Protein 1Z8O (pdb70)

Structure (mmCIF, N/CA/C/O backbone):
data_1Z8O
#
_entry.id   1Z8O
#
_cell.length_a   53.900
_cell.length_b   78.640
_cell.length_c   97.210
_cell.angle_alpha   90.00
_cell.angle_beta   90.00
_cell.angle_gamma   90.00
#
_symmetry.space_group_name_H-M   'P 21 21 21'
#
loop_
_entity.id
_entity.type
_entity.pdbx_description
1 polymer '6-deoxyerythronolide B hydroxylase'
2 non-polymer 'PROTOPORPHYRIN IX CONTAINING FE'
3 non-polymer 'OXYGEN MOLECULE'
4 non-polymer '6-DEOXYERYTHRONOLIDE B'
5 water water
#
loop_
_atom_site.group_PDB
_atom_site.id
_atom_site.type_symbol
_atom_site.label_atom_id
_atom_site.label_alt_id
_atom_site.label_comp_id
_atom_site.label_asym_id
_atom_site.label_entity_id
_atom_site.label_seq_id
_atom_site.pdbx_PDB_ins_code
_atom_site.Cartn_x
_atom_site.Cartn_y
_atom_site.Cartn_z
_atom_site.occupancy
_atom_site.B_iso_or_equiv
_atom_site.auth_seq_id
_atom_site.auth_comp_id
_atom_site.auth_asym_id
_atom_site.auth_atom_id
_atom_site.pdbx_PDB_model_num
ATOM 1 N N . THR A 1 3 ? -8.178 -5.668 -1.318 1.00 53.48 3 THR A N 1
ATOM 2 C CA . THR A 1 3 ? -7.422 -6.135 -0.121 1.00 53.07 3 THR A CA 1
ATOM 3 C C . THR A 1 3 ? -6.339 -5.132 0.269 1.00 51.65 3 THR A C 1
ATOM 4 O O . THR A 1 3 ? -5.382 -4.917 -0.478 1.00 51.39 3 THR A O 1
ATOM 8 N N . VAL A 1 4 ? -6.499 -4.520 1.440 1.00 48.69 4 VAL A N 1
ATOM 9 C CA . VAL A 1 4 ? -5.536 -3.544 1.936 1.00 44.37 4 VAL A CA 1
ATOM 10 C C . VAL A 1 4 ? -4.311 -4.250 2.512 1.00 40.41 4 VAL A C 1
ATOM 11 O O . VAL A 1 4 ? -4.432 -5.134 3.360 1.00 40.51 4 VAL A O 1
ATOM 15 N N . PRO A 1 5 ? -3.110 -3.873 2.048 1.00 35.00 5 PRO A N 1
ATOM 16 C CA . PRO A 1 5 ? -1.881 -4.497 2.546 1.00 33.01 5 PRO A CA 1
ATOM 17 C C . PRO A 1 5 ? -1.716 -4.287 4.049 1.00 30.73 5 PRO A C 1
ATOM 18 O O . PRO A 1 5 ? -2.130 -3.260 4.588 1.00 28.98 5 PRO A O 1
ATOM 22 N N . ASP A 1 6 ? -1.126 -5.273 4.718 1.00 29.69 6 ASP A N 1
ATOM 23 C CA . ASP A 1 6 ? -0.878 -5.190 6.154 1.00 28.71 6 ASP A CA 1
ATOM 24 C C . ASP A 1 6 ? 0.628 -5.041 6.308 1.00 26.92 6 ASP A C 1
ATOM 25 O O . ASP A 1 6 ? 1.379 -5.988 6.070 1.00 28.74 6 ASP A O 1
ATOM 30 N N . LEU A 1 7 ? 1.069 -3.852 6.701 1.00 27.12 7 LEU A N 1
ATOM 31 C CA . LEU A 1 7 ? 2.493 -3.587 6.847 1.00 26.90 7 LEU A CA 1
ATOM 32 C C . LEU A 1 7 ? 3.195 -4.473 7.874 1.00 27.20 7 LEU A C 1
ATOM 33 O O . LEU A 1 7 ? 4.418 -4.432 7.997 1.00 23.57 7 LEU A O 1
ATOM 38 N N . GLU A 1 8 ? 2.428 -5.278 8.604 1.00 29.50 8 GLU A N 1
ATOM 39 C CA . GLU A 1 8 ? 3.012 -6.174 9.600 1.00 31.69 8 GLU A CA 1
ATOM 40 C C . GLU A 1 8 ? 3.306 -7.555 9.014 1.00 32.25 8 GLU A C 1
ATOM 41 O O . GLU A 1 8 ? 4.019 -8.351 9.625 1.00 32.41 8 GLU A O 1
ATOM 47 N N . SER A 1 9 ? 2.758 -7.836 7.834 1.00 31.99 9 SER A N 1
ATOM 48 C CA . SER A 1 9 ? 2.954 -9.133 7.193 1.00 31.68 9 SER A CA 1
ATOM 49 C C . SER A 1 9 ? 4.371 -9.328 6.674 1.00 32.73 9 SER A C 1
ATOM 50 O O . SER A 1 9 ? 5.115 -8.364 6.477 1.00 31.86 9 SER A O 1
ATOM 53 N N . ASP A 1 10 ? 4.737 -10.587 6.452 1.00 31.81 10 ASP A N 1
ATOM 54 C CA . ASP A 1 10 ? 6.064 -10.927 5.955 1.00 32.78 10 ASP A CA 1
ATOM 55 C C . ASP A 1 10 ? 6.327 -10.347 4.569 1.00 30.69 10 ASP A C 1
ATOM 56 O O . ASP A 1 10 ? 7.472 -10.291 4.121 1.00 30.65 10 ASP A O 1
ATOM 61 N N . SER A 1 11 ? 5.266 -9.920 3.889 1.00 28.80 11 SER A N 1
ATOM 62 C CA . SER A 1 11 ? 5.401 -9.343 2.555 1.00 27.04 11 SER A CA 1
ATOM 63 C C . SER A 1 11 ? 6.271 -8.092 2.600 1.00 24.60 11 SER A C 1
ATOM 64 O O . SER A 1 11 ? 6.887 -7.713 1.605 1.00 22.83 11 SER A O 1
ATOM 67 N N . PHE A 1 12 ? 6.321 -7.456 3.763 1.00 23.83 12 PHE A N 1
ATOM 68 C CA . PHE A 1 12 ? 7.103 -6.239 3.925 1.00 22.20 12 PHE A CA 1
ATOM 69 C C . PHE A 1 12 ? 8.425 -6.456 4.644 1.00 21.05 12 PHE A C 1
ATOM 70 O O . PHE A 1 12 ? 9.073 -5.497 5.062 1.00 20.70 12 PHE A O 1
ATOM 78 N N . HIS A 1 13 ? 8.836 -7.714 4.772 1.00 21.54 13 HIS A N 1
ATOM 79 C CA . HIS A 1 13 ? 10.080 -8.035 5.461 1.00 21.42 13 HIS A CA 1
ATOM 80 C C . HIS A 1 13 ? 10.802 -9.213 4.818 1.00 24.39 13 HIS A C 1
ATOM 81 O O . HIS A 1 13 ? 11.813 -9.694 5.330 1.00 24.79 13 HIS A O 1
ATOM 88 N N . VAL A 1 14 ? 10.272 -9.658 3.684 1.00 23.66 14 VAL A N 1
ATOM 89 C CA . VAL A 1 14 ? 10.831 -10.770 2.925 1.00 25.97 14 VAL A CA 1
ATOM 90 C C . VAL A 1 14 ? 10.755 -10.380 1.453 1.00 25.86 14 VAL A C 1
ATOM 91 O O . VAL A 1 14 ? 9.664 -10.319 0.888 1.00 25.62 14 VAL A O 1
ATOM 95 N N . ASP A 1 15 ? 11.905 -10.108 0.838 1.00 25.09 15 ASP A N 1
ATOM 96 C CA . ASP A 1 15 ? 11.936 -9.701 -0.567 1.00 26.43 15 ASP A CA 1
ATOM 97 C C . ASP A 1 15 ? 10.889 -8.600 -0.699 1.00 25.72 15 ASP A C 1
ATOM 98 O O . ASP A 1 15 ? 10.118 -8.557 -1.660 1.00 25.25 15 ASP A O 1
ATOM 103 N N . TRP A 1 16 ? 10.886 -7.704 0.285 1.00 23.67 16 TRP A N 1
ATOM 104 C CA . TRP A 1 16 ? 9.922 -6.617 0.357 1.00 21.17 16 TRP A CA 1
ATOM 105 C C . TRP A 1 16 ? 9.968 -5.558 -0.738 1.00 19.58 16 TRP A C 1
ATOM 106 O O . TRP A 1 16 ? 8.974 -4.863 -0.960 1.00 20.03 16 TRP A O 1
ATOM 117 N N . TYR A 1 17 ? 11.096 -5.419 -1.427 1.00 20.48 17 TYR A N 1
ATOM 118 C CA . TYR A 1 17 ? 11.151 -4.427 -2.492 1.00 20.38 17 TYR A CA 1
ATOM 119 C C . TYR A 1 17 ? 10.334 -4.902 -3.683 1.00 22.25 17 TYR A C 1
ATOM 120 O O . TYR A 1 17 ? 9.910 -4.105 -4.517 1.00 20.38 17 TYR A O 1
ATOM 129 N N . ARG A 1 18 ? 10.098 -6.208 -3.755 1.00 22.74 18 ARG A N 1
ATOM 130 C CA . ARG A 1 18 ? 9.286 -6.743 -4.836 1.00 24.79 18 ARG A CA 1
ATOM 131 C C . ARG A 1 18 ? 7.856 -6.333 -4.497 1.00 24.01 18 ARG A C 1
ATOM 132 O O . ARG A 1 18 ? 7.088 -5.914 -5.365 1.00 22.10 18 ARG A O 1
ATOM 140 N N . THR A 1 19 ? 7.518 -6.440 -3.214 1.00 23.03 19 THR A N 1
ATOM 141 C CA . THR A 1 19 ? 6.196 -6.073 -2.726 1.00 21.59 19 THR A CA 1
ATOM 142 C C . THR A 1 19 ? 5.944 -4.594 -3.009 1.00 21.20 19 THR A C 1
ATOM 143 O O . THR A 1 19 ? 4.857 -4.217 -3.447 1.00 20.57 19 THR A O 1
ATOM 147 N N . TYR A 1 20 ? 6.949 -3.755 -2.760 1.00 19.19 20 TYR A N 1
ATOM 148 C CA . TYR A 1 20 ? 6.811 -2.325 -3.017 1.00 19.75 20 TYR A CA 1
ATOM 149 C C . TYR A 1 20 ? 6.550 -2.062 -4.498 1.00 19.75 20 TYR A C 1
ATOM 150 O O . TYR A 1 20 ? 5.698 -1.245 -4.85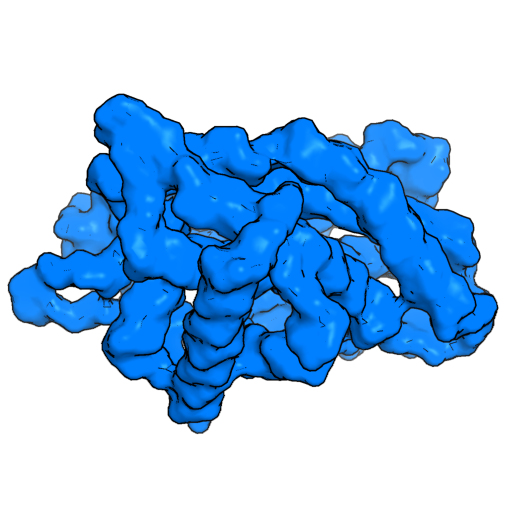1 1.00 20.90 20 TYR A O 1
ATOM 159 N N . ALA A 1 21 ? 7.291 -2.756 -5.358 1.00 22.04 21 ALA A N 1
ATOM 160 C CA . ALA A 1 21 ? 7.147 -2.597 -6.804 1.00 21.52 21 ALA A CA 1
ATOM 161 C C . ALA A 1 21 ? 5.732 -2.927 -7.272 1.00 22.80 21 ALA A C 1
ATOM 162 O O . ALA A 1 21 ? 5.181 -2.242 -8.132 1.00 22.64 21 ALA A O 1
ATOM 164 N N . GLU A 1 22 ? 5.146 -3.977 -6.708 1.00 24.05 22 GLU A N 1
ATOM 165 C CA . GLU A 1 22 ? 3.794 -4.379 -7.081 1.00 25.84 22 GLU A CA 1
ATOM 166 C C . GLU A 1 22 ? 2.785 -3.310 -6.679 1.00 26.37 22 GLU A C 1
ATOM 167 O O . GLU A 1 22 ? 1.851 -3.018 -7.426 1.00 24.54 22 GLU A O 1
ATOM 173 N N . LEU A 1 23 ? 2.975 -2.728 -5.496 1.00 24.10 23 LEU A N 1
ATOM 174 C CA . LEU A 1 23 ? 2.080 -1.684 -5.015 1.00 23.52 23 LEU A CA 1
ATOM 175 C C . LEU A 1 23 ? 2.240 -0.425 -5.860 1.00 22.06 23 LEU A C 1
ATOM 176 O O . LEU A 1 23 ? 1.254 0.170 -6.291 1.00 24.10 23 LEU A O 1
ATOM 181 N N . ARG A 1 24 ? 3.486 -0.029 -6.097 1.00 20.15 24 ARG A N 1
ATOM 182 C CA . ARG A 1 24 ? 3.767 1.168 -6.878 1.00 19.45 24 ARG A CA 1
ATOM 183 C C . ARG A 1 24 ? 3.109 1.070 -8.250 1.00 23.66 24 ARG A C 1
ATOM 184 O O . ARG A 1 24 ? 2.516 2.035 -8.737 1.00 20.69 24 ARG A O 1
ATOM 192 N N . GLU A 1 25 ? 3.215 -0.103 -8.865 1.00 24.71 25 GLU A N 1
ATOM 193 C CA . GLU A 1 25 ? 2.634 -0.340 -10.183 1.00 29.78 25 GLU A CA 1
ATOM 194 C C . GLU A 1 25 ? 1.120 -0.123 -10.200 1.00 28.57 25 GLU A C 1
ATOM 195 O O . GLU A 1 25 ? 0.576 0.406 -11.170 1.00 30.60 25 GLU A O 1
ATOM 201 N N . THR A 1 26 ? 0.448 -0.528 -9.126 1.00 28.24 26 THR A N 1
ATOM 202 C CA . THR A 1 26 ? -1.002 -0.382 -9.019 1.00 29.96 26 THR A CA 1
ATOM 203 C C . THR A 1 26 ? -1.438 1.009 -8.562 1.00 28.31 26 THR A C 1
ATOM 204 O O . THR A 1 26 ? -2.275 1.647 -9.202 1.00 29.24 26 THR A O 1
ATOM 208 N N . ALA A 1 27 ? -0.879 1.473 -7.448 1.00 25.51 27 ALA A N 1
ATOM 209 C CA . ALA A 1 27 ? -1.222 2.787 -6.916 1.00 23.72 27 ALA A CA 1
ATOM 210 C C . ALA A 1 27 ? -0.109 3.331 -6.019 1.00 23.50 27 ALA A C 1
ATOM 211 O O . ALA A 1 27 ? 0.020 2.927 -4.860 1.00 23.22 27 ALA A O 1
ATOM 213 N N . PRO A 1 28 ? 0.712 4.254 -6.549 1.00 21.70 28 PRO A N 1
ATOM 214 C CA . PRO A 1 28 ? 1.816 4.848 -5.785 1.00 20.54 28 PRO A CA 1
ATOM 215 C C . PRO A 1 28 ? 1.405 5.475 -4.451 1.00 20.20 28 PRO A C 1
ATOM 216 O O . PRO A 1 28 ? 2.248 5.721 -3.588 1.00 17.71 28 PRO A O 1
ATOM 220 N N . VAL A 1 29 ? 0.109 5.733 -4.296 1.00 18.14 29 VAL A N 1
ATOM 221 C CA . VAL A 1 29 ? -0.453 6.295 -3.071 1.00 19.21 29 VAL A CA 1
ATOM 222 C C . VAL A 1 29 ? -1.662 5.413 -2.781 1.00 22.75 29 VAL A C 1
ATOM 223 O O . VAL A 1 29 ? -2.687 5.518 -3.460 1.00 24.83 29 VAL A O 1
ATOM 227 N N . THR A 1 30 ? -1.550 4.540 -1.784 1.00 22.75 30 THR A N 1
ATOM 228 C CA . THR A 1 30 ? -2.652 3.632 -1.483 1.00 23.69 30 THR A CA 1
ATOM 229 C C . THR A 1 30 ? -2.877 3.355 0.004 1.00 24.18 30 THR A C 1
ATOM 230 O O . THR A 1 30 ? -1.949 3.444 0.812 1.00 22.11 30 THR A O 1
ATOM 234 N N . PRO A 1 31 ? -4.126 3.021 0.383 1.00 22.69 31 PRO A N 1
ATOM 235 C CA . PRO A 1 31 ? -4.495 2.724 1.771 1.00 23.33 31 PRO A CA 1
ATOM 236 C C . PRO A 1 31 ? -3.864 1.426 2.273 1.00 22.23 31 PRO A C 1
ATOM 237 O O . PRO A 1 31 ? -3.775 0.441 1.539 1.00 21.88 31 PRO A O 1
ATOM 241 N N . VAL A 1 32 ? -3.427 1.434 3.527 1.00 22.07 32 VAL A N 1
ATOM 242 C CA . VAL A 1 32 ? -2.817 0.255 4.130 1.00 20.12 32 VAL A CA 1
ATOM 243 C C . VAL A 1 32 ? -3.227 0.147 5.593 1.00 20.90 32 VAL A C 1
ATOM 244 O O . VAL A 1 32 ? -3.869 1.044 6.140 1.00 20.35 32 VAL A O 1
ATOM 248 N N . ARG A 1 33 ? -2.857 -0.967 6.214 1.00 21.34 33 ARG A N 1
ATOM 249 C CA . ARG A 1 33 ? -3.147 -1.212 7.619 1.00 23.09 33 ARG A CA 1
ATOM 250 C C . ARG A 1 33 ? -1.808 -1.374 8.325 1.00 20.74 33 ARG A C 1
ATOM 251 O O . ARG A 1 33 ? -0.873 -1.938 7.761 1.00 21.95 33 ARG A O 1
ATOM 259 N N . PHE A 1 34 ? -1.709 -0.876 9.551 1.00 20.82 34 PHE A N 1
ATOM 260 C CA . PHE A 1 34 ? -0.466 -0.987 10.301 1.00 22.19 34 PHE A CA 1
ATOM 261 C C . PHE A 1 34 ? -0.692 -0.684 11.777 1.00 22.53 34 PHE A C 1
ATOM 262 O O . PHE A 1 34 ? -1.204 0.380 12.133 1.00 18.82 34 PHE A O 1
ATOM 270 N N . LEU A 1 35 ? -0.313 -1.629 12.634 1.00 24.30 35 LEU A N 1
ATOM 271 C CA . LEU A 1 35 ? -0.478 -1.455 14.072 1.00 28.52 35 LEU A CA 1
ATOM 272 C C . LEU A 1 35 ? -1.922 -1.130 14.438 1.00 30.04 35 LEU A C 1
ATOM 273 O O . LEU A 1 35 ? -2.183 -0.306 15.317 1.00 32.82 35 LEU A O 1
ATOM 278 N N . GLY A 1 36 ? -2.859 -1.778 13.754 1.00 29.79 36 GLY A N 1
ATOM 279 C CA . GLY A 1 36 ? -4.266 -1.560 14.035 1.00 31.56 36 GLY A CA 1
ATOM 280 C C . GLY A 1 36 ? -4.838 -0.201 13.673 1.00 32.34 36 GLY A C 1
ATOM 281 O O . GLY A 1 36 ? -5.816 0.236 14.278 1.00 32.77 36 GLY A O 1
ATOM 282 N N . GLN A 1 37 ? -4.243 0.479 12.700 1.00 32.16 37 GLN A N 1
ATOM 283 C CA . GLN A 1 37 ? -4.760 1.780 12.292 1.00 30.82 37 GLN A CA 1
ATOM 284 C C . GLN A 1 37 ? -4.693 1.935 10.778 1.00 27.57 37 GLN A C 1
ATOM 285 O O . GLN A 1 37 ? -3.882 1.287 10.114 1.00 25.38 37 GLN A O 1
ATOM 291 N N . ASP A 1 38 ? -5.563 2.779 10.234 1.00 27.33 38 ASP A N 1
ATOM 292 C CA . ASP A 1 38 ? -5.577 3.027 8.799 1.00 27.05 38 ASP A CA 1
ATOM 293 C C . ASP A 1 38 ? -4.477 4.025 8.477 1.00 25.91 38 ASP A C 1
ATOM 294 O O . ASP A 1 38 ? -4.166 4.903 9.285 1.00 25.36 38 ASP A O 1
ATOM 299 N N . ALA A 1 39 ? -3.892 3.885 7.296 1.00 23.12 39 ALA A N 1
ATOM 300 C CA . ALA A 1 39 ? -2.826 4.778 6.873 1.00 22.23 39 ALA A CA 1
ATOM 301 C C . ALA A 1 39 ? -2.713 4.761 5.359 1.00 22.87 39 ALA A C 1
ATOM 302 O O . ALA A 1 39 ? -3.394 3.989 4.683 1.00 21.37 39 ALA A O 1
ATOM 304 N N . TRP A 1 40 ? -1.860 5.629 4.830 1.00 19.52 40 TRP A N 1
ATOM 305 C CA . TRP A 1 40 ? -1.637 5.703 3.396 1.00 20.20 40 TRP A CA 1
ATOM 306 C C . TRP A 1 40 ? -0.152 5.516 3.133 1.00 21.37 40 TRP A C 1
ATOM 307 O O . TRP A 1 40 ? 0.680 6.181 3.751 1.00 23.86 40 TRP A O 1
ATOM 318 N N . LEU A 1 41 ? 0.177 4.603 2.227 1.00 18.84 41 LEU A N 1
ATOM 319 C CA . LEU A 1 41 ? 1.566 4.330 1.886 1.00 16.84 41 LEU A CA 1
ATOM 320 C C . LEU A 1 41 ? 1.918 4.949 0.537 1.00 17.46 41 LEU A C 1
ATOM 321 O O . LEU A 1 41 ? 1.222 4.734 -0.457 1.00 19.75 41 LEU A O 1
ATOM 326 N N . VAL A 1 42 ? 2.998 5.722 0.504 1.00 15.15 42 VAL A N 1
ATOM 327 C CA . VAL A 1 42 ? 3.435 6.360 -0.735 1.00 15.60 42 VAL A CA 1
ATOM 328 C C . VAL A 1 42 ? 4.698 5.661 -1.223 1.00 16.80 42 VAL A C 1
ATOM 329 O O . VAL A 1 42 ? 5.748 5.761 -0.589 1.00 20.88 42 VAL A O 1
ATOM 333 N N . THR A 1 43 ? 4.593 4.962 -2.351 1.00 14.62 43 THR A N 1
ATOM 334 C CA . THR A 1 43 ? 5.720 4.216 -2.912 1.00 15.39 43 THR A CA 1
ATOM 335 C C . THR A 1 43 ? 6.324 4.788 -4.201 1.00 13.48 43 THR A C 1
ATOM 336 O O . THR A 1 43 ? 7.383 4.339 -4.648 1.00 15.22 43 THR A O 1
ATOM 340 N N . GLY A 1 44 ? 5.657 5.765 -4.807 1.00 13.35 44 GLY A N 1
ATOM 341 C CA . GLY A 1 44 ? 6.184 6.346 -6.031 1.00 10.95 44 GLY A CA 1
ATOM 342 C C . GLY A 1 44 ? 7.181 7.444 -5.700 1.00 11.54 44 GLY A C 1
ATOM 343 O O . GLY A 1 44 ? 7.004 8.147 -4.711 1.00 12.94 44 GLY A O 1
ATOM 344 N N . TYR A 1 45 ? 8.227 7.592 -6.512 1.00 12.19 45 TYR A N 1
ATOM 345 C CA . TYR A 1 45 ? 9.233 8.622 -6.263 1.00 11.05 45 TYR A CA 1
ATOM 346 C C . TYR A 1 45 ? 8.679 10.049 -6.338 1.00 11.15 45 TYR A C 1
ATOM 347 O O . TYR A 1 45 ? 8.876 10.846 -5.422 1.00 11.10 45 TYR A O 1
ATOM 356 N N . ASP A 1 46 ? 8.009 10.379 -7.439 1.00 11.28 46 ASP A N 1
ATOM 357 C CA . ASP A 1 46 ? 7.443 11.716 -7.600 1.00 10.41 46 ASP A CA 1
ATOM 358 C C . ASP A 1 46 ? 6.472 12.026 -6.463 1.00 11.25 46 ASP A C 1
ATOM 359 O O . ASP A 1 46 ? 6.475 13.129 -5.909 1.00 12.02 46 ASP A O 1
ATOM 364 N N . GLU A 1 47 ? 5.643 11.043 -6.126 1.00 11.07 47 GLU A N 1
ATOM 365 C CA . GLU A 1 47 ? 4.658 11.186 -5.062 1.00 10.46 47 GLU A CA 1
ATOM 366 C C . GLU A 1 47 ? 5.323 11.385 -3.695 1.00 10.49 47 GLU A C 1
ATOM 367 O O . GLU A 1 47 ? 4.893 12.223 -2.902 1.00 11.78 47 GLU A O 1
ATOM 373 N N . ALA A 1 48 ? 6.376 10.618 -3.429 1.00 11.60 48 ALA A N 1
ATOM 374 C CA . ALA A 1 48 ? 7.086 10.714 -2.156 1.00 10.60 48 ALA A CA 1
ATOM 375 C C . ALA A 1 48 ? 7.775 12.070 -2.011 1.00 9.48 48 ALA A C 1
ATOM 376 O O . ALA A 1 48 ? 7.748 12.684 -0.942 1.00 11.03 48 ALA 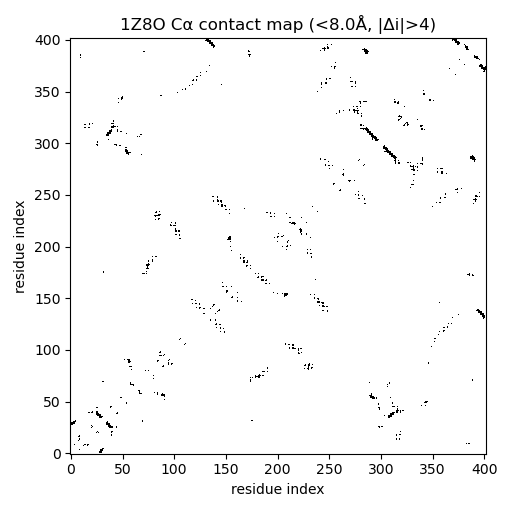A O 1
ATOM 378 N N . LYS A 1 49 ? 8.396 12.534 -3.091 1.00 9.82 49 LYS A N 1
ATOM 379 C CA . LYS A 1 49 ? 9.074 13.817 -3.066 1.00 10.35 49 LYS A CA 1
ATOM 380 C C . LYS A 1 49 ? 8.047 14.929 -2.843 1.00 10.67 49 LYS A C 1
ATOM 381 O O . LYS A 1 49 ? 8.277 15.846 -2.056 1.00 11.39 49 LYS A O 1
ATOM 387 N N . ALA A 1 50 ? 6.912 14.838 -3.528 1.00 10.92 50 ALA A N 1
ATOM 388 C CA . ALA A 1 50 ? 5.864 15.842 -3.384 1.00 10.70 50 ALA A CA 1
ATOM 389 C C . ALA A 1 50 ? 5.322 15.852 -1.956 1.00 10.24 50 ALA A C 1
ATOM 390 O O . ALA A 1 50 ? 5.109 16.920 -1.367 1.00 9.58 50 ALA A O 1
ATOM 392 N N . ALA A 1 51 ? 5.104 14.663 -1.401 1.00 11.42 51 ALA A N 1
ATOM 393 C CA . ALA A 1 51 ? 4.586 14.542 -0.040 1.00 9.83 51 ALA A CA 1
ATOM 394 C C . ALA A 1 51 ? 5.513 15.192 0.986 1.00 10.37 51 ALA A C 1
ATOM 395 O O . ALA A 1 51 ? 5.066 15.954 1.840 1.00 10.40 51 ALA A O 1
ATOM 397 N N . LEU A 1 52 ? 6.806 14.890 0.902 1.00 10.03 52 LEU A N 1
ATOM 398 C CA . LEU A 1 52 ? 7.774 15.450 1.842 1.00 9.23 52 LEU A CA 1
ATOM 399 C C . LEU A 1 52 ? 7.924 16.959 1.676 1.00 10.30 52 LEU A C 1
ATOM 400 O O . LEU A 1 52 ? 8.350 17.653 2.591 1.00 9.59 52 LEU A O 1
ATOM 405 N N . SER A 1 53 ? 7.552 17.458 0.503 1.00 11.77 53 SER A N 1
ATOM 406 C CA . SER A 1 53 ? 7.653 18.882 0.207 1.00 12.95 53 SER A CA 1
ATOM 407 C C . SER A 1 53 ? 6.391 19.651 0.565 1.00 13.67 53 SER A C 1
ATOM 408 O O . SER A 1 53 ? 6.416 20.880 0.627 1.00 12.47 53 SER A O 1
ATOM 411 N N . ASP A 1 54 ? 5.292 18.930 0.791 1.00 12.02 54 ASP A N 1
ATOM 412 C CA . ASP A 1 54 ? 4.006 19.548 1.128 1.00 12.87 54 ASP A CA 1
ATOM 413 C C . ASP A 1 54 ? 3.887 19.659 2.649 1.00 12.62 54 ASP A C 1
ATOM 414 O O . ASP A 1 54 ? 3.688 18.661 3.343 1.00 13.29 54 ASP A O 1
ATOM 419 N N . LEU A 1 55 ? 4.009 20.876 3.170 1.00 11.70 55 LEU A N 1
ATOM 420 C CA . LEU A 1 55 ? 3.966 21.070 4.611 1.00 12.44 55 LEU A CA 1
ATOM 421 C C . LEU A 1 55 ? 2.598 20.887 5.259 1.00 12.51 55 LEU A C 1
ATOM 422 O O . LEU A 1 55 ? 2.472 20.975 6.480 1.00 15.32 55 LEU A O 1
ATOM 427 N N . ARG A 1 56 ? 1.577 20.628 4.446 1.00 10.14 56 ARG A N 1
ATOM 428 C CA . ARG A 1 56 ? 0.252 20.371 4.992 1.00 10.84 56 ARG A CA 1
ATOM 429 C C . ARG A 1 56 ? 0.351 18.984 5.625 1.00 13.31 56 ARG A C 1
ATOM 430 O O . ARG A 1 56 ? -0.494 18.578 6.428 1.00 11.32 56 ARG A O 1
ATOM 438 N N . LEU A 1 57 ? 1.402 18.258 5.250 1.00 12.53 57 LEU A N 1
ATOM 439 C CA . LEU A 1 57 ? 1.670 16.946 5.824 1.00 10.54 57 LEU A CA 1
ATOM 440 C C . LEU A 1 57 ? 2.675 17.257 6.934 1.00 13.20 57 LEU A C 1
ATOM 441 O O . LEU A 1 57 ? 3.875 17.462 6.694 1.00 11.85 57 LEU A O 1
ATOM 446 N N . SER A 1 58 ? 2.138 17.333 8.147 1.00 10.38 58 SER A N 1
ATOM 447 C CA . SER A 1 58 ? 2.869 17.672 9.363 1.00 11.54 58 SER A CA 1
ATOM 448 C C . SER A 1 58 ? 3.782 16.586 9.923 1.00 8.67 58 SER A C 1
ATOM 449 O O . SER A 1 58 ? 3.554 15.400 9.716 1.00 10.51 58 SER A O 1
ATOM 452 N N . SER A 1 59 ? 4.810 17.017 10.651 1.00 10.80 59 SER A N 1
ATOM 453 C CA . SER A 1 59 ? 5.755 16.098 11.281 1.00 8.55 59 SER A CA 1
ATOM 454 C C . SER A 1 59 ? 5.601 16.128 12.798 1.00 10.65 59 SER A C 1
ATOM 455 O O . SER A 1 59 ? 6.309 15.423 13.508 1.00 9.44 59 SER A O 1
ATOM 458 N N . ASP A 1 60 ? 4.670 16.937 13.290 1.00 11.85 60 ASP A N 1
ATOM 459 C CA . ASP A 1 60 ? 4.490 17.101 14.729 1.00 13.05 60 ASP A CA 1
ATOM 460 C C . ASP A 1 60 ? 3.375 16.247 15.331 1.00 13.88 60 ASP A C 1
ATOM 461 O O . ASP A 1 60 ? 2.198 16.530 15.139 1.00 14.01 60 ASP A O 1
ATOM 466 N N . PRO A 1 61 ? 3.741 15.202 16.092 1.00 12.55 61 PRO A N 1
ATOM 467 C CA . PRO A 1 61 ? 2.754 14.313 16.716 1.00 11.75 61 PRO A CA 1
ATOM 468 C C . PRO A 1 61 ? 2.100 14.906 17.959 1.00 13.22 61 PRO A C 1
ATOM 469 O O . PRO A 1 61 ? 1.148 14.334 18.493 1.00 13.64 61 PRO A O 1
ATOM 473 N N . LYS A 1 62 ? 2.612 16.049 18.409 1.00 12.61 62 LYS A N 1
ATOM 474 C CA . LYS A 1 62 ? 2.099 16.718 19.605 1.00 13.14 62 LYS A CA 1
ATOM 475 C C . LYS A 1 62 ? 0.912 17.639 19.343 1.00 14.95 62 LYS A C 1
ATOM 476 O O . LYS A 1 62 ? 0.197 18.009 20.275 1.00 16.11 62 LYS A O 1
ATOM 482 N N . LYS A 1 63 ? 0.708 18.022 18.087 1.00 14.50 63 LYS A N 1
ATOM 483 C CA . LYS A 1 63 ? -0.395 18.910 17.747 1.00 16.96 63 LYS A CA 1
ATOM 484 C C . LYS A 1 63 ? -1.735 18.244 17.993 1.00 15.73 63 LYS A C 1
ATOM 485 O O . LYS A 1 63 ? -1.911 17.052 17.729 1.00 15.37 63 LYS A O 1
ATOM 491 N N . LYS A 1 64 ? -2.680 19.021 18.510 1.00 17.75 64 LYS A N 1
ATOM 492 C CA . LYS A 1 64 ? -4.002 18.496 18.804 1.00 18.99 64 LYS A CA 1
ATOM 493 C C . LYS A 1 64 ? -5.047 19.009 17.827 1.00 17.22 64 LYS A C 1
ATOM 494 O O . LYS A 1 64 ? -5.002 20.161 17.393 1.00 17.28 64 LYS A O 1
ATOM 500 N N . TYR A 1 65 ? -5.977 18.128 17.475 1.00 17.34 65 TYR A N 1
ATOM 501 C CA . TYR A 1 65 ? -7.061 18.462 16.561 1.00 17.57 65 TYR A CA 1
ATOM 502 C C . TYR A 1 65 ? -8.358 17.966 17.206 1.00 18.07 65 TYR A C 1
ATOM 503 O O . TYR A 1 65 ? -8.394 16.886 17.789 1.00 17.88 65 TYR A O 1
ATOM 512 N N . PRO A 1 66 ? -9.438 18.758 17.119 1.00 23.00 66 PRO A N 1
ATOM 513 C CA . PRO A 1 66 ? -10.737 18.396 17.704 1.00 22.15 66 PRO A CA 1
ATOM 514 C C . PRO A 1 66 ? -11.283 17.020 17.320 1.00 21.37 66 PRO A C 1
ATOM 515 O O . PRO A 1 66 ? -11.463 16.720 16.139 1.00 21.00 66 PRO A O 1
ATOM 519 N N . GLY A 1 67 ? -11.547 16.195 18.331 1.00 19.29 67 GLY A N 1
ATOM 520 C CA . GLY A 1 67 ? -12.092 14.865 18.105 1.00 21.57 67 GLY A CA 1
ATOM 521 C C . GLY A 1 67 ? -11.134 13.857 17.501 1.00 20.03 67 GLY A C 1
ATOM 522 O O . GLY A 1 67 ? -11.534 12.745 17.148 1.00 20.15 67 GLY A O 1
ATOM 523 N N . VAL A 1 68 ? -9.865 14.234 17.394 1.00 17.40 68 VAL A N 1
ATOM 524 C CA . VAL A 1 68 ? -8.857 13.356 16.813 1.00 14.13 68 VAL A CA 1
ATOM 525 C C . VAL A 1 68 ? -7.848 12.893 17.844 1.00 16.61 68 VAL A C 1
ATOM 526 O O . VAL A 1 68 ? -7.503 13.639 18.752 1.00 16.20 68 VAL A O 1
ATOM 530 N N . GLU A 1 69 ? -7.394 11.652 17.702 1.00 16.53 69 GLU A N 1
ATOM 531 C CA . GLU A 1 69 ? -6.370 11.093 18.578 1.00 20.43 69 GLU A CA 1
ATOM 532 C C . GLU A 1 69 ? -5.193 10.777 17.663 1.00 18.53 69 GLU A C 1
ATOM 533 O O . GLU A 1 69 ? -5.176 9.750 16.990 1.00 15.99 69 GLU A O 1
ATOM 539 N N . VAL A 1 70 ? -4.219 11.683 17.628 1.00 17.33 70 VAL A N 1
ATOM 540 C CA . VAL A 1 70 ? -3.045 11.521 16.779 1.00 16.97 70 VAL A CA 1
ATOM 541 C C . VAL A 1 70 ? -2.140 10.395 17.270 1.00 17.06 70 VAL A C 1
ATOM 542 O O . VAL A 1 70 ? -1.679 10.410 18.412 1.00 18.33 70 VAL A O 1
ATOM 546 N N . GLU A 1 71 ? -1.888 9.423 16.400 1.00 18.31 71 GLU A N 1
ATOM 547 C CA . GLU A 1 71 ? -1.034 8.298 16.754 1.00 17.73 71 GLU A CA 1
ATOM 548 C C . GLU A 1 71 ? -0.033 7.937 15.663 1.00 18.66 71 GLU A C 1
ATOM 549 O O . GLU A 1 71 ? -0.406 7.382 14.629 1.00 20.57 71 GLU A O 1
ATOM 555 N N . PHE A 1 72 ? 1.237 8.268 15.893 1.00 13.76 72 PHE A N 1
ATOM 556 C CA . PHE A 1 72 ? 2.303 7.938 14.949 1.00 13.80 72 PHE A CA 1
ATOM 557 C C . PHE A 1 72 ? 2.738 6.518 15.308 1.00 13.02 72 PHE A C 1
ATOM 558 O O . PHE A 1 72 ? 2.993 6.221 16.475 1.00 14.01 72 PHE A O 1
ATOM 566 N N . PRO A 1 73 ? 2.818 5.620 14.317 1.00 14.81 73 PRO A N 1
ATOM 567 C CA . PRO A 1 73 ? 3.227 4.231 14.565 1.00 15.07 73 PRO A CA 1
ATOM 568 C C . PRO A 1 73 ? 4.520 4.107 15.373 1.00 16.88 73 PRO A C 1
ATOM 569 O O . PRO A 1 73 ? 4.651 3.227 16.225 1.00 16.03 73 PRO A O 1
ATOM 573 N N . ALA A 1 74 ? 5.469 5.000 15.103 1.00 15.48 74 ALA A N 1
ATOM 574 C CA . ALA A 1 74 ? 6.765 4.982 15.777 1.00 15.86 74 ALA A CA 1
ATOM 575 C C . ALA A 1 74 ? 6.721 5.183 17.286 1.00 14.62 74 ALA A C 1
ATOM 576 O O . ALA A 1 74 ? 7.699 4.894 17.975 1.00 15.48 74 ALA A O 1
ATOM 578 N N . TYR A 1 75 ? 5.607 5.689 17.808 1.00 12.44 75 TYR A N 1
ATOM 579 C CA . TYR A 1 75 ? 5.503 5.907 19.247 1.00 12.84 75 TYR A CA 1
ATOM 580 C C . TYR A 1 75 ? 4.603 4.868 19.915 1.00 13.56 75 TYR A C 1
ATOM 581 O O . TYR A 1 75 ? 4.017 5.110 20.971 1.00 15.55 75 TYR A O 1
ATOM 590 N N . LEU A 1 76 ? 4.523 3.705 19.274 1.00 15.29 76 LEU A N 1
ATOM 591 C CA . LEU A 1 76 ? 3.744 2.570 19.761 1.00 17.15 76 LEU A CA 1
ATOM 592 C C . LEU A 1 76 ? 4.200 2.203 21.172 1.00 17.70 76 LEU A C 1
ATOM 593 O O . LEU A 1 76 ? 5.382 1.917 21.393 1.00 15.52 76 LEU A O 1
ATOM 598 N N . GLY A 1 77 ? 3.262 2.212 22.116 1.00 18.86 77 GLY A N 1
ATOM 599 C CA . GLY A 1 77 ? 3.577 1.863 23.494 1.00 18.57 77 GLY A CA 1
ATOM 600 C C . GLY A 1 77 ? 4.117 2.991 24.355 1.00 17.94 77 GLY A C 1
ATOM 601 O O . GLY A 1 77 ? 4.260 2.833 25.568 1.00 18.49 77 GLY A O 1
ATOM 602 N N . PHE A 1 78 ? 4.411 4.132 23.739 1.00 18.68 78 PHE A N 1
ATOM 603 C CA . PHE A 1 78 ? 4.951 5.287 24.464 1.00 17.80 78 PHE A CA 1
ATOM 604 C C . PHE A 1 78 ? 3.920 6.071 25.272 1.00 18.80 78 PHE A C 1
ATOM 605 O O . PHE A 1 78 ? 2.886 6.480 24.741 1.00 15.93 78 PHE A O 1
ATOM 613 N N . PRO A 1 79 ? 4.184 6.283 26.573 1.00 18.48 79 PRO A N 1
ATOM 614 C CA . PRO A 1 79 ? 3.240 7.054 27.388 1.00 19.07 79 PRO A CA 1
ATOM 615 C C . PRO A 1 79 ? 3.353 8.490 26.862 1.00 20.34 79 PRO A C 1
ATOM 616 O O . PRO A 1 79 ? 4.377 8.850 26.271 1.00 18.38 79 PRO A O 1
ATOM 620 N N . GLU A 1 80 ? 2.329 9.307 27.072 1.00 18.68 80 GLU A N 1
ATOM 621 C CA . GLU A 1 80 ? 2.343 10.678 26.563 1.00 19.61 80 GLU A CA 1
ATOM 622 C C . GLU A 1 80 ? 3.567 11.519 26.912 1.00 19.32 80 GLU A C 1
ATOM 623 O O . GLU A 1 80 ? 4.146 12.163 26.034 1.00 15.12 80 GLU A O 1
ATOM 629 N N . ASP A 1 81 ? 3.960 11.532 28.182 1.00 17.60 81 ASP A N 1
ATOM 630 C CA . ASP A 1 81 ? 5.115 12.327 28.581 1.00 18.79 81 ASP A CA 1
ATOM 631 C C . ASP A 1 81 ? 6.381 11.833 27.879 1.00 16.03 81 ASP A C 1
ATOM 632 O O . ASP A 1 81 ? 7.227 12.634 27.471 1.00 16.57 81 ASP A O 1
ATOM 637 N N . VAL A 1 82 ? 6.503 10.519 27.717 1.00 16.38 82 VAL A N 1
ATOM 638 C CA . VAL A 1 82 ? 7.668 9.952 27.038 1.00 15.03 82 VAL A CA 1
ATOM 639 C C . VAL A 1 82 ? 7.668 10.384 25.568 1.00 14.11 82 VAL A C 1
ATOM 640 O O . VAL A 1 82 ? 8.709 10.737 25.017 1.00 13.78 82 VAL A O 1
ATOM 644 N N . ARG A 1 83 ? 6.499 10.357 24.935 1.00 13.41 83 ARG A N 1
ATOM 645 C CA . ARG A 1 83 ? 6.396 10.780 23.540 1.00 13.00 83 ARG A CA 1
ATOM 646 C C . ARG A 1 83 ? 6.898 12.221 23.421 1.00 14.37 83 ARG A C 1
ATOM 647 O O . ARG A 1 83 ? 7.662 12.559 22.508 1.00 12.77 83 ARG A O 1
ATOM 655 N N . ASN A 1 84 ? 6.468 13.072 24.348 1.00 13.76 84 ASN A N 1
ATOM 656 C CA . ASN A 1 84 ? 6.877 14.473 24.325 1.00 16.16 84 ASN A CA 1
ATOM 657 C C . ASN A 1 84 ? 8.395 14.620 24.461 1.00 15.68 84 ASN A C 1
ATOM 658 O O . ASN A 1 84 ? 9.004 15.470 23.805 1.00 15.24 84 ASN A O 1
ATOM 663 N N . TYR A 1 85 ? 9.012 13.786 25.294 1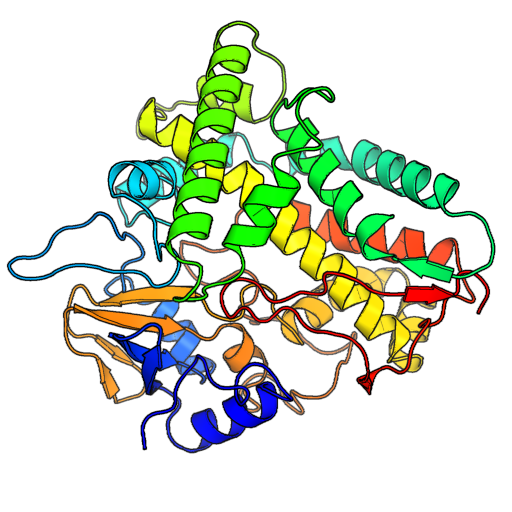.00 14.39 85 TYR A N 1
ATOM 664 C CA . TYR A 1 85 ? 10.465 13.833 25.464 1.00 13.15 85 TYR A CA 1
ATOM 665 C C . TYR A 1 85 ? 11.138 13.445 24.146 1.00 13.80 85 TYR A C 1
ATOM 666 O O . TYR A 1 85 ? 12.219 13.934 23.817 1.00 14.25 85 TYR A O 1
ATOM 675 N N . PHE A 1 86 ? 10.488 12.553 23.402 1.00 10.74 86 PHE A N 1
ATOM 676 C CA . PHE A 1 86 ? 11.006 12.079 22.118 1.00 11.17 86 PHE A CA 1
ATOM 677 C C . PHE A 1 86 ? 10.638 13.000 20.965 1.00 11.10 86 PHE A C 1
ATOM 678 O O . PHE A 1 86 ? 11.291 12.983 19.917 1.00 11.78 86 PHE A O 1
ATOM 686 N N . ALA A 1 87 ? 9.607 13.815 21.154 1.00 12.15 87 ALA A N 1
ATOM 687 C CA . ALA A 1 87 ? 9.122 14.634 20.051 1.00 11.85 87 ALA A CA 1
ATOM 688 C C . ALA A 1 87 ? 9.054 16.149 20.168 1.00 11.41 87 ALA A C 1
ATOM 689 O O . ALA A 1 87 ? 8.104 16.766 19.681 1.00 11.37 87 ALA A O 1
ATOM 691 N N . THR A 1 88 ? 10.055 16.751 20.795 1.00 10.98 88 THR A N 1
ATOM 692 C CA . THR A 1 88 ? 10.104 18.202 20.892 1.00 12.30 88 THR A CA 1
ATOM 693 C C . THR A 1 88 ? 11.458 18.608 20.301 1.00 11.15 88 THR A C 1
ATOM 694 O O . THR A 1 88 ? 12.289 19.237 20.952 1.00 11.80 88 THR A O 1
ATOM 698 N N . ASN A 1 89 ? 11.664 18.218 19.047 1.00 9.97 89 ASN A N 1
ATOM 699 C CA . ASN A 1 89 ? 12.905 18.502 18.334 1.00 9.95 89 ASN A CA 1
ATOM 700 C C . ASN A 1 89 ? 12.628 18.790 16.858 1.00 10.45 89 ASN A C 1
ATOM 701 O O . ASN A 1 89 ? 11.473 18.767 16.427 1.00 12.75 89 ASN A O 1
ATOM 706 N N . MET A 1 90 ? 13.677 19.070 16.084 1.00 11.16 90 MET A N 1
ATOM 707 C CA . MET A 1 90 ? 13.511 19.395 14.669 1.00 9.95 90 MET A CA 1
ATOM 708 C C . MET A 1 90 ? 12.604 18.442 13.888 1.00 10.29 90 MET A C 1
ATOM 709 O O . MET A 1 90 ? 11.649 18.877 13.236 1.00 9.37 90 MET A O 1
ATOM 714 N N . GLY A 1 91 ? 12.916 17.151 13.952 1.00 8.97 91 GLY A N 1
ATOM 715 C CA . GLY A 1 91 ? 12.166 16.143 13.221 1.00 7.46 91 GLY A CA 1
ATOM 716 C C . GLY A 1 91 ? 10.724 15.944 13.632 1.00 11.03 91 GLY A C 1
ATOM 717 O O . GLY A 1 91 ? 9.965 15.268 12.937 1.00 10.72 91 GLY A O 1
ATOM 718 N N . THR A 1 92 ? 10.347 16.526 14.761 1.00 8.79 92 THR A N 1
ATOM 719 C CA . THR A 1 92 ? 8.980 16.403 15.250 1.00 9.44 92 THR A CA 1
ATOM 720 C C . THR A 1 92 ? 8.328 17.772 15.412 1.00 10.54 92 THR A C 1
ATOM 721 O O . THR A 1 92 ? 7.389 17.938 16.196 1.00 11.07 92 THR A O 1
ATOM 725 N N . SER A 1 93 ? 8.831 18.746 14.656 1.00 10.50 93 SER A N 1
ATOM 726 C CA . SER A 1 93 ? 8.310 20.113 14.703 1.00 10.50 93 SER A CA 1
ATOM 727 C C . SER A 1 93 ? 7.972 20.647 13.311 1.00 12.52 93 SER A C 1
ATOM 728 O O . SER A 1 93 ? 8.541 20.205 12.305 1.00 9.40 93 SER A O 1
ATOM 731 N N . ASP A 1 94 ? 7.031 21.589 13.261 1.00 11.55 94 ASP A N 1
ATOM 732 C CA . ASP A 1 94 ? 6.648 22.233 12.005 1.00 9.98 94 ASP A CA 1
ATOM 733 C C . ASP A 1 94 ? 7.027 23.709 12.123 1.00 12.03 94 ASP A C 1
ATOM 734 O O . ASP A 1 94 ? 7.206 24.229 13.228 1.00 10.86 94 ASP A O 1
ATOM 739 N N . PRO A 1 95 ? 7.169 24.404 10.984 1.00 12.06 95 PRO A N 1
ATOM 740 C CA . PRO A 1 95 ? 7.518 25.828 11.069 1.00 13.09 95 PRO A CA 1
ATOM 741 C C . PRO A 1 95 ? 6.375 26.535 11.814 1.00 15.74 95 PRO A C 1
ATOM 742 O O . PRO A 1 95 ? 5.223 26.093 11.750 1.00 15.96 95 PRO A O 1
ATOM 746 N N . PRO A 1 96 ? 6.666 27.641 12.519 1.00 16.26 96 PRO A N 1
ATOM 747 C CA . PRO A 1 96 ? 7.963 28.306 12.691 1.00 15.99 96 PRO A CA 1
ATOM 748 C C . PRO A 1 96 ? 8.875 27.692 13.750 1.00 14.84 96 PRO A C 1
ATOM 749 O O . PRO A 1 96 ? 10.062 28.013 13.804 1.00 16.46 96 PRO A O 1
ATOM 753 N N . THR A 1 97 ? 8.325 26.831 14.601 1.00 14.01 97 THR A N 1
ATOM 754 C CA . THR A 1 97 ? 9.120 26.201 15.651 1.00 13.36 97 THR A CA 1
ATOM 755 C C . THR A 1 97 ? 10.299 25.459 15.032 1.00 13.31 97 THR A C 1
ATOM 756 O O . THR A 1 97 ? 11.439 25.611 15.467 1.00 13.27 97 THR A O 1
ATOM 760 N N . HIS A 1 98 ? 10.014 24.653 14.016 1.00 12.05 98 HIS A N 1
ATOM 761 C CA . HIS A 1 98 ? 11.060 23.893 13.345 1.00 12.56 98 HIS A CA 1
ATOM 762 C C . HIS A 1 98 ? 12.209 24.792 12.902 1.00 12.08 98 HIS A C 1
ATOM 763 O O . HIS A 1 98 ? 13.378 24.490 13.129 1.00 13.39 98 HIS A O 1
ATOM 770 N N . THR A 1 99 ? 11.865 25.896 12.251 1.00 13.08 99 THR A N 1
ATOM 771 C CA . THR A 1 99 ? 12.866 26.827 11.748 1.00 13.34 99 THR A CA 1
ATOM 772 C C . THR A 1 99 ? 13.826 27.297 12.842 1.00 11.11 99 THR A C 1
ATOM 773 O O . THR A 1 99 ? 15.045 27.263 12.666 1.00 13.14 99 THR A O 1
ATOM 777 N N . ARG A 1 100 ? 13.273 27.739 13.969 1.00 13.76 100 ARG A N 1
ATOM 778 C CA . ARG A 1 100 ? 14.087 28.220 15.080 1.00 15.10 100 ARG A CA 1
ATOM 779 C C . ARG A 1 100 ? 14.981 27.132 15.672 1.00 12.92 100 ARG A C 1
ATOM 780 O O . ARG A 1 100 ? 16.159 27.371 15.942 1.00 13.84 100 ARG A O 1
ATOM 788 N N . LEU A 1 101 ? 14.424 25.942 15.880 1.00 13.40 101 LEU A N 1
ATOM 789 C CA . LEU A 1 101 ? 15.203 24.840 16.444 1.00 11.93 101 LEU A CA 1
ATOM 790 C C . LEU A 1 101 ? 16.348 24.418 15.529 1.00 12.86 101 LEU A C 1
ATOM 791 O O . LEU A 1 101 ? 17.481 24.206 15.978 1.00 14.81 101 LEU A O 1
ATOM 796 N N . ARG A 1 102 ? 16.056 24.286 14.243 1.00 12.03 102 ARG A N 1
ATOM 797 C CA . ARG A 1 102 ? 17.082 23.872 13.305 1.00 11.83 102 ARG A CA 1
ATOM 798 C C . ARG A 1 102 ? 18.185 24.917 13.151 1.00 13.04 102 ARG A C 1
ATOM 799 O O . ARG A 1 102 ? 19.365 24.577 13.065 1.00 14.58 102 ARG A O 1
ATOM 807 N N . LYS A 1 103 ? 17.806 26.189 13.126 1.00 13.89 103 LYS A N 1
ATOM 808 C CA . LYS A 1 103 ? 18.796 27.249 12.971 1.00 14.98 103 LYS A CA 1
ATOM 809 C C . LYS A 1 103 ? 19.737 27.293 14.172 1.00 16.09 103 LYS A C 1
ATOM 810 O O . LYS A 1 103 ? 20.944 27.486 14.015 1.00 17.49 103 LYS A O 1
ATOM 816 N N . LEU A 1 104 ? 19.190 27.098 15.368 1.00 15.12 104 LEU A N 1
ATOM 817 C CA . LEU A 1 104 ? 20.007 27.107 16.581 1.00 15.27 104 LEU A CA 1
ATOM 818 C C . LEU A 1 104 ? 20.955 25.909 16.617 1.00 16.18 104 LEU A C 1
ATOM 819 O O . LEU A 1 104 ? 22.138 26.050 16.928 1.00 14.30 104 LEU A O 1
ATOM 824 N N . VAL A 1 105 ? 20.443 24.726 16.295 1.00 13.20 105 VAL A N 1
ATOM 825 C CA . VAL A 1 105 ? 21.286 23.535 16.301 1.00 13.22 105 VAL A CA 1
ATOM 826 C C . VAL A 1 105 ? 22.347 23.579 15.198 1.00 15.03 105 VAL A C 1
ATOM 827 O O . VAL A 1 105 ? 23.458 23.077 15.383 1.00 17.15 105 VAL A O 1
ATOM 831 N N . SER A 1 106 ? 22.014 24.198 14.066 1.00 14.38 106 SER A N 1
ATOM 832 C CA . SER A 1 106 ? 22.946 24.296 12.946 1.00 17.05 106 SER A CA 1
ATOM 833 C C . SER A 1 106 ? 24.144 25.180 13.256 1.00 15.86 106 SER A C 1
ATOM 834 O O . SER A 1 106 ? 25.184 25.067 12.607 1.00 16.65 106 SER A O 1
ATOM 837 N N . GLN A 1 107 ? 23.993 26.063 14.237 1.00 16.34 107 GLN A N 1
ATOM 838 C CA . GLN A 1 107 ? 25.074 26.959 14.622 1.00 19.04 107 GLN A CA 1
ATOM 839 C C . GLN A 1 107 ? 26.223 26.184 15.260 1.00 17.40 107 GLN A C 1
ATOM 840 O O . GLN A 1 107 ? 27.375 26.616 15.190 1.00 17.19 107 GLN A O 1
ATOM 846 N N . GLU A 1 108 ? 25.909 25.043 15.875 1.00 15.51 108 GLU A N 1
ATOM 847 C CA . GLU A 1 108 ? 26.928 24.226 16.545 1.00 12.70 108 GLU A CA 1
ATOM 848 C C . GLU A 1 108 ? 27.223 22.865 15.903 1.00 13.98 108 GLU A C 1
ATOM 849 O O . GLU A 1 108 ? 28.348 22.376 15.991 1.00 14.30 108 GLU A O 1
ATOM 855 N N . PHE A 1 109 ? 26.217 22.244 15.285 1.00 13.61 109 PHE A N 1
ATOM 856 C CA . PHE A 1 109 ? 26.398 20.946 14.625 1.00 10.77 109 PHE A CA 1
ATOM 857 C C . PHE A 1 109 ? 26.825 21.265 13.197 1.00 12.35 109 PHE A C 1
ATOM 858 O O . PHE A 1 109 ? 26.062 21.117 12.235 1.00 15.37 109 PHE A O 1
ATOM 866 N N . THR A 1 110 ? 28.073 21.697 13.080 1.00 10.98 110 THR A N 1
ATOM 867 C CA . THR A 1 110 ? 28.647 22.130 11.810 1.00 11.71 110 THR A CA 1
ATOM 868 C C . THR A 1 110 ? 29.573 21.146 11.114 1.00 12.13 110 THR A C 1
ATOM 869 O O . THR A 1 110 ? 29.997 20.150 11.692 1.00 12.25 110 THR A O 1
ATOM 873 N N . VAL A 1 111 ? 29.892 21.453 9.860 1.00 13.03 111 VAL A N 1
ATOM 874 C CA . VAL A 1 111 ? 30.814 20.629 9.096 1.00 13.80 111 VAL A CA 1
ATOM 875 C C . VAL A 1 111 ? 32.170 20.724 9.794 1.00 12.65 111 VAL A C 1
ATOM 876 O O . VAL A 1 111 ? 32.903 19.745 9.869 1.00 11.08 111 VAL A O 1
ATOM 880 N N . ARG A 1 112 ? 32.491 21.905 10.318 1.00 12.00 112 ARG A N 1
ATOM 881 C CA . ARG A 1 112 ? 33.761 22.093 11.014 1.00 13.75 112 ARG A CA 1
ATOM 882 C C . ARG A 1 112 ? 33.867 21.142 12.196 1.00 14.15 112 ARG A C 1
ATOM 883 O O . ARG A 1 112 ? 34.895 20.494 12.383 1.00 15.72 112 ARG A O 1
ATOM 891 N N . ARG A 1 113 ? 32.807 21.069 12.999 1.00 12.85 113 ARG A N 1
ATOM 892 C CA . ARG A 1 113 ? 32.808 20.190 14.163 1.00 12.60 113 ARG A CA 1
ATOM 893 C C . ARG A 1 113 ? 32.913 18.732 13.733 1.00 11.62 113 ARG A C 1
ATOM 894 O O . ARG A 1 113 ? 33.630 17.943 14.350 1.00 11.54 113 ARG A O 1
ATOM 902 N N . VAL A 1 114 ? 32.185 18.372 12.681 1.00 12.97 114 VAL A N 1
ATOM 903 C CA . VAL A 1 114 ? 32.226 17.008 12.172 1.00 11.84 114 VAL A CA 1
ATOM 904 C C . VAL A 1 114 ? 33.635 16.658 11.679 1.00 12.46 114 VAL A C 1
ATOM 905 O O . VAL A 1 114 ? 34.180 15.609 12.026 1.00 12.66 114 VAL A O 1
ATOM 909 N N . GLU A 1 115 ? 34.235 17.539 10.884 1.00 12.63 115 GLU A N 1
ATOM 910 C CA . GLU A 1 115 ? 35.583 17.286 10.376 1.00 14.18 115 GLU A CA 1
ATOM 911 C C . GLU A 1 115 ? 36.618 17.223 11.495 1.00 13.88 115 GLU A C 1
ATOM 912 O O . GLU A 1 115 ? 37.625 16.520 11.384 1.00 13.46 115 GLU A O 1
ATOM 918 N N . ALA A 1 116 ? 36.382 17.961 12.573 1.00 15.86 116 ALA A N 1
ATOM 919 C CA . ALA A 1 116 ? 37.315 17.950 13.691 1.00 15.92 116 ALA A CA 1
ATOM 920 C C . ALA A 1 116 ? 37.335 16.558 14.318 1.00 17.50 116 ALA A C 1
ATOM 921 O O . ALA A 1 116 ? 38.324 16.160 14.929 1.00 16.80 116 ALA A O 1
ATOM 923 N N . MET A 1 117 ? 36.242 15.819 14.151 1.00 15.73 117 MET A N 1
ATOM 924 C CA . MET A 1 117 ? 36.136 14.470 14.699 1.00 16.76 117 MET A CA 1
ATOM 925 C C . MET A 1 117 ? 36.723 13.403 13.779 1.00 13.96 117 MET A C 1
ATOM 926 O O . MET A 1 117 ? 36.870 12.252 14.179 1.00 16.60 117 MET A O 1
ATOM 931 N N . ARG A 1 118 ? 37.056 13.775 12.547 1.00 15.27 118 ARG A N 1
ATOM 932 C CA . ARG A 1 118 ? 37.604 12.807 11.598 1.00 12.80 118 ARG A CA 1
ATOM 933 C C . ARG A 1 118 ? 38.744 11.949 12.164 1.00 13.71 118 ARG A C 1
ATOM 934 O O . ARG A 1 118 ? 38.743 10.729 12.006 1.00 12.87 118 ARG A O 1
ATOM 942 N N . PRO A 1 119 ? 39.734 12.571 12.827 1.00 14.89 119 PRO A N 1
ATOM 943 C CA . PRO A 1 119 ? 40.850 11.799 13.392 1.00 15.11 119 PRO A CA 1
ATOM 944 C C . PRO A 1 119 ? 40.380 10.790 14.440 1.00 14.96 119 PRO A C 1
ATOM 945 O O . PRO A 1 119 ? 40.956 9.706 14.583 1.00 14.82 119 PRO A O 1
ATOM 949 N N . ARG A 1 120 ? 39.337 11.162 15.177 1.00 14.73 120 ARG A N 1
ATOM 950 C CA . ARG A 1 120 ? 38.773 10.295 16.204 1.00 14.76 120 ARG A CA 1
ATOM 951 C C . ARG A 1 120 ? 38.044 9.123 15.564 1.00 12.80 120 ARG A C 1
ATOM 952 O O . ARG A 1 120 ? 38.160 7.988 16.022 1.00 12.55 120 ARG A O 1
ATOM 960 N N . VAL A 1 121 ? 37.297 9.395 14.500 1.00 11.69 121 VAL A N 1
ATOM 961 C CA . VAL A 1 121 ? 36.578 8.332 13.807 1.00 12.48 121 VAL A CA 1
ATOM 962 C C . VAL A 1 121 ? 37.581 7.328 13.248 1.00 14.67 121 VAL A C 1
ATOM 963 O O . VAL A 1 121 ? 37.367 6.118 13.310 1.00 16.89 121 VAL A O 1
ATOM 967 N N . GLU A 1 122 ? 38.687 7.833 12.714 1.00 14.69 122 GLU A N 1
ATOM 968 C CA . GLU A 1 122 ? 39.711 6.957 12.165 1.00 15.98 122 GLU A CA 1
ATOM 969 C C . GLU A 1 122 ? 40.386 6.136 13.256 1.00 15.66 122 GLU A C 1
ATOM 970 O O . GLU A 1 122 ? 40.632 4.948 13.076 1.00 15.42 122 GLU A O 1
ATOM 976 N N . GLN A 1 123 ? 40.680 6.761 14.392 1.00 14.75 123 GLN A N 1
ATOM 977 C CA . GLN A 1 123 ? 41.343 6.040 15.473 1.00 16.05 123 GLN A CA 1
ATOM 978 C C . GLN A 1 123 ? 40.455 4.953 16.077 1.00 16.72 123 GLN A C 1
ATOM 979 O O . GLN A 1 123 ? 40.908 3.828 16.298 1.00 15.95 123 GLN A O 1
ATOM 985 N N . ILE A 1 124 ? 39.193 5.289 16.335 1.00 14.23 124 ILE A N 1
ATOM 986 C CA . ILE A 1 124 ? 38.239 4.329 16.899 1.00 14.52 124 ILE A CA 1
ATOM 987 C C . ILE A 1 124 ? 38.071 3.159 15.933 1.00 14.69 124 ILE A C 1
ATOM 988 O O . ILE A 1 124 ? 38.041 2.000 16.340 1.00 15.56 124 ILE A O 1
ATOM 993 N N . THR A 1 125 ? 37.957 3.476 14.647 1.00 15.98 125 THR A N 1
ATOM 994 C CA . THR A 1 125 ? 37.813 2.463 13.611 1.00 13.71 125 THR A CA 1
ATOM 995 C C . THR A 1 125 ? 39.030 1.537 13.618 1.00 16.27 125 THR A C 1
ATOM 996 O O . THR A 1 125 ? 38.898 0.315 13.555 1.00 16.43 125 THR A O 1
ATOM 1000 N N . ALA A 1 126 ? 40.216 2.129 13.694 1.00 14.98 126 ALA A N 1
ATOM 1001 C CA . ALA A 1 126 ? 41.450 1.353 13.705 1.00 16.21 126 ALA A CA 1
ATOM 1002 C C . ALA A 1 126 ? 41.519 0.444 14.931 1.00 17.76 126 ALA A C 1
ATOM 1003 O O . ALA A 1 126 ? 41.864 -0.733 14.818 1.00 19.80 126 ALA A O 1
ATOM 1005 N N . GLU A 1 127 ? 41.178 0.984 16.097 1.00 17.19 127 GLU A N 1
ATOM 1006 C CA . GLU A 1 127 ? 41.224 0.208 17.329 1.00 19.97 127 GLU A CA 1
ATOM 1007 C C . GLU A 1 127 ? 40.240 -0.960 17.331 1.00 20.28 127 GLU A C 1
ATOM 1008 O O . GLU A 1 127 ? 40.566 -2.050 17.803 1.00 21.96 127 GLU A O 1
ATOM 1014 N N . LEU A 1 128 ? 39.041 -0.745 16.800 1.00 16.30 128 LEU A N 1
ATOM 1015 C CA . LEU A 1 128 ? 38.060 -1.818 16.756 1.00 14.83 128 LEU A CA 1
ATOM 1016 C C . LEU A 1 128 ? 38.546 -2.939 15.850 1.00 16.50 128 LEU A C 1
ATOM 1017 O O . LEU A 1 128 ? 38.402 -4.116 16.178 1.00 18.66 128 LEU A O 1
ATOM 1022 N N . LEU A 1 129 ? 39.123 -2.571 14.709 1.00 15.88 129 LEU A N 1
ATOM 1023 C CA . LEU A 1 129 ? 39.626 -3.559 13.761 1.00 17.70 129 LEU A CA 1
ATOM 1024 C C . LEU A 1 129 ? 40.842 -4.297 14.325 1.00 17.56 129 LEU A C 1
ATOM 1025 O O . LEU A 1 129 ? 41.049 -5.476 14.031 1.00 17.87 129 LEU A O 1
ATOM 1030 N N . ASP A 1 130 ? 41.637 -3.606 15.138 1.00 18.29 130 ASP A N 1
ATOM 1031 C CA . ASP A 1 130 ? 42.818 -4.226 15.750 1.00 19.75 130 ASP A CA 1
ATOM 1032 C C . ASP A 1 130 ? 42.412 -5.370 16.671 1.00 22.31 130 ASP A C 1
ATOM 1033 O O . ASP A 1 130 ? 43.166 -6.324 16.864 1.00 24.67 130 ASP A O 1
ATOM 1038 N N . GLU A 1 131 ? 41.218 -5.264 17.243 1.00 23.43 131 GLU A N 1
ATOM 1039 C CA . GLU A 1 131 ? 40.724 -6.250 18.202 1.00 25.61 131 GLU A CA 1
ATOM 1040 C C . GLU A 1 131 ? 40.021 -7.503 17.685 1.00 24.95 131 GLU A C 1
ATOM 1041 O O . GLU A 1 131 ? 39.757 -8.418 18.466 1.00 24.75 131 GLU A O 1
ATOM 1047 N N . VAL A 1 132 ? 39.717 -7.568 16.393 1.00 24.21 132 VAL A N 1
ATOM 1048 C CA . VAL A 1 132 ? 39.017 -8.740 15.864 1.00 22.49 132 VAL A CA 1
ATOM 1049 C C . VAL A 1 132 ? 39.908 -9.898 15.418 1.00 24.30 132 VAL A C 1
ATOM 1050 O O . VAL A 1 132 ? 39.414 -10.989 15.132 1.00 25.07 132 VAL A O 1
ATOM 1054 N N . GLY A 1 133 ? 41.215 -9.666 15.364 1.00 26.66 133 GLY A N 1
ATOM 1055 C CA . GLY A 1 133 ? 42.127 -10.715 14.943 1.00 28.57 133 GLY A CA 1
ATOM 1056 C C . GLY A 1 133 ? 42.480 -10.613 13.471 1.00 28.68 133 GLY A C 1
ATOM 1057 O O . GLY A 1 133 ? 42.222 -9.587 12.837 1.00 26.48 133 GLY A O 1
ATOM 1058 N N . ASP A 1 134 ? 43.057 -11.677 12.919 1.00 30.25 134 ASP A N 1
ATOM 1059 C CA . ASP A 1 134 ? 43.451 -11.686 11.511 1.00 31.19 134 ASP A CA 1
ATOM 1060 C C . ASP A 1 134 ? 42.801 -12.816 10.716 1.00 28.74 134 ASP A C 1
ATOM 1061 O O . ASP A 1 134 ? 42.916 -12.865 9.493 1.00 29.70 134 ASP A O 1
ATOM 1066 N N . SER A 1 135 ? 42.122 -13.724 11.407 1.00 27.12 135 SER A N 1
ATOM 1067 C CA . SER A 1 135 ? 41.470 -14.843 10.740 1.00 25.57 135 SER A CA 1
ATOM 1068 C C . SER A 1 135 ? 40.282 -15.336 11.550 1.00 23.93 135 SER A C 1
ATOM 1069 O O . SER A 1 135 ? 40.095 -14.934 12.695 1.00 26.50 135 SER A O 1
ATOM 1072 N N . GLY A 1 136 ? 39.485 -16.210 10.946 1.00 23.12 136 GLY A N 1
ATOM 1073 C CA . GLY A 1 136 ? 38.327 -16.746 11.633 1.00 22.09 136 GLY A CA 1
ATOM 1074 C C . GLY A 1 136 ? 37.062 -15.943 11.398 1.00 22.29 136 GLY A C 1
ATOM 1075 O O . GLY A 1 136 ? 37.059 -14.953 10.662 1.00 21.32 136 GLY A O 1
ATOM 1076 N N . VAL A 1 137 ? 35.982 -16.381 12.035 1.00 21.32 137 VAL A N 1
ATOM 1077 C CA . VAL A 1 137 ? 34.687 -15.727 11.909 1.00 19.51 137 VAL A CA 1
ATOM 1078 C C . VAL A 1 137 ? 34.383 -14.800 13.080 1.00 19.21 137 VAL A C 1
ATOM 1079 O O . VAL A 1 137 ? 34.678 -15.117 14.235 1.00 16.86 137 VAL A O 1
ATOM 1083 N N . VAL A 1 138 ? 33.803 -13.646 12.767 1.00 17.67 138 VAL A N 1
ATOM 1084 C CA . VAL A 1 138 ? 33.394 -12.680 13.785 1.00 17.45 138 VAL A CA 1
ATOM 1085 C C . VAL A 1 138 ? 32.112 -12.018 13.301 1.00 16.50 138 VAL A C 1
ATOM 1086 O O . VAL A 1 138 ? 31.852 -11.964 12.097 1.00 16.81 138 VAL A O 1
ATOM 1090 N N . ASP A 1 139 ? 31.309 -11.536 14.243 1.00 15.80 139 ASP A N 1
ATOM 1091 C CA . ASP A 1 139 ? 30.070 -10.836 13.918 1.00 14.81 139 ASP A CA 1
ATOM 1092 C C . ASP A 1 139 ? 30.514 -9.394 13.705 1.00 16.65 139 ASP A C 1
ATOM 1093 O O . ASP A 1 139 ? 30.829 -8.692 14.665 1.00 14.74 139 ASP A O 1
ATOM 1098 N N . ILE A 1 140 ? 30.534 -8.950 12.452 1.00 14.68 140 ILE A N 1
ATOM 1099 C CA . ILE A 1 140 ? 31.001 -7.604 12.147 1.00 15.40 140 ILE A CA 1
ATOM 1100 C C . ILE A 1 140 ? 30.106 -6.481 12.687 1.00 14.13 140 ILE A C 1
ATOM 1101 O O . ILE A 1 140 ? 30.521 -5.321 12.737 1.00 14.98 140 ILE A O 1
ATOM 1106 N N . VAL A 1 141 ? 28.887 -6.815 13.098 1.00 15.13 141 VAL A N 1
ATOM 1107 C CA . VAL A 1 141 ? 28.010 -5.799 13.672 1.00 13.51 141 VAL A CA 1
ATOM 1108 C C . VAL A 1 141 ? 28.417 -5.576 15.130 1.00 12.11 141 VAL A C 1
ATOM 1109 O O . VAL A 1 141 ? 28.796 -4.472 15.510 1.00 12.26 141 VAL A O 1
ATOM 1113 N N . ASP A 1 142 ? 28.366 -6.625 15.949 1.00 15.19 142 ASP A N 1
ATOM 1114 C CA . ASP A 1 142 ? 28.749 -6.490 17.355 1.00 15.67 142 ASP A CA 1
ATOM 1115 C C . ASP A 1 142 ? 30.196 -6.016 17.531 1.00 15.02 142 ASP A C 1
ATOM 1116 O O . ASP A 1 142 ? 30.499 -5.275 18.463 1.00 13.27 142 ASP A O 1
ATOM 1121 N N . ARG A 1 143 ? 31.085 -6.433 16.633 1.00 15.54 143 ARG A N 1
ATOM 1122 C CA . ARG A 1 143 ? 32.492 -6.065 16.741 1.00 15.55 143 ARG A CA 1
ATOM 1123 C C . ARG A 1 143 ? 32.920 -4.808 16.000 1.00 14.49 143 ARG A C 1
ATOM 1124 O O . ARG A 1 143 ? 34.029 -4.329 16.220 1.00 15.18 143 ARG A O 1
ATOM 1132 N N . PHE A 1 144 ? 32.066 -4.255 15.141 1.00 12.71 144 PHE A N 1
ATOM 1133 C CA . PHE A 1 144 ? 32.488 -3.082 14.379 1.00 12.38 144 PHE A CA 1
ATOM 1134 C C . PHE A 1 144 ? 31.397 -2.079 13.992 1.00 10.80 144 PHE A C 1
ATOM 1135 O O . PHE A 1 144 ? 31.439 -0.924 14.417 1.00 12.62 144 PHE A O 1
ATOM 1143 N N . ALA A 1 145 ? 30.432 -2.518 13.190 1.00 13.13 145 ALA A N 1
ATOM 1144 C CA . ALA A 1 145 ? 29.360 -1.637 12.726 1.00 13.01 145 ALA A CA 1
ATOM 1145 C C . ALA A 1 145 ? 28.564 -0.958 13.840 1.00 14.06 145 ALA A C 1
ATOM 1146 O O . ALA A 1 145 ? 28.129 0.182 13.687 1.00 12.63 145 ALA A O 1
ATOM 1148 N N . HIS A 1 146 ? 28.365 -1.651 14.956 1.00 12.78 146 HIS A N 1
ATOM 1149 C CA . HIS A 1 146 ? 27.618 -1.060 16.064 1.00 11.74 146 HIS A CA 1
ATOM 1150 C C . HIS A 1 146 ? 28.485 -0.195 16.997 1.00 12.47 146 HIS A C 1
ATOM 1151 O O . HIS A 1 146 ? 28.144 0.956 17.275 1.00 13.15 146 HIS A O 1
ATOM 1158 N N . PRO A 1 147 ? 29.625 -0.727 17.482 1.00 14.25 147 PRO A N 1
ATOM 1159 C CA . PRO A 1 147 ? 30.464 0.080 18.379 1.00 13.76 147 PRO A CA 1
ATOM 1160 C C . PRO A 1 147 ? 31.044 1.387 17.834 1.00 13.37 147 PRO A C 1
ATOM 1161 O O . PRO A 1 147 ? 31.159 2.360 18.575 1.00 14.74 147 PRO A O 1
ATOM 1165 N N . LEU A 1 148 ? 31.406 1.425 16.553 1.00 13.43 148 LEU A N 1
ATOM 1166 C CA . LEU A 1 148 ? 31.984 2.648 15.995 1.00 10.75 148 LEU A CA 1
ATOM 1167 C C . LEU A 1 148 ? 31.051 3.861 16.091 1.00 10.95 148 LEU A C 1
ATOM 1168 O O . LEU A 1 148 ? 31.406 4.866 16.708 1.00 10.42 148 LEU A O 1
ATOM 1173 N N . PRO A 1 149 ? 29.847 3.784 15.492 1.00 13.92 149 PRO A N 1
ATOM 1174 C CA . PRO A 1 149 ? 28.912 4.913 15.548 1.00 13.59 149 PRO A CA 1
ATOM 1175 C C . PRO A 1 149 ? 28.491 5.297 16.961 1.00 14.36 149 PRO A C 1
ATOM 1176 O O . PRO A 1 149 ? 28.311 6.472 17.267 1.00 12.07 149 PRO A O 1
ATOM 1180 N N . ILE A 1 150 ? 28.323 4.306 17.826 1.00 13.59 150 ILE A N 1
ATOM 1181 C CA . ILE A 1 150 ? 27.910 4.609 19.184 1.00 15.80 150 ILE A CA 1
ATOM 1182 C C . ILE A 1 150 ? 29.027 5.331 19.947 1.00 14.88 150 ILE A C 1
ATOM 1183 O O . ILE A 1 150 ? 28.757 6.236 20.732 1.00 14.42 150 ILE A O 1
ATOM 1188 N N . LYS A 1 151 ? 30.284 4.969 19.704 1.00 12.61 151 LYS A N 1
ATOM 1189 C CA . LYS A 1 151 ? 31.370 5.653 20.402 1.00 12.55 151 LYS A CA 1
ATOM 1190 C C . LYS A 1 151 ? 31.498 7.086 19.881 1.00 12.52 151 LYS A C 1
ATOM 1191 O O . LYS A 1 151 ? 31.728 8.021 20.648 1.00 14.40 151 LYS A O 1
ATOM 1197 N N . VAL A 1 152 ? 31.332 7.257 18.574 1.00 11.63 152 VAL A N 1
ATOM 1198 C CA . VAL A 1 152 ? 31.423 8.582 17.966 1.00 11.54 152 VAL A CA 1
ATOM 1199 C C . VAL A 1 152 ? 30.347 9.540 18.472 1.00 12.41 152 VAL A C 1
ATOM 1200 O O . VAL A 1 152 ? 30.645 10.690 18.796 1.00 11.91 152 VAL A O 1
ATOM 1204 N N . ILE A 1 153 ? 29.097 9.083 18.535 1.00 11.67 153 ILE A N 1
ATOM 1205 C CA . ILE A 1 153 ? 28.025 9.963 18.986 1.00 14.01 153 ILE A CA 1
ATOM 1206 C C . ILE A 1 153 ? 28.192 10.317 20.456 1.00 12.57 153 ILE A C 1
ATOM 1207 O O . ILE A 1 153 ? 27.892 11.434 20.867 1.00 13.16 153 ILE A O 1
ATOM 1212 N N . CYS A 1 154 ? 28.690 9.372 21.244 1.00 13.77 154 CYS A N 1
ATOM 1213 C CA . CYS A 1 154 ? 28.904 9.629 22.660 1.00 14.97 154 CYS A CA 1
ATOM 1214 C C . CYS A 1 154 ? 29.944 10.721 22.840 1.00 13.98 154 CYS A C 1
ATOM 1215 O O . CYS A 1 154 ? 29.784 11.604 23.677 1.00 15.52 154 CYS A O 1
ATOM 1218 N N . GLU A 1 155 ? 31.011 10.665 22.052 1.00 12.78 155 GLU A N 1
ATOM 1219 C CA . GLU A 1 155 ? 32.052 11.677 22.154 1.00 13.38 155 GLU A CA 1
ATOM 1220 C C . GLU A 1 155 ? 31.518 13.030 21.686 1.00 13.99 155 GLU A C 1
ATOM 1221 O O . GLU A 1 155 ? 31.817 14.062 22.283 1.00 14.37 155 GLU A O 1
ATOM 1227 N N . LEU A 1 156 ? 30.705 13.016 20.635 1.00 13.61 156 LEU A N 1
ATOM 1228 C CA . LEU A 1 156 ? 30.128 14.245 20.109 1.00 12.17 156 LEU A CA 1
ATOM 1229 C C . LEU A 1 156 ? 29.223 14.900 21.150 1.00 15.17 156 LEU A C 1
ATOM 1230 O O . LEU A 1 156 ? 29.202 16.126 21.285 1.00 14.04 156 LEU A O 1
ATOM 1235 N N . LEU A 1 157 ? 28.483 14.078 21.890 1.00 11.74 157 LEU A N 1
ATOM 1236 C CA . LEU A 1 157 ? 27.546 14.576 22.899 1.00 13.02 157 LEU A CA 1
ATOM 1237 C C . LEU A 1 157 ? 28.035 14.598 24.349 1.00 17.36 157 LEU A C 1
ATOM 1238 O O . LEU A 1 157 ? 27.243 14.834 25.272 1.00 15.75 157 LEU A O 1
ATOM 1243 N N . GLY A 1 158 ? 29.325 14.358 24.549 1.00 18.00 158 GLY A N 1
ATOM 1244 C CA . GLY A 1 158 ? 29.879 14.371 25.894 1.00 21.05 158 GLY A CA 1
ATOM 1245 C C . GLY A 1 158 ? 29.386 13.274 26.825 1.00 22.98 158 GLY A C 1
ATOM 1246 O O . GLY A 1 158 ? 29.138 13.519 28.009 1.00 23.53 158 GLY A O 1
ATOM 1247 N N . VAL A 1 159 ? 29.245 12.061 26.304 1.00 21.69 159 VAL A N 1
ATOM 1248 C CA . VAL A 1 159 ? 28.788 10.941 27.119 1.00 21.21 159 VAL A CA 1
ATOM 1249 C C . VAL A 1 159 ? 29.997 10.131 27.572 1.00 24.55 159 VAL A C 1
ATOM 1250 O O . VAL A 1 159 ? 30.688 9.532 26.751 1.00 23.79 159 VAL A O 1
ATOM 1254 N N . ASP A 1 160 ? 30.246 10.118 28.879 0.50 25.15 160 ASP A N 1
ATOM 1255 C CA . ASP A 1 160 ? 31.379 9.388 29.440 0.50 28.39 160 ASP A CA 1
ATOM 1256 C C . ASP A 1 160 ? 31.302 7.890 29.178 0.50 29.58 160 ASP A C 1
ATOM 1257 O O . ASP A 1 160 ? 30.217 7.324 29.052 0.50 27.75 160 ASP A O 1
ATOM 1262 N N . GLU A 1 161 ? 32.469 7.256 29.105 0.50 32.48 161 GLU A N 1
ATOM 1263 C CA . GLU A 1 161 ? 32.571 5.823 28.850 0.50 36.18 161 GLU A CA 1
ATOM 1264 C C . GLU A 1 161 ? 31.675 5.016 29.780 0.50 37.15 161 GLU A C 1
ATOM 1265 O O . GLU A 1 161 ? 30.956 4.118 29.343 0.50 37.21 161 GLU A O 1
ATOM 1271 N N . LYS A 1 162 ? 31.726 5.343 31.066 0.50 38.89 162 LYS A N 1
ATOM 1272 C CA . LYS A 1 162 ? 30.930 4.651 32.072 0.50 41.20 162 LYS A CA 1
ATOM 1273 C C . LYS A 1 162 ? 29.439 4.656 31.738 0.50 41.37 162 LYS A C 1
ATOM 1274 O O . LYS A 1 162 ? 28.660 3.909 32.331 0.50 40.88 162 LYS A O 1
ATOM 1280 N N . TYR A 1 163 ? 29.048 5.496 30.783 0.50 41.52 163 TYR A N 1
ATOM 1281 C CA . TYR A 1 163 ? 27.651 5.598 30.370 0.50 42.24 163 TYR A CA 1
ATOM 1282 C C . TYR A 1 163 ? 27.503 5.279 28.886 0.50 41.68 163 TYR A C 1
ATOM 1283 O O . TYR A 1 163 ? 27.113 6.146 28.104 0.50 42.95 163 TYR A O 1
ATOM 1292 N N . ARG A 1 164 ? 27.804 4.048 28.486 0.50 39.61 164 ARG A N 1
ATOM 1293 C CA . ARG A 1 164 ? 27.694 3.693 27.075 0.50 38.67 164 ARG A CA 1
ATOM 1294 C C . ARG A 1 164 ? 27.187 2.281 26.806 0.50 38.58 164 ARG A C 1
ATOM 1295 O O . ARG A 1 164 ? 26.355 2.074 25.923 0.50 39.72 164 ARG A O 1
ATOM 1303 N N . GLY A 1 165 ? 27.688 1.310 27.559 0.50 40.00 165 GLY A N 1
ATOM 1304 C CA . GLY A 1 165 ? 27.259 -0.061 27.353 0.50 39.56 165 GLY A CA 1
ATOM 1305 C C . GLY A 1 165 ? 25.913 -0.368 27.978 0.50 39.66 165 GLY A C 1
ATOM 1306 O O . GLY A 1 165 ? 25.802 -1.289 28.787 0.50 40.28 165 GLY A O 1
ATOM 1307 N N . GLU A 1 166 ? 24.885 0.390 27.607 1.00 39.49 166 GLU A N 1
ATOM 1308 C CA . GLU A 1 166 ? 23.559 0.160 28.166 1.00 37.82 166 GLU A CA 1
ATOM 1309 C C . GLU A 1 166 ? 22.397 0.640 27.293 1.00 35.02 166 GLU A C 1
ATOM 1310 O O . GLU A 1 166 ? 21.466 -0.122 27.021 1.00 31.96 166 GLU A O 1
ATOM 1316 N N . PHE A 1 167 ? 22.442 1.896 26.855 1.00 30.71 167 PHE A N 1
ATOM 1317 C CA . PHE A 1 167 ? 21.355 2.435 26.042 1.00 28.35 167 PHE A CA 1
ATOM 1318 C C . PHE A 1 167 ? 21.231 1.775 24.672 1.00 25.61 167 PHE A C 1
ATOM 1319 O O . PHE A 1 167 ? 20.186 1.863 24.029 1.00 25.09 167 PHE A O 1
ATOM 1327 N N . GLY A 1 168 ? 22.292 1.108 24.232 1.00 23.19 168 GLY A N 1
ATOM 1328 C CA . GLY A 1 168 ? 22.245 0.434 22.950 1.00 23.82 168 GLY A CA 1
ATOM 1329 C C . GLY A 1 168 ? 21.137 -0.604 22.933 1.00 21.87 168 GLY A C 1
ATOM 1330 O O . GLY A 1 168 ? 20.446 -0.776 21.929 1.00 24.01 168 GLY A O 1
ATOM 1331 N N . ARG A 1 169 ? 20.959 -1.293 24.057 1.00 23.25 169 ARG A N 1
ATOM 1332 C CA . ARG A 1 169 ? 19.933 -2.323 24.175 1.00 22.62 169 ARG A CA 1
ATOM 1333 C C . ARG A 1 169 ? 18.522 -1.741 24.128 1.00 20.75 169 ARG A C 1
ATOM 1334 O O . ARG A 1 169 ? 17.621 -2.323 23.520 1.00 20.08 169 ARG A O 1
ATOM 1342 N N . TRP A 1 170 ? 18.329 -0.592 24.768 1.00 19.62 170 TRP A N 1
ATOM 1343 C CA . TRP A 1 170 ? 17.018 0.045 24.778 1.00 18.56 170 TRP A CA 1
ATOM 1344 C C . TRP A 1 170 ? 16.673 0.520 23.369 1.00 20.17 170 TRP A C 1
ATOM 1345 O O . TRP A 1 170 ? 15.573 0.272 22.861 1.00 19.43 170 TRP A O 1
ATOM 1356 N N . SER A 1 171 ? 17.627 1.195 22.740 1.00 20.08 171 SER A N 1
ATOM 1357 C CA . SER A 1 171 ? 17.448 1.705 21.387 1.00 19.60 171 SER A CA 1
ATOM 1358 C C . SER A 1 171 ? 17.037 0.573 20.444 1.00 20.19 171 SER A C 1
ATOM 1359 O O . SER A 1 171 ? 16.179 0.753 19.579 1.00 19.54 171 SER A O 1
ATOM 1362 N N . SER A 1 172 ? 17.650 -0.594 20.620 1.00 20.65 172 SER A N 1
ATOM 1363 C CA . SER A 1 172 ? 17.353 -1.753 19.782 1.00 23.44 172 SER A CA 1
ATOM 1364 C C . SER A 1 172 ? 15.885 -2.175 19.882 1.00 22.79 172 SER A C 1
ATOM 1365 O O . SER A 1 172 ? 15.235 -2.439 18.870 1.00 23.07 172 SER A O 1
ATOM 1368 N N . GLU A 1 173 ? 15.369 -2.238 21.106 1.00 22.84 173 GLU A N 1
ATOM 1369 C CA . GLU A 1 173 ? 13.978 -2.617 21.354 1.00 22.09 173 GLU A CA 1
ATOM 1370 C C . GLU A 1 173 ? 13.022 -1.619 20.697 1.00 21.29 173 GLU A C 1
ATOM 1371 O O . GLU A 1 173 ? 11.928 -1.976 20.258 1.00 21.56 173 GLU A O 1
ATOM 1377 N N . ILE A 1 174 ? 13.449 -0.363 20.635 1.00 18.78 174 ILE A N 1
ATOM 1378 C CA . ILE A 1 174 ? 12.642 0.703 20.050 1.00 15.93 174 ILE A CA 1
ATOM 1379 C C . ILE A 1 174 ? 12.556 0.639 18.521 1.00 16.28 174 ILE A C 1
ATOM 1380 O O . ILE A 1 174 ? 11.566 1.073 17.932 1.00 16.30 174 ILE A O 1
ATOM 1385 N N . LEU A 1 175 ? 13.580 0.090 17.875 1.00 15.50 175 LEU A N 1
ATOM 1386 C CA . LEU A 1 175 ? 13.579 0.012 16.417 1.00 15.93 175 LEU A CA 1
ATOM 1387 C C . LEU A 1 175 ? 12.498 -0.902 15.847 1.00 18.12 175 LEU A C 1
ATOM 1388 O O . LEU A 1 175 ? 12.097 -0.747 14.694 1.00 18.06 175 LEU A O 1
ATOM 1393 N N . VAL A 1 176 ? 12.030 -1.850 16.648 1.00 18.63 176 VAL A N 1
ATOM 1394 C CA . VAL A 1 176 ? 10.984 -2.769 16.204 1.00 21.12 176 VAL A CA 1
ATOM 1395 C C . VAL A 1 176 ? 9.634 -2.315 16.750 1.00 20.75 176 VAL A C 1
ATOM 1396 O O . VAL A 1 176 ? 9.537 -1.868 17.894 1.00 19.02 176 VAL A O 1
ATOM 1400 N N . MET A 1 177 ? 8.598 -2.416 15.921 1.00 19.93 177 MET A N 1
ATOM 1401 C CA . MET A 1 177 ? 7.252 -2.018 16.315 1.00 19.51 177 MET A CA 1
ATOM 1402 C C . MET A 1 177 ? 6.334 -3.240 16.351 1.00 22.38 177 MET A C 1
ATOM 1403 O O . MET A 1 177 ? 5.607 -3.523 15.398 1.00 21.14 177 MET A O 1
ATOM 1408 N N . ASP A 1 178 ? 6.383 -3.959 17.468 1.00 22.89 178 ASP A N 1
ATOM 1409 C CA . ASP A 1 178 ? 5.586 -5.165 17.666 1.00 25.24 178 ASP A CA 1
ATOM 1410 C C . ASP A 1 178 ? 4.486 -4.916 18.698 1.00 25.01 178 ASP A C 1
ATOM 1411 O O . ASP A 1 178 ? 4.770 -4.640 19.862 1.00 26.59 178 ASP A O 1
ATOM 1416 N N . PRO A 1 179 ? 3.213 -5.002 18.277 1.00 25.52 179 PRO A N 1
ATOM 1417 C CA . PRO A 1 179 ? 2.076 -4.784 19.178 1.00 27.39 179 PRO A CA 1
ATOM 1418 C C . PRO A 1 179 ? 2.147 -5.678 20.415 1.00 27.60 179 PRO A C 1
ATOM 1419 O O . PRO A 1 179 ? 1.650 -5.318 21.483 1.00 30.26 179 PRO A O 1
ATOM 1423 N N . GLU A 1 180 ? 2.770 -6.842 20.255 1.00 28.34 180 GLU A N 1
ATOM 1424 C CA . GLU A 1 180 ? 2.913 -7.813 21.339 1.00 30.83 180 GLU A CA 1
ATOM 1425 C C . GLU A 1 180 ? 3.859 -7.316 22.425 1.00 30.12 180 GLU A C 1
ATOM 1426 O O . GLU A 1 180 ? 3.705 -7.659 23.598 1.00 28.26 180 GLU A O 1
ATOM 1432 N N . ARG A 1 181 ? 4.841 -6.515 22.025 1.00 28.35 181 ARG A N 1
ATOM 1433 C CA . ARG A 1 181 ? 5.823 -5.984 22.963 1.00 26.90 181 ARG A CA 1
ATOM 1434 C C . ARG A 1 181 ? 5.690 -4.473 23.144 1.00 25.26 181 ARG A C 1
ATOM 1435 O O . ARG A 1 181 ? 6.675 -3.784 23.411 1.00 25.10 181 ARG A O 1
ATOM 1443 N N . ALA A 1 182 ? 4.469 -3.966 23.007 1.00 24.65 182 ALA A N 1
ATOM 1444 C CA . ALA A 1 182 ? 4.204 -2.538 23.153 1.00 24.48 182 ALA A CA 1
ATOM 1445 C C . ALA A 1 182 ? 4.629 -2.007 24.523 1.00 25.15 182 ALA A C 1
ATOM 1446 O O . ALA A 1 182 ? 5.188 -0.910 24.632 1.00 21.39 182 ALA A O 1
ATOM 1448 N N . GLU A 1 183 ? 4.367 -2.786 25.567 1.00 24.51 183 GLU A N 1
ATOM 1449 C CA . GLU A 1 183 ? 4.722 -2.368 26.917 1.00 25.00 183 GLU A CA 1
ATOM 1450 C C . GLU A 1 183 ? 6.235 -2.300 27.122 1.00 23.79 183 GLU A C 1
ATOM 1451 O O . GLU A 1 183 ? 6.737 -1.361 27.743 1.00 25.30 183 GLU A O 1
ATOM 1457 N N . GLN A 1 184 ? 6.961 -3.288 26.605 1.00 20.07 184 GLN A N 1
ATOM 1458 C CA . GLN A 1 184 ? 8.411 -3.305 26.749 1.00 20.61 184 GLN A CA 1
ATOM 1459 C C . GLN A 1 184 ? 9.035 -2.181 25.936 1.00 20.04 184 GLN A C 1
ATOM 1460 O O . GLN A 1 184 ? 10.061 -1.620 26.319 1.00 19.64 184 GLN A O 1
ATOM 1466 N N . ARG A 1 185 ? 8.410 -1.852 24.810 1.00 17.64 185 ARG A N 1
ATOM 1467 C CA . ARG A 1 185 ? 8.922 -0.788 23.956 1.00 17.47 185 ARG A CA 1
ATOM 1468 C C . ARG A 1 185 ? 8.780 0.544 24.694 1.00 17.06 185 ARG A C 1
ATOM 1469 O O . ARG A 1 185 ? 9.697 1.372 24.693 1.00 16.04 185 ARG A O 1
ATOM 1477 N N . GLY A 1 186 ? 7.633 0.737 25.339 1.00 16.14 186 GLY A N 1
ATOM 1478 C CA . GLY A 1 186 ? 7.404 1.960 26.088 1.00 16.42 186 GLY A CA 1
ATOM 1479 C C . GLY A 1 186 ? 8.347 2.054 27.273 1.00 17.58 186 GLY A C 1
ATOM 1480 O O . GLY A 1 186 ? 8.774 3.146 27.649 1.00 15.44 186 GLY A O 1
ATOM 1481 N N . GLN A 1 187 ? 8.672 0.906 27.865 1.00 17.99 187 GLN A N 1
ATOM 1482 C CA . GLN A 1 187 ? 9.579 0.863 29.009 1.00 18.04 187 GLN A CA 1
ATOM 1483 C C . GLN A 1 187 ? 11.022 1.162 28.598 1.00 16.81 187 GLN A C 1
ATOM 1484 O O . GLN A 1 187 ? 11.762 1.810 29.341 1.00 17.17 187 GLN A O 1
ATOM 1490 N N . ALA A 1 188 ? 11.422 0.694 27.418 1.00 14.42 188 ALA A N 1
ATOM 1491 C CA . ALA A 1 188 ? 12.770 0.962 26.921 1.00 14.44 188 ALA A CA 1
ATOM 1492 C C . ALA A 1 188 ? 12.851 2.462 26.661 1.00 12.82 188 ALA A C 1
ATOM 1493 O O . ALA A 1 188 ? 13.868 3.101 26.931 1.00 13.27 188 ALA A O 1
ATOM 1495 N N . ALA A 1 189 ? 11.762 3.024 26.143 1.00 12.79 189 ALA A N 1
ATOM 1496 C CA . ALA A 1 189 ? 11.715 4.455 25.853 1.00 14.67 189 ALA A CA 1
ATOM 1497 C C . ALA A 1 189 ? 11.895 5.267 27.131 1.00 13.80 189 ALA A C 1
ATOM 1498 O O . ALA A 1 189 ? 12.610 6.267 27.139 1.00 14.08 189 ALA A O 1
ATOM 1500 N N . ARG A 1 190 ? 11.255 4.842 28.216 1.00 13.92 190 ARG A N 1
ATOM 1501 C CA . ARG A 1 190 ? 11.394 5.565 29.471 1.00 14.54 190 ARG A CA 1
ATOM 1502 C C . ARG A 1 190 ? 12.835 5.502 29.992 1.00 14.88 190 ARG A C 1
ATOM 1503 O O . ARG A 1 190 ? 13.313 6.453 30.610 1.00 17.70 190 ARG A O 1
ATOM 1511 N N . GLU A 1 191 ? 13.527 4.394 29.731 1.00 13.50 191 GLU A N 1
ATOM 1512 C CA . GLU A 1 191 ? 14.913 4.253 30.170 1.00 14.17 191 GLU A CA 1
ATOM 1513 C C . GLU A 1 191 ? 15.785 5.244 29.396 1.00 14.03 191 GLU A C 1
ATOM 1514 O O . GLU A 1 191 ? 16.695 5.850 29.961 1.00 14.57 191 GLU A O 1
ATOM 1520 N N . VAL A 1 192 ? 15.509 5.408 28.103 1.00 13.94 192 VAL A N 1
ATOM 1521 C CA . VAL A 1 192 ? 16.278 6.355 27.294 1.00 13.23 192 VAL A CA 1
ATOM 1522 C C . VAL A 1 192 ? 16.063 7.767 27.845 1.00 13.32 192 VAL A C 1
ATOM 1523 O O . VAL A 1 192 ? 17.016 8.531 28.003 1.00 14.95 192 VAL A O 1
ATOM 1527 N N . VAL A 1 193 ? 14.812 8.103 28.151 1.00 13.28 193 VAL A N 1
ATOM 1528 C CA . VAL A 1 193 ? 14.489 9.419 28.697 1.00 13.73 193 VAL A CA 1
ATOM 1529 C C . VAL A 1 193 ? 15.268 9.681 29.985 1.00 16.82 193 VAL A C 1
ATOM 1530 O O . VAL A 1 193 ? 15.896 10.731 30.141 1.00 15.72 193 VAL A O 1
ATOM 1534 N N . ASN A 1 194 ? 15.224 8.725 30.906 1.00 17.46 194 ASN A N 1
ATOM 1535 C CA . ASN A 1 194 ? 15.930 8.870 32.174 1.00 17.83 194 ASN A CA 1
ATOM 1536 C C . ASN A 1 194 ? 17.430 9.017 31.961 1.00 16.55 194 ASN A C 1
ATOM 1537 O O . ASN A 1 194 ? 18.098 9.753 32.687 1.00 15.96 194 ASN A O 1
ATOM 1542 N N . PHE A 1 195 ? 17.961 8.312 30.968 1.00 16.40 195 PHE A N 1
ATOM 1543 C CA . PHE A 1 195 ? 19.384 8.383 30.668 1.00 15.34 195 PHE A CA 1
ATOM 1544 C C . PHE A 1 195 ? 19.734 9.781 30.162 1.00 16.78 195 PHE A C 1
ATOM 1545 O O . PHE A 1 195 ? 20.742 10.358 30.564 1.00 16.55 195 PHE A O 1
ATOM 1553 N N . ILE A 1 196 ? 18.889 10.332 29.296 1.00 15.16 196 ILE A N 1
ATOM 1554 C CA . ILE A 1 196 ? 19.132 11.663 28.749 1.00 16.40 196 ILE A CA 1
ATOM 1555 C C . ILE A 1 196 ? 18.991 12.728 29.833 1.00 15.22 196 ILE A C 1
ATOM 1556 O O . ILE A 1 196 ? 19.768 13.682 29.878 1.00 16.30 196 ILE A O 1
ATOM 1561 N N . LEU A 1 197 ? 18.010 12.567 30.715 1.00 16.59 197 LEU A N 1
ATOM 1562 C CA . LEU A 1 197 ? 17.822 13.535 31.787 1.00 17.96 197 LEU A CA 1
ATOM 1563 C C . LEU A 1 197 ? 19.083 13.617 32.649 1.00 18.07 197 LEU A C 1
ATOM 1564 O O . LEU A 1 197 ? 19.528 14.711 33.005 1.00 18.35 197 LEU A O 1
ATOM 1569 N N . ASP A 1 198 ? 19.675 12.469 32.966 1.00 18.21 198 ASP A N 1
ATOM 1570 C CA . ASP A 1 198 ? 20.887 12.466 33.778 1.00 17.71 198 ASP A CA 1
ATOM 1571 C C . ASP A 1 198 ? 22.068 13.030 32.997 1.00 18.31 198 ASP A C 1
ATOM 1572 O O . ASP A 1 198 ? 22.915 13.720 33.559 1.00 18.49 198 ASP A O 1
ATOM 1577 N N . LEU A 1 199 ? 22.125 12.734 31.700 1.00 16.97 199 LEU A N 1
ATOM 1578 C CA . LEU A 1 199 ? 23.209 13.229 30.847 1.00 18.07 199 LEU A CA 1
ATOM 1579 C C . LEU A 1 199 ? 23.200 14.751 30.764 1.00 17.07 199 LEU A C 1
ATOM 1580 O O . LEU A 1 199 ? 24.245 15.397 30.885 1.00 16.89 199 LEU A O 1
ATOM 1585 N N . VAL A 1 200 ? 22.019 15.321 30.541 1.00 15.94 200 VAL A N 1
ATOM 1586 C CA . VAL A 1 200 ? 21.881 16.769 30.446 1.00 17.47 200 VAL A CA 1
ATOM 1587 C C . VAL A 1 200 ? 22.233 17.421 31.781 1.00 17.17 200 VAL A C 1
ATOM 1588 O O . VAL A 1 200 ? 22.875 18.469 31.819 1.00 17.21 200 VAL A O 1
ATOM 1592 N N . GLU A 1 201 ? 21.816 16.791 32.874 1.00 18.55 201 GLU A N 1
ATOM 1593 C CA . GLU A 1 201 ? 22.104 17.306 34.209 1.00 21.09 201 GLU A CA 1
ATOM 1594 C C . GLU A 1 201 ? 23.619 17.375 34.410 1.00 19.53 201 GLU A C 1
ATOM 1595 O O . GLU A 1 201 ? 24.154 18.371 34.904 1.00 18.97 201 GLU A O 1
ATOM 1601 N N . ARG A 1 202 ? 24.311 16.313 34.017 1.00 17.46 202 ARG A N 1
ATOM 1602 C CA . ARG A 1 202 ? 25.758 16.269 34.165 1.00 19.05 202 ARG A CA 1
ATOM 1603 C C . ARG A 1 202 ? 26.453 17.316 33.305 1.00 19.58 202 ARG A C 1
ATOM 1604 O O . ARG A 1 202 ? 27.415 17.944 33.748 1.00 21.00 202 ARG A O 1
ATOM 1612 N N . ARG A 1 203 ? 25.964 17.510 32.082 1.00 17.06 203 ARG A N 1
ATOM 1613 C CA . ARG A 1 203 ? 26.569 18.481 31.174 1.00 18.18 203 ARG A CA 1
ATOM 1614 C C . ARG A 1 203 ? 26.347 19.915 31.650 1.00 17.39 203 ARG A C 1
ATOM 1615 O O . ARG A 1 203 ? 27.197 20.785 31.436 1.00 17.58 203 ARG A O 1
ATOM 1623 N N . ARG A 1 204 ? 25.210 20.161 32.293 1.00 16.91 204 ARG A N 1
ATOM 1624 C CA . ARG A 1 204 ? 24.894 21.496 32.803 1.00 19.34 204 ARG A CA 1
ATOM 1625 C C . ARG A 1 204 ? 25.791 21.870 33.982 1.00 19.74 204 ARG A C 1
ATOM 1626 O O . ARG A 1 204 ? 26.174 23.030 34.146 1.00 20.47 204 ARG A O 1
ATOM 1634 N N . THR A 1 205 ? 26.123 20.882 34.805 1.00 20.52 205 THR A N 1
ATOM 1635 C CA . THR A 1 205 ? 26.957 21.125 35.975 1.00 20.15 205 THR A CA 1
ATOM 1636 C C . THR A 1 205 ? 28.449 21.036 35.667 1.00 22.00 205 THR A C 1
ATOM 1637 O O . THR A 1 205 ? 29.272 21.629 36.370 1.00 22.27 205 THR A O 1
ATOM 1641 N N . GLU A 1 206 ? 28.795 20.303 34.613 1.00 21.33 206 GLU A N 1
ATOM 1642 C CA . GLU A 1 206 ? 30.187 20.152 34.202 1.00 22.30 206 GLU A CA 1
ATOM 1643 C C . GLU A 1 206 ? 30.320 20.347 32.693 1.00 22.15 206 GLU A C 1
ATOM 1644 O O . GLU A 1 206 ? 30.468 19.383 31.933 1.00 20.02 206 GLU A O 1
ATOM 1650 N N . PRO A 1 207 ? 30.274 21.609 32.239 1.00 20.03 207 PRO A N 1
ATOM 1651 C CA . PRO A 1 207 ? 30.384 21.933 30.816 1.00 20.70 207 PRO A CA 1
ATOM 1652 C C . PRO A 1 207 ? 31.692 21.500 30.159 1.00 18.98 207 PRO A C 1
ATOM 1653 O O . PRO A 1 207 ? 32.747 21.450 30.796 1.00 19.78 207 PRO A O 1
ATOM 1657 N N . GLY A 1 208 ? 31.600 21.174 28.874 1.00 19.54 208 GLY A N 1
ATOM 1658 C CA . GLY A 1 208 ? 32.761 20.753 28.115 1.00 18.14 208 GLY A CA 1
ATOM 1659 C C . GLY A 1 208 ? 32.768 21.416 26.752 1.00 19.74 208 GLY A C 1
ATOM 1660 O O . GLY A 1 208 ? 32.060 22.399 26.534 1.00 19.89 208 GLY A O 1
ATOM 1661 N N . ASP A 1 209 ? 33.557 20.875 25.830 1.00 18.71 209 ASP A N 1
ATOM 1662 C CA . ASP A 1 209 ? 33.658 21.436 24.484 1.00 22.36 209 ASP A CA 1
ATOM 1663 C C . ASP A 1 209 ? 32.869 20.621 23.465 1.00 20.09 209 ASP A C 1
ATOM 1664 O O . ASP A 1 209 ? 33.027 20.795 22.259 1.00 20.54 209 ASP A O 1
ATOM 1669 N N . ASP A 1 210 ? 32.013 19.740 23.965 1.00 18.78 210 ASP A N 1
ATOM 1670 C CA . ASP A 1 210 ? 31.199 18.873 23.120 1.00 16.52 210 ASP A CA 1
ATOM 1671 C C . ASP A 1 210 ? 29.978 19.600 22.562 1.00 15.66 210 ASP A C 1
ATOM 1672 O O . ASP A 1 210 ? 29.683 20.733 22.949 1.00 15.39 210 ASP A O 1
ATOM 1677 N N . LEU A 1 211 ? 29.257 18.929 21.667 1.00 13.20 211 LEU A N 1
ATOM 1678 C CA . LEU A 1 211 ? 28.070 19.509 21.045 1.00 12.81 211 LEU A CA 1
ATOM 1679 C C . LEU A 1 211 ? 26.933 19.792 22.022 1.00 12.46 211 LEU A C 1
ATOM 1680 O O . LEU A 1 211 ? 26.244 20.808 21.892 1.00 13.29 211 LEU A O 1
ATOM 1685 N N . LEU A 1 212 ? 26.716 18.909 22.994 1.00 11.89 212 LEU A N 1
ATOM 1686 C CA . LEU A 1 212 ? 25.630 19.141 23.939 1.00 13.85 212 LEU A CA 1
ATOM 1687 C C . LEU A 1 212 ? 25.919 20.372 24.789 1.00 14.71 212 LEU A C 1
ATOM 1688 O O . LEU A 1 212 ? 25.029 21.194 25.031 1.00 14.52 212 LEU A O 1
ATOM 1693 N N . SER A 1 213 ? 27.163 20.497 25.244 1.00 15.89 213 SER A N 1
ATOM 1694 C CA . SER A 1 213 ? 27.563 21.649 26.047 1.00 13.83 213 SER A CA 1
ATOM 1695 C C . SER A 1 213 ? 27.313 22.929 25.251 1.00 12.21 213 SER A C 1
ATOM 1696 O O . SER A 1 213 ? 26.829 23.926 25.793 1.00 14.16 213 SER A O 1
ATOM 1699 N N . ALA A 1 214 ? 27.643 22.898 23.964 1.00 14.51 214 ALA A N 1
ATOM 1700 C CA . ALA A 1 214 ? 27.449 24.061 23.105 1.00 13.58 214 ALA A CA 1
ATOM 1701 C C . ALA A 1 214 ? 25.972 24.380 22.898 1.00 15.16 214 ALA A C 1
ATOM 1702 O O . ALA A 1 214 ? 25.585 25.549 22.872 1.00 15.53 214 ALA A O 1
ATOM 1704 N N . LEU A 1 215 ? 25.146 23.347 22.751 1.00 12.66 215 LEU A N 1
ATOM 1705 C CA . LEU A 1 215 ? 23.715 23.568 22.549 1.00 13.43 215 LEU A CA 1
ATOM 1706 C C . LEU A 1 215 ? 23.075 24.172 23.799 1.00 14.00 215 LEU A C 1
ATOM 1707 O O . LEU A 1 215 ? 22.082 24.901 23.716 1.00 13.71 215 LEU A O 1
ATOM 1712 N N . ILE A 1 216 ? 23.646 23.874 24.961 1.00 13.95 216 ILE A N 1
ATOM 1713 C CA . ILE A 1 216 ? 23.132 24.414 26.212 1.00 15.57 216 ILE A CA 1
ATOM 1714 C C . ILE A 1 216 ? 23.359 25.929 26.257 1.00 16.36 216 ILE A C 1
ATOM 1715 O O . ILE A 1 216 ? 22.634 26.649 26.940 1.00 19.06 216 ILE A O 1
ATOM 1720 N N . ARG A 1 217 ? 24.348 26.409 25.503 1.00 18.96 217 ARG A N 1
ATOM 1721 C CA . ARG A 1 217 ? 24.676 27.839 25.464 1.00 20.09 217 ARG A CA 1
ATOM 1722 C C . ARG A 1 217 ? 24.206 28.584 24.209 1.00 21.31 217 ARG A C 1
ATOM 1723 O O . ARG A 1 217 ? 24.129 29.813 24.206 1.00 20.77 217 ARG A O 1
ATOM 1731 N N . VAL A 1 218 ? 23.894 27.850 23.147 1.00 20.01 218 VAL A N 1
ATOM 1732 C CA . VAL A 1 218 ? 23.499 28.479 21.889 1.00 19.17 218 VAL A CA 1
ATOM 1733 C C . VAL A 1 218 ? 22.318 29.450 21.972 1.00 20.16 218 VAL A C 1
ATOM 1734 O O . VAL A 1 218 ? 21.341 29.216 22.688 1.00 17.68 218 VAL A O 1
ATOM 1738 N N . GLN A 1 219 ? 22.424 30.555 21.241 1.00 23.34 219 GLN A N 1
ATOM 1739 C CA . GLN A 1 219 ? 21.362 31.554 21.218 1.00 28.56 219 GLN A CA 1
ATOM 1740 C C . GLN A 1 219 ? 21.539 32.532 20.062 1.00 31.90 219 GLN A C 1
ATOM 1741 O O . GLN A 1 219 ? 22.525 32.471 19.327 1.00 29.57 219 GLN A O 1
ATOM 1747 N N . ASP A 1 220 ? 20.568 33.429 19.912 1.00 36.45 220 ASP A N 1
ATOM 1748 C CA . ASP A 1 220 ? 20.598 34.453 18.872 1.00 42.48 220 ASP A CA 1
ATOM 1749 C C . ASP A 1 220 ? 19.410 35.396 19.053 1.00 45.27 220 ASP A C 1
ATOM 1750 O O . ASP A 1 220 ? 18.305 34.966 19.390 1.00 45.61 220 ASP A O 1
ATOM 1755 N N . ASP A 1 221 ? 19.650 36.684 18.830 1.00 48.61 221 ASP A N 1
ATOM 1756 C CA . ASP A 1 221 ? 18.628 37.718 18.980 1.00 50.98 221 ASP A CA 1
ATOM 1757 C C . ASP A 1 221 ? 17.228 37.324 18.514 1.00 51.19 221 ASP A C 1
ATOM 1758 O O . ASP A 1 221 ? 16.251 37.511 19.239 1.00 50.98 221 ASP A O 1
ATOM 1763 N N . ASP A 1 222 ? 17.137 36.776 17.308 1.00 51.75 222 ASP A N 1
ATOM 1764 C CA . ASP A 1 222 ? 15.853 36.390 16.732 1.00 52.64 222 ASP A CA 1
ATOM 1765 C C . ASP A 1 222 ? 15.280 35.049 17.192 1.00 51.71 222 ASP A C 1
ATOM 1766 O O . ASP A 1 222 ? 14.196 35.001 17.774 1.00 51.99 222 ASP A O 1
ATOM 1771 N N . ASP A 1 223 ? 16.003 33.964 16.931 1.00 49.79 223 ASP A N 1
ATOM 1772 C CA . ASP A 1 223 ? 15.539 32.628 17.301 1.00 47.27 223 ASP A CA 1
ATOM 1773 C C . ASP A 1 223 ? 15.686 32.293 18.786 1.00 44.35 223 ASP A C 1
ATOM 1774 O O . ASP A 1 223 ? 15.396 31.173 19.202 1.00 45.36 223 ASP A O 1
ATOM 1779 N N . GLY A 1 224 ? 16.134 33.261 19.581 1.00 39.24 224 GLY A N 1
ATOM 1780 C CA . GLY A 1 224 ? 16.294 33.031 21.006 1.00 32.42 224 GLY A CA 1
ATOM 1781 C C . GLY A 1 224 ? 17.233 31.887 21.340 1.00 27.20 224 GLY A C 1
ATOM 1782 O O . GLY A 1 224 ? 18.394 31.892 20.942 1.00 25.21 224 GLY A O 1
ATOM 1783 N N . ARG A 1 225 ? 16.734 30.903 22.081 1.00 26.40 225 ARG A N 1
ATOM 1784 C CA . ARG A 1 225 ? 17.555 29.760 22.458 1.00 24.00 225 ARG A CA 1
ATOM 1785 C C . ARG A 1 225 ? 16.713 28.516 22.696 1.00 21.59 225 ARG A C 1
ATOM 1786 O O . ARG A 1 225 ? 15.492 28.546 22.541 1.00 20.25 225 ARG A O 1
ATOM 1794 N N . LEU A 1 226 ? 17.370 27.419 23.057 1.00 17.55 226 LEU A N 1
ATOM 1795 C CA . LEU A 1 226 ? 16.6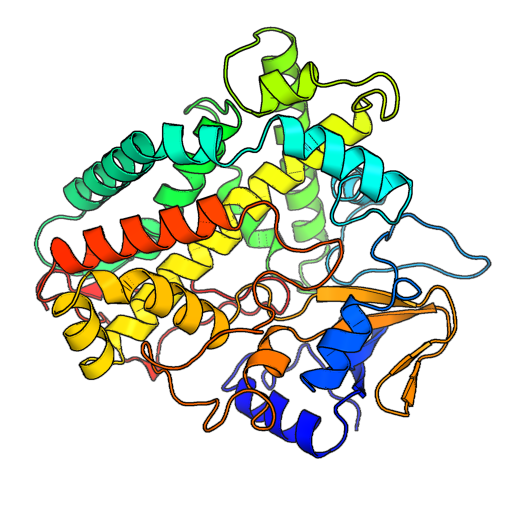68 26.166 23.301 1.00 16.17 226 LEU A CA 1
ATOM 1796 C C . LEU A 1 226 ? 16.132 26.086 24.722 1.00 17.18 226 LEU A C 1
ATOM 1797 O O . LEU A 1 226 ? 16.878 26.248 25.687 1.00 15.50 226 LEU A O 1
ATOM 1802 N N . SER A 1 227 ? 14.831 25.844 24.842 1.00 15.98 227 SER A N 1
ATOM 1803 C CA . SER A 1 227 ? 14.196 25.724 26.146 1.00 15.09 227 SER A CA 1
ATOM 1804 C C . SER A 1 227 ? 14.681 24.423 26.766 1.00 16.01 227 SER A C 1
ATOM 1805 O O . SER A 1 227 ? 15.268 23.591 26.079 1.00 14.11 227 SER A O 1
ATOM 1808 N N . ALA A 1 228 ? 14.436 24.246 28.060 1.00 14.52 228 ALA A N 1
ATOM 1809 C CA . ALA A 1 228 ? 14.854 23.029 28.738 1.00 13.78 228 ALA A CA 1
ATOM 1810 C C . ALA A 1 228 ? 14.287 21.791 28.039 1.00 13.93 228 ALA A C 1
ATOM 1811 O O . ALA A 1 228 ? 15.002 20.818 27.807 1.00 13.70 228 ALA A O 1
ATOM 1813 N N . ASP A 1 229 ? 13.002 21.830 27.699 1.00 12.89 229 ASP A N 1
ATOM 1814 C CA . ASP A 1 229 ? 12.368 20.694 27.039 1.00 12.81 229 ASP A CA 1
ATOM 1815 C C . ASP A 1 229 ? 12.939 20.464 25.640 1.00 12.93 229 ASP A C 1
ATOM 1816 O O . ASP A 1 229 ? 13.134 19.326 25.225 1.00 10.97 229 ASP A O 1
ATOM 1821 N N . GLU A 1 230 ? 13.207 21.543 24.912 1.00 11.50 230 GLU A N 1
ATOM 1822 C CA . GLU A 1 230 ? 13.753 21.415 23.562 1.00 9.97 230 GLU A CA 1
ATOM 1823 C C . GLU A 1 230 ? 15.171 20.859 23.606 1.00 11.02 230 GLU A C 1
ATOM 1824 O O . GLU A 1 230 ? 15.536 19.974 22.830 1.00 10.72 230 GLU A O 1
ATOM 1830 N N . LEU A 1 231 ? 15.969 21.377 24.529 1.00 12.28 231 LEU A N 1
ATOM 1831 C CA . LEU A 1 231 ? 17.346 20.926 24.669 1.00 12.32 231 LEU A CA 1
ATOM 1832 C C . LEU A 1 231 ? 17.400 19.433 24.986 1.00 11.37 231 LEU A C 1
ATOM 1833 O O . LEU A 1 231 ? 18.173 18.692 24.381 1.00 13.08 231 LEU A O 1
ATOM 1838 N N . THR A 1 232 ? 16.566 18.998 25.926 1.00 13.17 232 THR A N 1
ATOM 1839 C CA . THR A 1 232 ? 16.522 17.598 26.336 1.00 13.59 232 THR A CA 1
ATOM 1840 C C . THR A 1 232 ? 16.083 16.673 25.200 1.00 12.97 232 THR A C 1
ATOM 1841 O O . THR A 1 232 ? 16.679 15.618 24.975 1.00 11.42 232 THR A O 1
ATOM 1845 N N . SER A 1 233 ? 15.039 17.075 24.486 1.00 8.36 233 SER A N 1
ATOM 1846 C CA . SER A 1 233 ? 14.512 16.268 23.391 1.00 9.54 233 SER A CA 1
ATOM 1847 C C . SER A 1 233 ? 15.457 16.208 22.198 1.00 11.62 233 SER A C 1
ATOM 1848 O O . SER A 1 233 ? 15.565 15.175 21.536 1.00 10.45 233 SER A O 1
ATOM 1851 N N . ILE A 1 234 ? 16.132 17.316 21.913 1.00 11.55 234 ILE A N 1
ATOM 1852 C CA . ILE A 1 234 ? 17.082 17.343 20.806 1.00 10.11 234 ILE A CA 1
ATOM 1853 C C . ILE A 1 234 ? 18.256 16.430 21.165 1.00 9.69 234 ILE A C 1
ATOM 1854 O O . ILE A 1 234 ? 18.746 15.689 20.324 1.00 10.21 234 ILE A O 1
ATOM 1859 N N . ALA A 1 235 ? 18.689 16.473 22.423 1.00 10.76 235 ALA A N 1
ATOM 1860 C CA . ALA A 1 235 ? 19.787 15.628 22.874 1.00 9.58 235 ALA A CA 1
ATOM 1861 C C . ALA A 1 235 ? 19.406 14.160 22.707 1.00 12.45 235 ALA A C 1
ATOM 1862 O O . ALA A 1 235 ? 20.206 13.346 22.252 1.00 10.41 235 ALA A O 1
ATOM 1864 N N . LEU A 1 236 ? 18.178 13.828 23.081 1.00 11.43 236 LEU A N 1
ATOM 1865 C CA .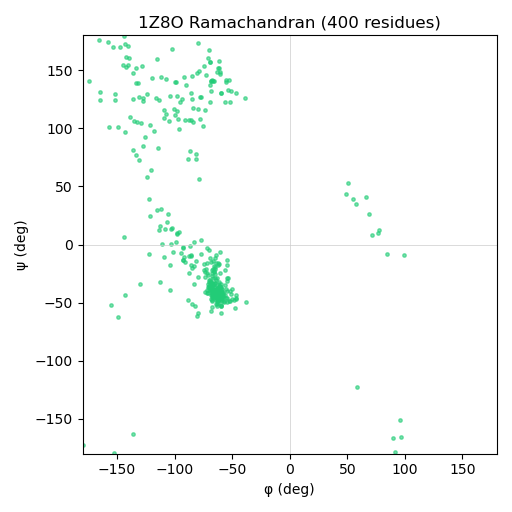 LEU A 1 236 ? 17.699 12.456 22.965 1.00 9.68 236 LEU A CA 1
ATOM 1866 C C . LEU A 1 236 ? 17.737 11.948 21.524 1.00 10.86 236 LEU A C 1
ATOM 1867 O O . LEU A 1 236 ? 18.294 10.881 21.251 1.00 11.36 236 LEU A O 1
ATOM 1872 N N . VAL A 1 237 ? 17.154 12.699 20.592 1.00 10.18 237 VAL A N 1
ATOM 1873 C CA . VAL A 1 237 ? 17.149 12.253 19.205 1.00 10.60 237 VAL A CA 1
ATOM 1874 C C . VAL A 1 237 ? 18.548 12.269 18.596 1.00 12.59 237 VAL A C 1
ATOM 1875 O O . VAL A 1 237 ? 18.892 11.376 17.821 1.00 12.57 237 VAL A O 1
ATOM 1879 N N . LEU A 1 238 ? 19.371 13.256 18.951 1.00 12.06 238 LEU A N 1
ATOM 1880 C CA . LEU A 1 238 ? 20.726 13.288 18.402 1.00 12.42 238 LEU A CA 1
ATOM 1881 C C . LEU A 1 238 ? 21.484 12.032 18.828 1.00 12.71 238 LEU A C 1
ATOM 1882 O O . LEU A 1 238 ? 22.283 11.491 18.063 1.00 13.04 238 LEU A O 1
ATOM 1887 N N . LEU A 1 239 ? 21.225 11.560 20.044 1.00 12.56 239 LEU A N 1
ATOM 1888 C CA . LEU A 1 239 ? 21.889 10.359 20.537 1.00 14.04 239 LEU A CA 1
ATOM 1889 C C . LEU A 1 239 ? 21.443 9.116 19.757 1.00 14.69 239 LEU A C 1
ATOM 1890 O O . LEU A 1 239 ? 22.273 8.389 19.211 1.00 15.05 239 LEU A O 1
ATOM 1895 N N . LEU A 1 240 ? 20.137 8.880 19.684 1.00 12.30 240 LEU A N 1
ATOM 1896 C CA . LEU A 1 240 ? 19.633 7.700 18.987 1.00 12.33 240 LEU A CA 1
ATOM 1897 C C . LEU A 1 240 ? 19.837 7.715 17.474 1.00 11.98 240 LEU A C 1
ATOM 1898 O O . LEU A 1 240 ? 20.449 6.802 16.914 1.00 11.74 240 LEU A O 1
ATOM 1903 N N . ALA A 1 241 ? 19.324 8.745 16.811 1.00 10.90 241 ALA A N 1
ATOM 1904 C CA . ALA A 1 241 ? 19.460 8.853 15.363 1.00 12.84 241 ALA A CA 1
ATOM 1905 C C . ALA A 1 241 ? 20.921 9.029 14.986 1.00 13.88 241 ALA A C 1
ATOM 1906 O O . ALA A 1 241 ? 21.344 8.628 13.898 1.00 17.02 241 ALA A O 1
ATOM 1908 N N . GLY A 1 242 ? 21.678 9.625 15.904 1.00 14.56 242 GLY A N 1
ATOM 1909 C CA . GLY A 1 242 ? 23.090 9.887 15.690 1.00 15.36 242 GLY A CA 1
ATOM 1910 C C . GLY A 1 242 ? 23.969 8.673 15.492 1.00 13.93 242 GLY A C 1
ATOM 1911 O O . GLY A 1 242 ? 25.102 8.807 15.017 1.00 16.76 242 GLY A O 1
ATOM 1912 N N . PHE A 1 243 ? 23.486 7.494 15.873 1.00 13.06 243 PHE A N 1
ATOM 1913 C CA . PHE A 1 243 ? 24.280 6.293 15.661 1.00 12.89 243 PHE A CA 1
ATOM 1914 C C . PHE A 1 243 ? 23.533 5.144 14.980 1.00 13.64 243 PHE A C 1
ATOM 1915 O O . PHE A 1 243 ? 24.128 4.409 14.204 1.00 13.51 243 PHE A O 1
ATOM 1923 N N . GLU A 1 244 ? 22.236 4.993 15.239 1.00 14.49 244 GLU A N 1
ATOM 1924 C CA . GLU A 1 244 ? 21.498 3.881 14.634 1.00 13.04 244 GLU A CA 1
ATOM 1925 C C . GLU A 1 244 ? 21.485 3.838 13.109 1.00 11.20 244 GLU A C 1
ATOM 1926 O O . GLU A 1 244 ? 21.675 2.773 12.518 1.00 8.81 244 GLU A O 1
ATOM 1932 N N . ALA A 1 245 ? 21.259 4.980 12.468 1.00 10.91 245 ALA A N 1
ATOM 1933 C CA . ALA A 1 245 ? 21.231 5.027 11.013 1.00 13.86 245 ALA A CA 1
ATOM 1934 C C . ALA A 1 245 ? 22.611 4.682 10.456 1.00 12.05 245 ALA A C 1
ATOM 1935 O O . ALA A 1 245 ? 22.728 4.032 9.418 1.00 12.39 245 ALA A O 1
ATOM 1937 N N . SER A 1 246 ? 23.651 5.121 11.157 1.00 13.50 246 SER A N 1
ATOM 1938 C CA . SER A 1 246 ? 25.021 4.852 10.737 1.00 13.21 246 SER A CA 1
ATOM 1939 C C . SER A 1 246 ? 25.392 3.386 10.933 1.00 12.13 246 SER A C 1
ATOM 1940 O O . SER A 1 246 ? 26.157 2.826 10.149 1.00 12.08 246 SER A O 1
ATOM 1943 N N . VAL A 1 247 ? 24.855 2.767 11.980 1.00 14.01 247 VAL A N 1
ATOM 1944 C CA . VAL A 1 247 ? 25.111 1.351 12.220 1.00 12.40 247 VAL A CA 1
ATOM 1945 C C . VAL A 1 247 ? 24.498 0.587 11.040 1.00 12.15 247 VAL A C 1
ATOM 1946 O O . VAL A 1 247 ? 25.110 -0.330 10.490 1.00 12.15 247 VAL A O 1
ATOM 1950 N N . SER A 1 248 ? 23.291 0.985 10.642 1.00 10.83 248 SER A N 1
ATOM 1951 C CA . SER A 1 248 ? 22.613 0.350 9.516 1.00 12.96 248 SER A CA 1
ATOM 1952 C C . SER A 1 248 ? 23.420 0.527 8.233 1.00 11.60 248 SER A C 1
ATOM 1953 O O . SER A 1 248 ? 23.595 -0.421 7.470 1.00 15.02 248 SER A O 1
ATOM 1956 N N . LEU A 1 249 ? 23.912 1.741 7.999 1.00 12.61 249 LEU A N 1
ATOM 1957 C CA . LEU A 1 249 ? 24.704 2.026 6.804 1.00 12.93 249 LEU A CA 1
ATOM 1958 C C . LEU A 1 249 ? 25.954 1.151 6.710 1.00 12.18 249 LEU A C 1
ATOM 1959 O O . LEU A 1 249 ? 26.235 0.562 5.665 1.00 13.51 249 LEU A O 1
ATOM 1964 N N . ILE A 1 250 ? 26.709 1.068 7.797 1.00 11.41 250 ILE A N 1
ATOM 1965 C CA . ILE A 1 250 ? 27.933 0.274 7.778 1.00 11.61 250 ILE A CA 1
ATOM 1966 C C . ILE A 1 250 ? 27.658 -1.214 7.612 1.00 11.14 250 ILE A C 1
ATOM 1967 O O . ILE A 1 250 ? 28.360 -1.893 6.864 1.00 12.26 250 ILE A O 1
ATOM 1972 N N . GLY A 1 251 ? 26.641 -1.717 8.309 1.00 12.42 251 GLY A N 1
ATOM 1973 C CA . GLY A 1 251 ? 26.302 -3.124 8.210 1.00 10.73 251 GLY A CA 1
ATOM 1974 C C . GLY A 1 251 ? 25.759 -3.484 6.837 1.00 13.00 251 GLY A C 1
ATOM 1975 O O . GLY A 1 251 ? 26.190 -4.463 6.227 1.00 14.38 251 GLY A O 1
ATOM 1976 N N . ILE A 1 252 ? 24.809 -2.692 6.348 1.00 12.75 252 ILE A N 1
ATOM 1977 C CA . ILE A 1 252 ? 24.230 -2.930 5.026 1.00 13.30 252 ILE A CA 1
ATOM 1978 C C . ILE A 1 252 ? 25.310 -2.748 3.958 1.00 14.69 252 ILE A C 1
ATOM 1979 O O . ILE A 1 252 ? 25.389 -3.522 3.004 1.00 15.41 252 ILE A O 1
ATOM 1984 N N . GLY A 1 253 ? 26.147 -1.728 4.128 1.00 13.70 253 GLY A N 1
ATOM 1985 C CA . GLY A 1 253 ? 27.214 -1.476 3.175 1.00 14.75 253 GLY A CA 1
ATOM 1986 C C . GLY A 1 253 ? 28.186 -2.641 3.092 1.00 15.41 253 GLY A C 1
ATOM 1987 O O . GLY A 1 253 ? 28.639 -3.015 2.008 1.00 15.82 253 GLY A O 1
ATOM 1988 N N . THR A 1 254 ? 28.511 -3.220 4.243 1.00 15.80 254 THR A N 1
ATOM 1989 C CA . THR A 1 254 ? 29.429 -4.350 4.283 1.00 15.00 254 THR A CA 1
ATOM 1990 C C . THR A 1 254 ? 28.792 -5.539 3.570 1.00 15.76 254 THR A C 1
ATOM 1991 O O . THR A 1 254 ? 29.436 -6.210 2.763 1.00 19.21 254 THR A O 1
ATOM 1995 N N . TYR A 1 255 ? 27.518 -5.780 3.859 1.00 16.40 255 TYR A N 1
ATOM 1996 C CA . TYR A 1 255 ? 26.780 -6.870 3.239 1.00 18.37 255 TYR A CA 1
ATOM 1997 C C . TYR A 1 255 ? 26.714 -6.732 1.716 1.00 18.47 255 TYR A C 1
ATOM 1998 O O . TYR A 1 255 ? 26.945 -7.699 0.991 1.00 18.90 255 TYR A O 1
ATOM 2007 N N . LEU A 1 256 ? 26.399 -5.532 1.234 1.00 18.89 256 LEU A N 1
ATOM 2008 C CA . LEU A 1 256 ? 26.300 -5.301 -0.207 1.00 18.84 256 LEU A CA 1
ATOM 2009 C C . LEU A 1 256 ? 27.634 -5.465 -0.926 1.00 19.18 256 LEU A C 1
ATOM 2010 O O . LEU A 1 256 ? 27.693 -6.028 -2.017 1.00 20.74 256 LEU A O 1
ATOM 2015 N N . LEU A 1 257 ? 28.711 -4.977 -0.323 1.00 19.35 257 LEU A N 1
ATOM 2016 C CA . LEU A 1 257 ? 30.020 -5.100 -0.953 1.00 20.35 257 LEU A CA 1
ATOM 2017 C C . LEU A 1 257 ? 30.505 -6.545 -0.950 1.00 22.71 257 LEU A C 1
ATOM 2018 O O . LEU A 1 257 ? 31.225 -6.964 -1.859 1.00 22.42 257 LEU A O 1
ATOM 2023 N N . LEU A 1 258 ? 30.099 -7.302 0.067 1.00 21.31 258 LEU A N 1
ATOM 2024 C CA . LEU A 1 258 ? 30.480 -8.706 0.181 1.00 24.58 258 LEU A CA 1
ATOM 2025 C C . LEU A 1 258 ? 29.730 -9.573 -0.820 1.00 25.85 258 LEU A C 1
ATOM 2026 O O . LEU A 1 258 ? 30.194 -10.654 -1.185 1.00 26.73 258 LEU A O 1
ATOM 2031 N N . THR A 1 259 ? 28.569 -9.099 -1.260 1.00 24.11 259 THR A N 1
ATOM 2032 C CA . THR A 1 259 ? 27.755 -9.850 -2.209 1.00 24.23 259 THR A CA 1
ATOM 2033 C C . THR A 1 259 ? 27.834 -9.312 -3.636 1.00 24.08 259 THR A C 1
ATOM 2034 O O . THR A 1 259 ? 27.205 -9.848 -4.547 1.00 24.34 259 THR A O 1
ATOM 2038 N N . HIS A 1 260 ? 28.618 -8.257 -3.826 1.00 23.86 260 HIS A N 1
ATOM 2039 C CA . HIS A 1 260 ? 28.793 -7.653 -5.143 1.00 25.59 260 HIS A CA 1
ATOM 2040 C C . HIS A 1 260 ? 30.285 -7.470 -5.410 1.00 25.14 260 HIS A C 1
ATOM 2041 O O . HIS A 1 260 ? 30.807 -6.356 -5.381 1.00 26.29 260 HIS A O 1
ATOM 2048 N N . PRO A 1 261 ? 30.990 -8.582 -5.672 1.00 27.22 261 PRO A N 1
ATOM 2049 C CA . PRO A 1 261 ? 32.429 -8.619 -5.950 1.00 28.43 261 PRO A CA 1
ATOM 2050 C C . PRO A 1 261 ? 32.899 -7.578 -6.963 1.00 28.50 261 PRO A C 1
ATOM 2051 O O . PRO A 1 261 ? 33.932 -6.932 -6.770 1.00 26.23 261 PRO A O 1
ATOM 2055 N N . ASP A 1 262 ? 32.138 -7.430 -8.042 1.00 31.59 262 ASP A N 1
ATOM 2056 C CA . ASP A 1 262 ? 32.470 -6.480 -9.095 1.00 32.37 262 ASP A CA 1
ATOM 2057 C C . ASP A 1 262 ? 32.445 -5.054 -8.561 1.00 31.30 262 ASP A C 1
ATOM 2058 O O . ASP A 1 262 ? 33.292 -4.232 -8.917 1.00 31.63 262 ASP A O 1
ATOM 2063 N N . GLN A 1 263 ? 31.467 -4.768 -7.707 1.00 30.28 263 GLN A N 1
ATOM 2064 C CA . GLN A 1 263 ? 31.321 -3.438 -7.129 1.00 28.54 263 GLN A CA 1
ATOM 2065 C C . GLN A 1 263 ? 32.461 -3.115 -6.170 1.00 28.63 263 GLN A C 1
ATOM 2066 O O . GLN A 1 263 ? 33.010 -2.014 -6.194 1.00 26.45 263 GLN A O 1
ATOM 2072 N N . LEU A 1 264 ? 32.816 -4.082 -5.331 1.00 28.53 264 LEU A N 1
ATOM 2073 C CA . LEU A 1 264 ? 33.893 -3.910 -4.363 1.00 30.06 264 LEU A CA 1
ATOM 2074 C C . LEU A 1 264 ? 35.238 -3.694 -5.055 1.00 32.81 264 LEU A C 1
ATOM 2075 O O . LEU A 1 264 ? 36.026 -2.832 -4.659 1.00 31.97 264 LEU A O 1
ATOM 2080 N N . ALA A 1 265 ? 35.495 -4.483 -6.093 1.00 34.70 265 ALA A N 1
ATOM 2081 C CA . ALA A 1 265 ? 36.743 -4.380 -6.840 1.00 36.87 265 ALA A CA 1
ATOM 2082 C C . ALA A 1 265 ? 36.922 -2.976 -7.405 1.00 37.73 265 ALA A C 1
ATOM 2083 O O . ALA A 1 265 ? 38.003 -2.394 -7.324 1.00 40.04 265 ALA A O 1
ATOM 2085 N N . LEU A 1 266 ? 35.853 -2.434 -7.974 1.00 39.05 266 LEU A N 1
ATOM 2086 C CA . LEU A 1 266 ? 35.895 -1.102 -8.559 1.00 40.05 266 LEU A CA 1
ATOM 2087 C C . LEU A 1 266 ? 36.230 -0.029 -7.530 1.00 40.71 266 LEU A C 1
ATOM 2088 O O . LEU A 1 266 ? 37.034 0.868 -7.796 1.00 39.97 266 LEU A O 1
ATOM 2093 N N . VAL A 1 267 ? 35.611 -0.118 -6.357 1.00 39.78 267 VAL A N 1
ATOM 2094 C CA . VAL A 1 267 ? 35.857 0.855 -5.301 1.00 40.59 267 VAL A CA 1
ATOM 2095 C C . VAL A 1 267 ? 37.316 0.790 -4.861 1.00 41.45 267 VAL A C 1
ATOM 2096 O O . VAL A 1 267 ? 37.985 1.817 -4.752 1.00 41.21 267 VAL A O 1
ATOM 2100 N N . ARG A 1 268 ? 37.803 -0.421 -4.608 1.00 42.97 268 ARG A N 1
ATOM 2101 C CA . ARG A 1 268 ? 39.189 -0.614 -4.199 1.00 45.79 268 ARG A CA 1
ATOM 2102 C C . ARG A 1 268 ? 40.126 -0.079 -5.275 1.00 47.03 268 ARG A C 1
ATOM 2103 O O . ARG A 1 268 ? 41.178 0.484 -4.974 1.00 48.80 268 ARG A O 1
ATOM 2111 N N . ARG A 1 269 ? 39.730 -0.257 -6.532 1.00 48.65 269 ARG A N 1
ATOM 2112 C CA . ARG A 1 269 ? 40.526 0.196 -7.666 1.00 50.77 269 ARG A CA 1
ATOM 2113 C C . ARG A 1 269 ? 40.686 1.713 -7.664 1.00 51.76 269 ARG A C 1
ATOM 2114 O O . ARG A 1 269 ? 41.799 2.231 -7.775 1.00 52.07 269 ARG A O 1
ATOM 2122 N N . ASP A 1 270 ? 39.566 2.421 -7.539 1.00 51.20 270 ASP A N 1
ATOM 2123 C CA . ASP A 1 270 ? 39.574 3.879 -7.537 1.00 50.94 270 ASP A CA 1
ATOM 2124 C C . ASP A 1 270 ? 38.976 4.456 -6.254 1.00 49.83 270 ASP A C 1
ATOM 2125 O O . ASP A 1 270 ? 37.758 4.482 -6.080 1.00 50.39 270 ASP A O 1
ATOM 2130 N N . PRO A 1 271 ? 39.836 4.927 -5.337 1.00 48.17 271 PRO A N 1
ATOM 2131 C CA . PRO A 1 271 ? 39.432 5.511 -4.054 1.00 45.71 271 PRO A CA 1
ATOM 2132 C C . PRO A 1 271 ? 38.441 6.671 -4.159 1.00 43.33 271 PRO A C 1
ATOM 2133 O O . PRO A 1 271 ? 37.616 6.870 -3.268 1.00 42.13 271 PRO A O 1
ATOM 2137 N N . SER A 1 272 ? 38.524 7.435 -5.244 1.00 38.97 272 SER A N 1
ATOM 2138 C CA . SER A 1 272 ? 37.629 8.571 -5.436 1.00 35.23 272 SER A CA 1
ATOM 2139 C C . SER A 1 272 ? 36.200 8.110 -5.711 1.00 31.35 272 SER A C 1
ATOM 2140 O O . SER A 1 272 ? 35.282 8.926 -5.809 1.00 30.31 272 SER A O 1
ATOM 2143 N N . ALA A 1 273 ? 36.015 6.800 -5.828 1.00 29.60 273 ALA A N 1
ATOM 2144 C CA . ALA A 1 273 ? 34.697 6.241 -6.103 1.00 27.23 273 ALA A CA 1
ATOM 2145 C C . ALA A 1 273 ? 33.958 5.820 -4.834 1.00 26.84 273 ALA A C 1
ATOM 2146 O O . ALA A 1 273 ? 32.782 5.464 -4.888 1.00 25.83 273 ALA A O 1
ATOM 2148 N N . LEU A 1 274 ? 34.644 5.867 -3.695 1.00 25.82 274 LEU A N 1
ATOM 2149 C CA . LEU A 1 274 ? 34.035 5.468 -2.429 1.00 23.55 274 LEU A CA 1
ATOM 2150 C C . LEU A 1 274 ? 32.838 6.318 -2.000 1.00 22.79 274 LEU A C 1
ATOM 2151 O O . LEU A 1 274 ? 31.826 5.783 -1.540 1.00 18.93 274 LEU A O 1
ATOM 2156 N N . PRO A 1 275 ? 32.940 7.653 -2.127 1.00 20.71 275 PRO A N 1
ATOM 2157 C CA . PRO A 1 275 ? 31.824 8.519 -1.734 1.00 20.89 275 PRO A CA 1
ATOM 2158 C C . PRO A 1 275 ? 30.508 8.153 -2.414 1.00 19.83 275 PRO A C 1
ATOM 2159 O O . PRO A 1 275 ? 29.470 8.073 -1.760 1.00 15.88 275 PRO A O 1
ATOM 2163 N N . ASN A 1 276 ? 30.544 7.923 -3.724 1.00 20.50 276 ASN A N 1
ATOM 2164 C CA . ASN A 1 276 ? 29.320 7.575 -4.439 1.00 17.43 276 ASN A CA 1
ATOM 2165 C C . ASN A 1 276 ? 28.865 6.157 -4.095 1.00 15.49 276 ASN A C 1
ATOM 2166 O O . ASN A 1 276 ? 27.684 5.824 -4.212 1.00 15.57 276 ASN A O 1
ATOM 2171 N N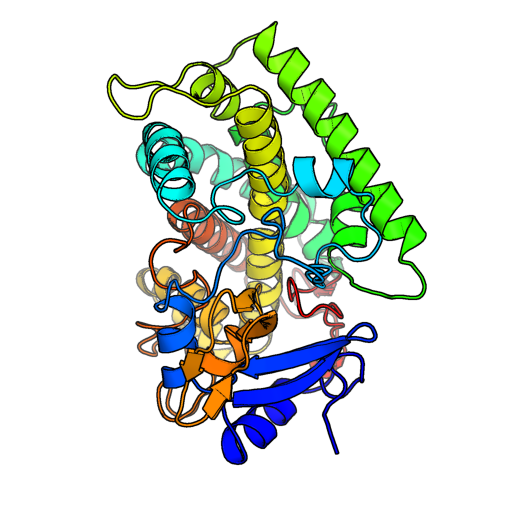 . ALA A 1 277 ? 29.801 5.314 -3.678 1.00 15.77 277 ALA A N 1
ATOM 2172 C CA . ALA A 1 277 ? 29.452 3.949 -3.305 1.00 15.20 277 ALA A CA 1
ATOM 2173 C C . ALA A 1 277 ? 28.552 4.018 -2.068 1.00 13.16 277 ALA A C 1
ATOM 2174 O O . ALA A 1 277 ? 27.558 3.294 -1.961 1.00 14.52 277 ALA A O 1
ATOM 2176 N N . VAL A 1 278 ? 28.905 4.901 -1.138 1.00 14.54 278 VAL A N 1
ATOM 2177 C CA . VAL A 1 278 ? 28.119 5.074 0.079 1.00 13.63 278 VAL A CA 1
ATOM 2178 C C . VAL A 1 278 ? 26.734 5.611 -0.294 1.00 14.07 278 VAL A C 1
ATOM 2179 O O . VAL A 1 278 ? 25.732 5.205 0.286 1.00 11.36 278 VAL A O 1
ATOM 2183 N N . GLU A 1 279 ? 26.681 6.518 -1.267 1.00 13.57 279 GLU A N 1
ATOM 2184 C CA . GLU A 1 279 ? 25.401 7.072 -1.700 1.00 15.43 279 GLU A CA 1
ATOM 2185 C C . GLU A 1 279 ? 24.537 5.970 -2.316 1.00 13.71 279 GLU A C 1
ATOM 2186 O O . GLU A 1 279 ? 23.336 5.900 -2.055 1.00 13.91 279 GLU A O 1
ATOM 2192 N N . GLU A 1 280 ? 25.144 5.107 -3.132 1.00 13.16 280 GLU A N 1
ATOM 2193 C CA . GLU A 1 280 ? 24.392 4.020 -3.762 1.00 14.10 280 GLU A CA 1
ATOM 2194 C C . GLU A 1 280 ? 23.921 2.999 -2.731 1.00 14.64 280 GLU A C 1
ATOM 2195 O O . GLU A 1 280 ? 22.850 2.412 -2.877 1.00 14.88 280 GLU A O 1
ATOM 2201 N N . ILE A 1 281 ? 24.721 2.783 -1.691 1.00 13.43 281 ILE A N 1
ATOM 2202 C CA . ILE A 1 281 ? 24.349 1.849 -0.636 1.00 11.46 281 ILE A CA 1
ATOM 2203 C C . ILE A 1 281 ? 23.079 2.376 0.030 1.00 11.88 281 ILE A C 1
ATOM 2204 O O . ILE A 1 281 ? 22.151 1.619 0.313 1.00 13.33 281 ILE A O 1
ATOM 2209 N N . LEU A 1 282 ? 23.041 3.684 0.263 1.00 11.91 282 LEU A N 1
ATOM 2210 C CA . LEU A 1 282 ? 21.872 4.310 0.873 1.00 13.57 282 LEU A CA 1
ATOM 2211 C C . LEU A 1 282 ? 20.680 4.331 -0.087 1.00 14.39 282 LEU A C 1
ATOM 2212 O O . LEU A 1 282 ? 19.534 4.252 0.351 1.00 13.62 282 LEU A O 1
ATOM 2217 N N . ARG A 1 283 ? 20.934 4.450 -1.390 1.00 13.63 283 ARG A N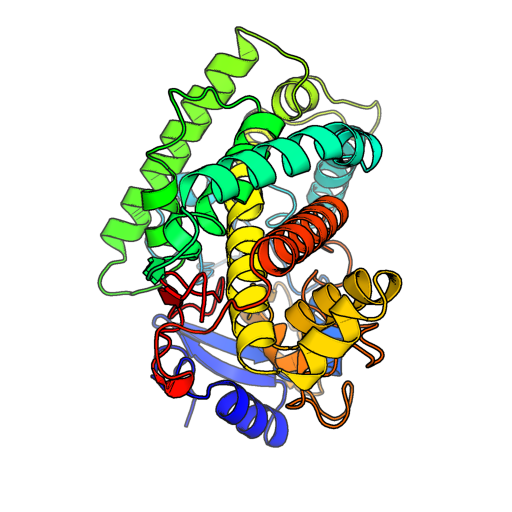 1
ATOM 2218 C CA . ARG A 1 283 ? 19.824 4.454 -2.340 1.00 13.04 283 ARG A CA 1
ATOM 2219 C C . ARG A 1 283 ? 19.230 3.068 -2.458 1.00 14.34 283 ARG A C 1
ATOM 2220 O O . ARG A 1 283 ? 18.014 2.907 -2.526 1.00 14.74 283 ARG A O 1
ATOM 2228 N N . TYR A 1 284 ? 20.105 2.069 -2.496 1.00 15.61 284 TYR A N 1
ATOM 2229 C CA . TYR A 1 284 ? 19.681 0.686 -2.666 1.00 16.27 284 TYR A CA 1
ATOM 2230 C C . TYR A 1 284 ? 18.805 0.165 -1.538 1.00 14.45 284 TYR A C 1
ATOM 2231 O O . TYR A 1 284 ? 17.744 -0.399 -1.786 1.00 16.86 284 TYR A O 1
ATOM 2240 N N . ILE A 1 285 ? 19.250 0.343 -0.298 1.00 15.44 285 ILE A N 1
ATOM 2241 C CA . ILE A 1 285 ? 18.483 -0.114 0.855 1.00 13.97 285 ILE A CA 1
ATOM 2242 C C . ILE A 1 285 ? 18.508 0.981 1.919 1.00 12.92 285 ILE A C 1
ATOM 2243 O O . ILE A 1 285 ? 19.293 0.934 2.860 1.00 15.60 285 ILE A O 1
ATOM 2248 N N . ALA A 1 286 ? 17.645 1.975 1.757 1.00 11.08 286 ALA A N 1
ATOM 2249 C CA . ALA A 1 286 ? 17.586 3.082 2.703 1.00 14.80 286 ALA A CA 1
ATOM 2250 C C . ALA A 1 286 ? 17.265 2.624 4.120 1.00 12.96 286 ALA A C 1
ATOM 2251 O O . ALA A 1 286 ? 16.333 1.855 4.334 1.00 11.96 286 ALA A O 1
ATOM 2253 N N . PRO A 1 287 ? 18.055 3.070 5.108 1.00 12.23 287 PRO A N 1
ATOM 2254 C CA . PRO A 1 287 ? 17.740 2.645 6.477 1.00 12.81 287 PRO A CA 1
ATOM 2255 C C . PRO A 1 287 ? 16.372 3.191 6.907 1.00 12.58 287 PRO A C 1
ATOM 2256 O O . PRO A 1 287 ? 15.539 2.453 7.433 1.00 11.09 287 PRO A O 1
ATOM 2260 N N . PRO A 1 288 ? 16.117 4.495 6.685 1.00 12.42 288 PRO A N 1
ATOM 2261 C CA . PRO A 1 288 ? 14.813 5.040 7.079 1.00 13.08 288 PRO A CA 1
ATOM 2262 C C . PRO A 1 288 ? 13.859 4.674 5.947 1.00 15.22 288 PRO A C 1
ATOM 2263 O O . PRO A 1 288 ? 13.475 5.531 5.151 1.00 13.35 288 PRO A O 1
ATOM 2267 N N . GLU A 1 289 ? 13.500 3.394 5.876 1.00 15.46 289 GLU A N 1
ATOM 2268 C CA . GLU A 1 289 ? 12.645 2.884 4.809 1.00 15.66 289 GLU A CA 1
ATOM 2269 C C . GLU A 1 289 ? 11.365 3.681 4.620 1.00 12.07 289 GLU A C 1
ATOM 2270 O O . GLU A 1 289 ? 10.964 3.944 3.492 1.00 14.45 289 GLU A O 1
ATOM 2276 N N . THR A 1 290 ? 10.716 4.050 5.720 1.00 12.58 290 THR A N 1
ATOM 2277 C CA . THR A 1 290 ? 9.510 4.868 5.643 1.00 11.13 290 THR A CA 1
ATOM 2278 C C . THR A 1 290 ? 9.640 5.984 6.664 1.00 11.20 290 THR A C 1
ATOM 2279 O O . THR A 1 290 ? 10.329 5.835 7.676 1.00 14.99 290 THR A O 1
ATOM 2283 N N . THR A 1 291 ? 8.991 7.108 6.390 1.00 8.58 291 THR A N 1
ATOM 2284 C CA . THR A 1 291 ? 8.985 8.228 7.313 1.00 8.94 291 THR A CA 1
ATOM 2285 C C . THR A 1 291 ? 7.527 8.663 7.396 1.00 9.84 291 THR A C 1
ATOM 2286 O O . THR A 1 291 ? 6.811 8.687 6.392 1.00 13.24 291 THR A O 1
ATOM 2290 N N . THR A 1 292 ? 7.095 8.984 8.606 1.00 10.41 292 THR A N 1
ATOM 2291 C CA . THR A 1 292 ? 5.708 9.344 8.877 1.00 9.52 292 THR A CA 1
ATOM 2292 C C . THR A 1 292 ? 5.349 10.826 8.817 1.00 9.07 292 THR A C 1
ATOM 2293 O O . THR A 1 292 ? 6.140 11.688 9.187 1.00 9.55 292 THR A O 1
ATOM 2297 N N . ARG A 1 293 ? 4.136 11.098 8.337 1.00 10.65 293 ARG A N 1
ATOM 2298 C CA . ARG A 1 293 ? 3.592 12.450 8.253 1.00 8.40 293 ARG A CA 1
ATOM 2299 C C . ARG A 1 293 ? 2.119 12.371 8.659 1.00 11.27 293 ARG A C 1
ATOM 2300 O O . ARG A 1 293 ? 1.519 11.296 8.633 1.00 10.91 293 ARG A O 1
ATOM 2308 N N . PHE A 1 294 ? 1.545 13.507 9.039 1.00 11.49 294 PHE A N 1
ATOM 2309 C CA . PHE A 1 294 ? 0.142 13.555 9.449 1.00 11.08 294 PHE A CA 1
ATOM 2310 C C . PHE A 1 294 ? -0.564 14.642 8.652 1.00 12.17 294 PHE A C 1
ATOM 2311 O O . PHE A 1 294 ? -0.116 15.787 8.630 1.00 11.72 294 PHE A O 1
ATOM 2319 N N . ALA A 1 295 ? -1.667 14.287 7.992 1.00 12.36 295 ALA A N 1
ATOM 2320 C CA . ALA A 1 295 ? -2.409 15.255 7.185 1.00 14.07 295 ALA A CA 1
ATOM 2321 C C . ALA A 1 295 ? -3.231 16.230 8.023 1.00 14.22 295 ALA A C 1
ATOM 2322 O O . ALA A 1 295 ? -4.311 15.886 8.502 1.00 14.14 295 ALA A O 1
ATOM 2324 N N . ALA A 1 296 ? -2.719 17.450 8.182 1.00 13.90 296 ALA A N 1
ATOM 2325 C CA . ALA A 1 296 ? -3.397 18.483 8.962 1.00 14.47 296 ALA A CA 1
ATOM 2326 C C . ALA A 1 296 ? -4.584 19.038 8.185 1.00 15.44 296 ALA A C 1
ATOM 2327 O O . ALA A 1 296 ? -5.508 19.616 8.759 1.00 17.54 296 ALA A O 1
ATOM 2329 N N . GLU A 1 297 ? -4.538 18.863 6.871 1.00 15.06 297 GLU A N 1
ATOM 2330 C CA . GLU A 1 297 ? -5.592 19.316 5.970 1.00 15.42 297 GLU A CA 1
ATOM 2331 C C . GLU A 1 297 ? -5.738 18.227 4.925 1.00 15.67 297 GLU A C 1
ATOM 2332 O O . GLU A 1 297 ? -4.928 17.300 4.876 1.00 15.62 297 GLU A O 1
ATOM 2338 N N . GLU A 1 298 ? -6.765 18.321 4.090 1.00 17.24 298 GLU A N 1
ATOM 2339 C CA . GLU A 1 298 ? -6.901 17.336 3.032 1.00 16.54 298 GLU A CA 1
ATOM 2340 C C . GLU A 1 298 ? -5.736 17.658 2.104 1.00 15.28 298 GLU A C 1
ATOM 2341 O O . GLU A 1 298 ? -5.458 18.826 1.839 1.00 13.00 298 GLU A O 1
ATOM 2347 N N . VAL A 1 299 ? -5.045 16.630 1.625 1.00 15.47 299 VAL A N 1
ATOM 2348 C CA . VAL A 1 299 ? -3.901 16.840 0.747 1.00 18.42 299 VAL A CA 1
ATOM 2349 C C . VAL A 1 299 ? -3.922 15.867 -0.422 1.00 18.08 299 VAL A C 1
ATOM 2350 O O . VAL A 1 299 ? -3.987 14.653 -0.237 1.00 21.27 299 VAL A O 1
ATOM 2354 N N . GLU A 1 300 ? -3.864 16.401 -1.634 1.00 16.96 300 GLU A N 1
ATOM 2355 C CA . GLU A 1 300 ? -3.874 15.545 -2.803 1.00 15.20 300 GLU A CA 1
ATOM 2356 C C . GLU A 1 300 ? -2.450 15.227 -3.256 1.00 16.97 300 GLU A C 1
ATOM 2357 O O . GLU A 1 300 ? -1.641 16.129 -3.478 1.00 18.43 300 GLU A O 1
ATOM 2363 N N . ILE A 1 301 ? -2.149 13.936 -3.367 1.00 15.95 301 ILE A N 1
ATOM 2364 C CA . ILE A 1 301 ? -0.836 13.475 -3.806 1.00 17.14 301 ILE A CA 1
ATOM 2365 C C . ILE A 1 301 ? -1.046 12.431 -4.897 1.00 15.98 301 ILE A C 1
ATOM 2366 O O . ILE A 1 301 ? -1.793 11.472 -4.711 1.00 15.96 301 ILE A O 1
ATOM 2371 N N . GLY A 1 302 ? -0.397 12.627 -6.039 1.00 16.14 302 GLY A N 1
ATOM 2372 C CA . GLY A 1 302 ? -0.524 11.682 -7.136 1.00 18.22 302 GLY A CA 1
ATOM 2373 C C . GLY A 1 302 ? -1.948 11.458 -7.620 1.00 19.99 302 GLY A C 1
ATOM 2374 O O . GLY A 1 302 ? -2.305 10.346 -8.018 1.00 21.38 302 GLY A O 1
ATOM 2375 N N . GLY A 1 303 ? -2.759 12.512 -7.585 1.00 20.54 303 GLY A N 1
ATOM 2376 C CA . GLY A 1 303 ? -4.137 12.408 -8.035 1.00 20.98 303 GLY A CA 1
ATOM 2377 C C . GLY A 1 303 ? -5.047 11.717 -7.039 1.00 19.89 303 GLY A C 1
ATOM 2378 O O . GLY A 1 303 ? -6.192 11.390 -7.357 1.00 19.29 303 GLY A O 1
ATOM 2379 N N . VAL A 1 304 ? -4.536 11.494 -5.832 1.00 18.29 304 VAL A N 1
ATOM 2380 C CA . VAL A 1 304 ? -5.303 10.840 -4.776 1.00 19.05 304 VAL A CA 1
ATOM 2381 C C . VAL A 1 304 ? -5.504 11.816 -3.626 1.00 18.98 304 VAL A C 1
ATOM 2382 O O . VAL A 1 304 ? -4.545 12.383 -3.102 1.00 17.94 304 VAL A O 1
ATOM 2386 N N . ALA A 1 305 ? -6.758 12.011 -3.235 1.00 20.38 305 ALA A N 1
ATOM 2387 C CA . ALA A 1 305 ? -7.079 12.924 -2.150 1.00 19.82 305 ALA A CA 1
ATOM 2388 C C . ALA A 1 305 ? -6.927 12.250 -0.792 1.00 20.47 305 ALA A C 1
ATOM 2389 O O . ALA A 1 305 ? -7.753 11.425 -0.402 1.00 24.34 305 ALA A O 1
ATOM 2391 N N . ILE A 1 306 ? -5.857 12.595 -0.085 1.00 16.57 306 ILE A N 1
ATOM 2392 C CA . ILE A 1 306 ? -5.599 12.051 1.245 1.00 13.37 306 ILE A CA 1
ATOM 2393 C C . ILE A 1 306 ? -6.483 12.833 2.213 1.00 13.65 306 ILE A C 1
ATOM 2394 O O . ILE A 1 306 ? -6.328 14.044 2.380 1.00 12.50 306 ILE A O 1
ATOM 2399 N N . PRO A 1 307 ? -7.425 12.147 2.872 1.00 16.01 307 PRO A N 1
ATOM 2400 C CA . PRO A 1 307 ? -8.305 12.856 3.801 1.00 16.41 307 PRO A CA 1
ATOM 2401 C C . PRO A 1 307 ? -7.614 13.490 5.000 1.00 17.47 307 PRO A C 1
ATOM 2402 O O . PRO A 1 307 ? -6.592 13.001 5.478 1.00 17.19 307 PRO A O 1
ATOM 2406 N N . GLN A 1 308 ? -8.177 14.601 5.464 1.00 15.85 308 GLN A N 1
ATOM 2407 C CA . GLN A 1 308 ? -7.647 15.299 6.623 1.00 17.20 308 GLN A CA 1
ATOM 2408 C C . GLN A 1 308 ? -7.564 14.328 7.798 1.00 17.13 308 GLN A C 1
ATOM 2409 O O . GLN A 1 308 ? -8.442 13.480 7.972 1.00 15.34 308 GLN A O 1
ATOM 2415 N N . TYR A 1 309 ? -6.490 14.455 8.579 1.00 15.76 309 TYR A N 1
ATOM 2416 C CA . TYR A 1 309 ? -6.218 13.627 9.759 1.00 16.26 309 TYR A CA 1
ATOM 2417 C C . TYR A 1 309 ? -5.682 12.238 9.444 1.00 16.85 309 TYR A C 1
ATOM 2418 O O . TYR A 1 309 ? -5.626 11.369 10.319 1.00 17.35 309 TYR A O 1
ATOM 2427 N N . SER A 1 310 ? -5.281 12.028 8.197 1.00 14.52 310 SER A N 1
ATOM 2428 C CA . SER A 1 310 ? -4.731 10.745 7.792 1.00 15.06 310 SER A CA 1
ATOM 2429 C C . SER A 1 310 ? -3.277 10.608 8.224 1.00 17.17 310 SER A C 1
ATOM 2430 O O . SER A 1 310 ? -2.548 11.597 8.332 1.00 15.04 310 SER A O 1
ATOM 2433 N N . THR A 1 311 ? -2.877 9.370 8.487 1.00 16.28 311 THR A N 1
ATOM 2434 C CA . THR A 1 311 ? -1.499 9.063 8.838 1.00 17.13 311 THR A CA 1
ATOM 2435 C C . THR A 1 311 ? -0.873 8.647 7.512 1.00 16.01 311 THR A C 1
ATOM 2436 O O . THR A 1 311 ? -1.348 7.722 6.851 1.00 16.31 311 THR A O 1
ATOM 2440 N N . VAL A 1 312 ? 0.185 9.342 7.112 1.00 13.94 312 VAL A N 1
ATOM 2441 C CA . VAL A 1 312 ? 0.836 9.053 5.844 1.00 15.39 312 VAL A CA 1
ATOM 2442 C C . VAL A 1 312 ? 2.241 8.505 6.024 1.00 14.71 312 VAL A C 1
ATOM 2443 O O . VAL A 1 312 ? 3.080 9.133 6.665 1.00 14.54 312 VAL A O 1
ATOM 2447 N N . LEU A 1 313 ? 2.486 7.334 5.451 1.00 15.04 313 LEU A N 1
ATOM 2448 C CA . LEU A 1 313 ? 3.799 6.713 5.519 1.00 14.72 313 LEU A CA 1
ATOM 2449 C C . LEU A 1 313 ? 4.477 6.875 4.167 1.00 15.07 313 LEU A C 1
ATOM 2450 O O . LEU A 1 313 ? 4.102 6.230 3.186 1.00 13.80 313 LEU A O 1
ATOM 2455 N N . VAL A 1 314 ? 5.461 7.764 4.115 1.00 11.55 314 VAL A N 1
ATOM 2456 C CA . VAL A 1 314 ? 6.200 7.992 2.885 1.00 11.23 314 VAL A CA 1
ATOM 2457 C C . VAL A 1 314 ? 7.292 6.932 2.834 1.00 12.98 314 VAL A C 1
ATOM 2458 O O . VAL A 1 314 ? 8.160 6.888 3.699 1.00 13.13 314 VAL A O 1
ATOM 2462 N N . ALA A 1 315 ? 7.249 6.063 1.832 1.00 12.53 315 ALA A N 1
ATOM 2463 C CA . ALA A 1 315 ? 8.256 5.016 1.742 1.00 13.98 315 ALA A CA 1
ATOM 2464 C C . ALA A 1 315 ? 9.513 5.477 1.007 1.00 13.55 315 ALA A C 1
ATOM 2465 O O . ALA A 1 315 ? 9.691 5.191 -0.173 1.00 12.35 315 ALA A O 1
ATOM 2467 N N . ASN A 1 316 ? 10.380 6.198 1.717 1.00 12.58 316 ASN A N 1
ATOM 2468 C CA . ASN A 1 316 ? 11.630 6.697 1.146 1.00 12.44 316 ASN A CA 1
ATOM 2469 C C . ASN A 1 316 ? 12.354 5.595 0.373 1.00 11.05 316 ASN A C 1
ATOM 2470 O O . ASN A 1 316 ? 12.830 5.812 -0.744 1.00 11.44 316 ASN A O 1
ATOM 2475 N N . GLY A 1 317 ? 12.432 4.413 0.978 1.00 12.83 317 GLY A N 1
ATOM 2476 C CA . GLY A 1 317 ? 13.110 3.298 0.344 1.00 12.47 317 GLY A CA 1
ATOM 2477 C C . GLY A 1 317 ? 12.451 2.871 -0.952 1.00 13.31 317 GLY A C 1
ATOM 2478 O O . GLY A 1 317 ? 13.125 2.608 -1.943 1.00 15.43 317 GLY A O 1
ATOM 2479 N N . ALA A 1 318 ? 11.126 2.798 -0.944 1.00 11.72 318 ALA A N 1
ATOM 2480 C CA . ALA A 1 318 ? 10.386 2.405 -2.135 1.00 11.64 318 ALA A CA 1
ATOM 2481 C C . ALA A 1 318 ? 10.606 3.426 -3.247 1.00 12.62 318 ALA A C 1
ATOM 2482 O O . ALA A 1 318 ? 10.761 3.065 -4.414 1.00 13.42 318 ALA A O 1
ATOM 2484 N N . ALA A 1 319 ? 10.628 4.703 -2.880 1.00 12.25 319 ALA A N 1
ATOM 2485 C CA . ALA A 1 319 ? 10.834 5.764 -3.857 1.00 13.76 319 ALA A CA 1
ATOM 2486 C C . ALA A 1 319 ? 12.179 5.582 -4.552 1.00 13.99 319 ALA A C 1
ATOM 2487 O O . ALA A 1 319 ? 12.289 5.783 -5.762 1.00 12.39 319 ALA A O 1
ATOM 2489 N N . ASN A 1 320 ? 13.193 5.189 -3.784 1.00 13.76 320 ASN A N 1
ATOM 2490 C CA . ASN A 1 320 ? 14.537 4.987 -4.319 1.00 14.89 320 ASN A CA 1
ATOM 2491 C C . ASN A 1 320 ? 14.633 3.872 -5.351 1.00 13.33 320 ASN A C 1
ATOM 2492 O O . ASN A 1 320 ? 15.624 3.781 -6.069 1.00 14.54 320 ASN A O 1
ATOM 2497 N N . ARG A 1 321 ? 13.621 3.015 -5.417 1.00 14.34 321 ARG A N 1
ATOM 2498 C CA . ARG A 1 321 ? 13.637 1.936 -6.395 1.00 14.55 321 ARG A CA 1
ATOM 2499 C C . ARG A 1 321 ? 12.556 2.104 -7.458 1.00 15.34 321 ARG A C 1
ATOM 2500 O O . ARG A 1 321 ? 12.225 1.160 -8.179 1.00 14.70 321 ARG A O 1
ATOM 2508 N N . ASP A 1 322 ? 11.998 3.308 -7.546 1.00 13.29 322 ASP A N 1
ATOM 2509 C CA . ASP A 1 322 ? 10.987 3.586 -8.559 1.00 15.75 322 ASP A CA 1
ATOM 2510 C C . ASP A 1 322 ? 11.771 3.673 -9.867 1.00 14.39 322 ASP A C 1
ATOM 2511 O O . ASP A 1 322 ? 12.615 4.551 -10.039 1.00 15.88 322 ASP A O 1
ATOM 2516 N N . PRO A 1 323 ? 11.516 2.743 -10.800 1.00 15.59 323 PRO A N 1
ATOM 2517 C CA . PRO A 1 323 ? 12.208 2.715 -12.093 1.00 17.53 323 PRO A CA 1
ATOM 2518 C C . PRO A 1 323 ? 12.104 3.996 -12.915 1.00 17.86 323 PRO A C 1
ATOM 2519 O O . PRO A 1 323 ? 12.935 4.254 -13.786 1.00 19.82 323 PRO A O 1
ATOM 2523 N N . LYS A 1 324 ? 11.089 4.803 -12.638 1.00 18.23 324 LYS A N 1
ATOM 2524 C CA . LYS A 1 324 ? 10.916 6.051 -13.367 1.00 20.15 324 LYS A CA 1
ATOM 2525 C C . LYS A 1 324 ? 11.997 7.050 -12.968 1.00 20.03 324 LYS A C 1
ATOM 2526 O O . LYS A 1 324 ? 12.353 7.936 -13.744 1.00 20.23 324 LYS A O 1
ATOM 2532 N N . GLN A 1 325 ? 12.527 6.896 -11.757 1.00 18.92 325 GLN A N 1
ATOM 2533 C CA . GLN A 1 325 ? 13.554 7.807 -11.260 1.00 17.11 325 GLN A CA 1
ATOM 2534 C C . GLN A 1 325 ? 14.940 7.185 -11.288 1.00 17.21 325 GLN A C 1
ATOM 2535 O O . GLN A 1 325 ? 15.929 7.855 -11.604 1.00 16.71 325 GLN A O 1
ATOM 2541 N N . PHE A 1 326 ? 15.002 5.902 -10.951 1.00 16.70 326 PHE A N 1
ATOM 2542 C CA . PHE A 1 326 ? 16.257 5.168 -10.925 1.00 15.97 326 PHE A CA 1
ATOM 2543 C C . PHE A 1 326 ? 16.136 3.922 -11.797 1.00 16.76 326 PHE A C 1
ATOM 2544 O O . PHE A 1 326 ? 15.690 2.870 -11.347 1.00 16.47 326 PHE A O 1
ATOM 2552 N N . PRO A 1 327 ? 16.520 4.042 -13.075 1.00 18.84 327 PRO A N 1
ATOM 2553 C CA . PRO A 1 327 ? 16.464 2.940 -14.041 1.00 19.16 327 PRO A CA 1
ATOM 2554 C C . PRO A 1 327 ? 17.173 1.695 -13.521 1.00 18.68 327 PRO A C 1
ATOM 2555 O O . PRO A 1 327 ? 18.221 1.798 -12.876 1.00 16.10 327 PRO A O 1
ATOM 2559 N N . ASP A 1 328 ? 16.606 0.525 -13.811 1.00 18.70 328 ASP A N 1
ATOM 2560 C CA . ASP A 1 328 ? 17.185 -0.737 -13.356 1.00 19.83 328 ASP A CA 1
ATOM 2561 C C . ASP A 1 328 ? 17.436 -0.567 -11.859 1.00 20.60 328 ASP A C 1
ATOM 2562 O O . ASP A 1 328 ? 18.543 -0.797 -11.369 1.00 20.84 328 ASP A O 1
ATOM 2567 N N . PRO A 1 329 ? 16.392 -0.168 -11.110 1.00 20.77 329 PRO A N 1
ATOM 2568 C CA . PRO A 1 329 ? 16.447 0.062 -9.661 1.00 18.94 329 PRO A CA 1
ATOM 2569 C C . PRO A 1 329 ? 16.969 -1.064 -8.769 1.00 19.75 329 PRO A C 1
ATOM 2570 O O . PRO A 1 329 ? 17.531 -0.802 -7.704 1.00 19.92 329 PRO A O 1
ATOM 2574 N N . HIS A 1 330 ? 16.788 -2.309 -9.195 1.00 20.24 330 HIS A N 1
ATOM 2575 C CA . HIS A 1 330 ? 17.232 -3.446 -8.395 1.00 19.44 330 HIS A CA 1
ATOM 2576 C C . HIS A 1 330 ? 18.703 -3.793 -8.567 1.00 20.42 330 HIS A C 1
ATOM 2577 O O . HIS A 1 330 ? 19.194 -4.759 -7.982 1.00 23.06 330 HIS A O 1
ATOM 2584 N N . ARG A 1 331 ? 19.408 -3.005 -9.366 1.00 19.58 331 ARG A N 1
ATOM 2585 C CA . ARG A 1 331 ? 20.826 -3.240 -9.571 1.00 21.51 331 ARG A CA 1
ATOM 2586 C C . ARG A 1 331 ? 21.630 -2.320 -8.661 1.00 20.15 331 ARG A C 1
ATOM 2587 O O . ARG A 1 331 ? 21.409 -1.112 -8.639 1.00 20.31 331 ARG A O 1
ATOM 2595 N N . PHE A 1 332 ? 22.551 -2.901 -7.901 1.00 18.98 332 PHE A N 1
ATOM 2596 C CA . PHE A 1 332 ? 23.412 -2.135 -7.008 1.00 20.95 332 PHE A CA 1
ATOM 2597 C C . PHE A 1 332 ? 24.612 -1.721 -7.857 1.00 21.45 332 PHE A C 1
ATOM 2598 O O . PHE A 1 332 ? 25.459 -2.545 -8.194 1.00 22.51 332 PHE A O 1
ATOM 2606 N N . ASP A 1 333 ? 24.670 -0.440 -8.205 1.00 21.92 333 ASP A N 1
ATOM 2607 C CA . ASP A 1 333 ? 25.731 0.088 -9.058 1.00 21.82 333 ASP A CA 1
ATOM 2608 C C . ASP A 1 333 ? 26.396 1.323 -8.456 1.00 20.45 333 ASP A C 1
ATOM 2609 O O . ASP A 1 333 ? 25.832 2.414 -8.487 1.00 18.12 333 ASP A O 1
ATOM 2614 N N . VAL A 1 334 ? 27.604 1.152 -7.929 1.00 22.24 334 VAL A N 1
ATOM 2615 C CA . VAL A 1 334 ? 28.328 2.256 -7.303 1.00 22.19 334 VAL A CA 1
ATOM 2616 C C . VAL A 1 334 ? 28.699 3.390 -8.255 1.00 22.61 334 VAL A C 1
ATOM 2617 O O . VAL A 1 334 ? 29.148 4.448 -7.812 1.00 22.75 334 VAL A O 1
ATOM 2621 N N . THR A 1 335 ? 28.507 3.179 -9.556 1.00 22.25 335 THR A N 1
ATOM 2622 C CA . THR A 1 335 ? 28.823 4.209 -10.542 1.00 24.01 335 THR A CA 1
ATOM 2623 C C . THR A 1 335 ? 27.585 4.954 -11.032 1.00 23.68 335 THR A C 1
ATOM 2624 O O . THR A 1 335 ? 27.703 5.932 -11.771 1.00 23.32 335 THR A O 1
ATOM 2628 N N . ARG A 1 336 ? 26.400 4.504 -10.625 1.00 23.48 336 ARG A N 1
ATOM 2629 C CA . ARG A 1 336 ? 25.173 5.153 -11.080 1.00 22.44 336 ARG A CA 1
ATOM 2630 C C . ARG A 1 336 ? 24.994 6.551 -10.505 1.00 22.94 336 ARG A C 1
ATOM 2631 O O . ARG A 1 336 ? 25.565 6.888 -9.466 1.00 24.49 336 ARG A O 1
ATOM 2639 N N . ASP A 1 337 ? 24.203 7.365 -11.199 1.00 20.95 337 ASP A N 1
ATOM 2640 C CA . ASP A 1 337 ? 23.912 8.721 -10.752 1.00 21.77 337 ASP A CA 1
ATOM 2641 C C . ASP A 1 337 ? 22.868 8.550 -9.655 1.00 17.63 337 ASP A C 1
ATOM 2642 O O . ASP A 1 337 ? 21.717 8.217 -9.932 1.00 17.57 337 ASP A O 1
ATOM 2647 N N . THR A 1 338 ? 23.274 8.772 -8.410 1.00 16.73 338 THR A N 1
ATOM 2648 C CA . THR A 1 338 ? 22.374 8.601 -7.277 1.00 17.61 338 THR A CA 1
ATOM 2649 C C . THR A 1 338 ? 21.640 9.870 -6.866 1.00 17.15 338 THR A C 1
ATOM 2650 O O . THR A 1 338 ? 20.824 9.843 -5.943 1.00 17.89 338 THR A O 1
ATOM 2654 N N . ARG A 1 339 ? 21.929 10.975 -7.545 1.00 16.08 339 ARG A N 1
ATOM 2655 C CA . ARG A 1 339 ? 21.305 12.251 -7.213 1.00 17.44 339 ARG A CA 1
ATOM 2656 C C . ARG A 1 339 ? 19.792 12.151 -7.135 1.00 17.27 339 ARG A C 1
ATOM 2657 O O . ARG A 1 339 ? 19.147 11.578 -8.017 1.00 16.66 339 ARG A O 1
ATOM 2665 N N . GLY A 1 340 ? 19.231 12.704 -6.066 1.00 14.12 340 GLY A N 1
ATOM 2666 C CA . GLY A 1 340 ? 17.790 12.691 -5.910 1.00 15.34 340 GLY A CA 1
ATOM 2667 C C . GLY A 1 340 ? 17.215 11.624 -5.002 1.00 13.10 340 GLY A C 1
ATOM 2668 O O . GLY A 1 340 ? 16.022 11.666 -4.698 1.00 12.35 340 GLY A O 1
ATOM 2669 N N . HIS A 1 341 ? 18.029 10.671 -4.553 1.00 13.25 341 HIS A N 1
ATOM 2670 C CA . HIS A 1 341 ? 17.484 9.639 -3.680 1.00 10.05 341 HIS A CA 1
ATOM 2671 C C . HIS A 1 341 ? 16.964 10.317 -2.407 1.00 10.79 341 HIS A C 1
ATOM 2672 O O . HIS A 1 341 ? 17.379 11.426 -2.075 1.00 10.27 341 HIS A O 1
ATOM 2679 N N . LEU A 1 342 ? 16.055 9.651 -1.707 1.00 9.32 342 LEU A N 1
ATOM 2680 C CA . LEU A 1 342 ? 15.439 10.221 -0.512 1.00 8.37 342 LEU A CA 1
ATOM 2681 C C . LEU A 1 342 ? 15.913 9.630 0.812 1.00 10.77 342 LEU A C 1
ATOM 2682 O O . LEU A 1 342 ? 15.243 9.774 1.831 1.00 9.98 342 LEU A O 1
ATOM 2687 N N . SER A 1 343 ? 17.071 8.982 0.814 1.00 11.11 343 SER A N 1
ATOM 2688 C CA . SER A 1 343 ? 17.562 8.378 2.046 1.00 11.97 343 SER A CA 1
ATOM 2689 C C . SER A 1 343 ? 17.983 9.378 3.126 1.00 12.42 343 SER A C 1
ATOM 2690 O O . SER A 1 343 ? 18.149 8.998 4.283 1.00 11.99 343 SER A O 1
ATOM 2693 N N . PHE A 1 344 ? 18.151 10.644 2.748 1.00 11.49 344 PHE A N 1
ATOM 2694 C CA . PHE A 1 344 ? 18.499 11.701 3.701 1.00 11.44 344 PHE A CA 1
ATOM 2695 C C . PHE A 1 344 ? 17.317 12.663 3.793 1.00 10.69 344 PHE A C 1
ATOM 2696 O O . PHE A 1 344 ? 17.427 13.756 4.341 1.00 9.53 344 PHE A O 1
ATOM 2704 N N . GLY A 1 345 ? 16.179 12.247 3.255 1.00 9.28 345 GLY A N 1
ATOM 2705 C CA . GLY A 1 345 ? 15.016 13.103 3.301 1.00 9.41 345 GLY A CA 1
ATOM 2706 C C . GLY A 1 345 ? 14.907 14.020 2.100 1.00 10.83 345 GLY A C 1
ATOM 2707 O O . GLY A 1 345 ? 15.606 13.853 1.097 1.00 12.69 345 GLY A O 1
ATOM 2708 N N . GLN A 1 346 ? 14.028 15.007 2.219 1.00 11.56 346 GLN A N 1
ATOM 2709 C CA . GLN A 1 346 ? 13.769 15.957 1.142 1.00 11.83 346 GLN A CA 1
ATOM 2710 C C . GLN A 1 346 ? 13.021 17.146 1.734 1.00 12.73 346 GLN A C 1
ATOM 2711 O O . GLN A 1 346 ? 12.054 16.961 2.458 1.00 10.22 346 GLN A O 1
ATOM 2717 N N . GLY A 1 347 ? 13.461 18.365 1.438 1.00 11.28 347 GLY A N 1
ATOM 2718 C CA . GLY A 1 347 ? 12.761 19.520 1.976 1.00 12.04 347 GLY A CA 1
ATOM 2719 C C . GLY A 1 347 ? 13.344 20.095 3.254 1.00 11.32 347 GLY A C 1
ATOM 2720 O O . GLY A 1 347 ? 14.542 19.974 3.504 1.00 12.44 347 GLY A O 1
ATOM 2721 N N . ILE A 1 348 ? 12.496 20.705 4.080 1.00 10.33 348 ILE A N 1
ATOM 2722 C CA . ILE A 1 348 ? 12.968 21.341 5.302 1.00 7.56 348 ILE A CA 1
ATOM 2723 C C . ILE A 1 348 ? 13.553 20.426 6.376 1.00 8.62 348 ILE A C 1
ATOM 2724 O O . ILE A 1 348 ? 14.347 20.881 7.197 1.00 11.92 348 ILE A O 1
ATOM 2729 N N . HIS A 1 349 ? 13.190 19.145 6.368 1.00 8.61 349 HIS A N 1
ATOM 2730 C CA . HIS A 1 349 ? 13.707 18.214 7.372 1.00 7.72 349 HIS A CA 1
ATOM 2731 C C . HIS A 1 349 ? 14.920 17.407 6.896 1.00 7.68 349 HIS A C 1
ATOM 2732 O O . HIS A 1 349 ? 15.349 16.466 7.572 1.00 10.01 349 HIS A O 1
ATOM 2739 N N . PHE A 1 350 ? 15.482 17.785 5.749 1.00 9.26 350 PHE A N 1
ATOM 2740 C CA . PHE A 1 350 ? 16.640 17.091 5.184 1.00 8.16 350 PHE A CA 1
ATOM 2741 C C . PHE A 1 350 ? 17.708 16.857 6.260 1.00 8.28 350 PHE A C 1
ATOM 2742 O O . PHE A 1 350 ? 18.086 17.773 6.985 1.00 10.81 350 PHE A O 1
ATOM 2750 N N . CYS A 1 351 ? 18.190 15.620 6.346 1.00 8.90 351 CYS A N 1
ATOM 2751 C CA . CYS A 1 351 ? 19.173 15.222 7.360 1.00 7.77 351 CYS A CA 1
ATOM 2752 C C . CYS A 1 351 ? 20.249 16.264 7.662 1.00 8.35 351 CYS A C 1
ATOM 2753 O O . CYS A 1 351 ? 21.131 16.515 6.843 1.00 9.20 351 CYS A O 1
ATOM 2756 N N . MET A 1 352 ? 20.289 16.518 8.969 1.00 9.26 352 MET A N 1
ATOM 2757 C CA . MET A 1 352 ? 21.313 17.411 9.507 1.00 12.29 352 MET A CA 1
ATOM 2758 C C . MET A 1 352 ? 22.639 16.704 9.765 1.00 13.42 352 MET A C 1
ATOM 2759 O O . MET A 1 352 ? 23.677 17.351 9.891 1.00 13.80 352 MET A O 1
ATOM 2764 N N . GLY A 1 353 ? 22.602 15.378 9.839 1.00 9.86 353 GLY A N 1
ATOM 2765 C CA . GLY A 1 353 ? 23.818 14.627 10.094 1.00 13.40 353 GLY A CA 1
ATOM 2766 C C . GLY A 1 353 ? 24.483 14.053 8.858 1.00 12.39 353 GLY A C 1
ATOM 2767 O O . GLY A 1 353 ? 25.425 13.273 8.968 1.00 10.68 353 GLY A O 1
ATOM 2768 N N . ARG A 1 354 ? 24.010 14.439 7.677 1.00 12.15 354 ARG A N 1
ATOM 2769 C CA . ARG A 1 354 ? 24.573 13.923 6.435 1.00 12.01 354 ARG A CA 1
ATOM 2770 C C . ARG A 1 354 ? 26.109 13.936 6.360 1.00 10.12 354 ARG A C 1
ATOM 2771 O O . ARG A 1 354 ? 26.714 12.934 5.967 1.00 12.11 354 ARG A O 1
ATOM 2779 N N . PRO A 1 355 ? 26.759 15.056 6.733 1.00 11.15 355 PRO A N 1
ATOM 2780 C CA . PRO A 1 355 ? 28.228 15.104 6.677 1.00 11.96 355 PRO A CA 1
ATOM 2781 C C . PRO A 1 355 ? 28.887 14.037 7.555 1.00 10.69 355 PRO A C 1
ATOM 2782 O O . PRO A 1 355 ? 29.880 13.424 7.155 1.00 11.96 355 PRO A O 1
ATOM 2786 N N . LEU A 1 356 ? 28.339 13.825 8.752 1.00 10.17 356 LEU A N 1
ATOM 2787 C CA . LEU A 1 356 ? 28.878 12.821 9.664 1.00 9.58 356 LEU A CA 1
ATOM 2788 C C . LEU A 1 356 ? 28.566 11.411 9.168 1.00 10.05 356 LEU A C 1
ATOM 2789 O O . LEU A 1 356 ? 29.403 10.512 9.269 1.00 9.81 356 LEU A O 1
ATOM 2794 N N . ALA A 1 357 ? 27.364 11.211 8.632 1.00 8.07 357 ALA A N 1
ATOM 2795 C CA . ALA A 1 357 ? 26.987 9.898 8.120 1.00 10.85 357 ALA A CA 1
ATOM 2796 C C . ALA A 1 357 ? 27.915 9.470 6.973 1.00 11.09 357 ALA A C 1
ATOM 2797 O O . ALA A 1 357 ? 28.396 8.334 6.941 1.00 11.79 357 ALA A O 1
ATOM 2799 N N . LYS A 1 358 ? 28.170 10.377 6.035 1.00 10.45 358 LYS A N 1
ATOM 2800 C CA . LYS A 1 358 ? 29.045 10.069 4.908 1.00 10.21 358 LYS A CA 1
ATOM 2801 C C . LYS A 1 358 ? 30.476 9.829 5.387 1.00 11.67 358 LYS A C 1
ATOM 2802 O O . LYS A 1 358 ? 31.157 8.926 4.895 1.00 12.05 358 LYS A O 1
ATOM 2808 N N . LEU A 1 359 ? 30.926 10.635 6.345 1.00 10.57 359 LEU A N 1
ATOM 2809 C CA . LEU A 1 359 ? 32.270 10.470 6.893 1.00 12.55 359 LEU A CA 1
ATOM 2810 C C . LEU A 1 359 ? 32.393 9.092 7.554 1.00 12.14 359 LEU A C 1
ATOM 2811 O O . LEU A 1 359 ? 33.341 8.354 7.294 1.00 11.29 359 LEU A O 1
ATOM 2816 N N . GLU A 1 360 ? 31.432 8.737 8.402 1.00 11.44 360 GLU A N 1
ATOM 2817 C CA . GLU A 1 360 ? 31.490 7.443 9.076 1.00 10.72 360 GLU A CA 1
ATOM 2818 C C . GLU A 1 360 ? 31.463 6.275 8.092 1.00 12.37 360 GLU A C 1
ATOM 2819 O O . GLU A 1 360 ? 32.238 5.329 8.223 1.00 11.57 360 GLU A O 1
ATOM 2825 N N . GLY A 1 361 ? 30.583 6.356 7.099 1.00 11.83 361 GLY A N 1
ATOM 2826 C CA . GLY A 1 361 ? 30.480 5.295 6.113 1.00 13.96 361 GLY A CA 1
ATOM 2827 C C . GLY A 1 361 ? 31.745 5.122 5.295 1.00 14.62 361 GLY A C 1
ATOM 2828 O O . GLY A 1 361 ? 32.207 3.996 5.073 1.00 13.02 361 GLY A O 1
ATOM 2829 N N . GLU A 1 362 ? 32.305 6.241 4.842 1.00 13.92 362 GLU A N 1
ATOM 2830 C CA . GLU A 1 362 ? 33.526 6.222 4.045 1.00 14.55 362 GLU A CA 1
ATOM 2831 C C . GLU A 1 362 ? 34.710 5.685 4.853 1.00 12.80 362 GLU A C 1
ATOM 2832 O O . GLU A 1 362 ? 35.415 4.780 4.404 1.00 16.34 362 GLU A O 1
ATOM 2838 N N . VAL A 1 363 ? 34.924 6.235 6.043 1.00 12.91 363 VAL A N 1
ATOM 2839 C CA . VAL A 1 363 ? 36.036 5.792 6.883 1.00 14.64 363 VAL A CA 1
ATOM 2840 C C . VAL A 1 363 ? 35.895 4.324 7.281 1.00 15.43 363 VAL A C 1
ATOM 2841 O O . VAL A 1 363 ? 36.843 3.542 7.166 1.00 12.53 363 VAL A O 1
ATOM 2845 N N . ALA A 1 364 ? 34.704 3.949 7.736 1.00 12.31 364 ALA A N 1
ATOM 2846 C CA . ALA A 1 364 ? 34.453 2.580 8.171 1.00 12.71 364 ALA A CA 1
ATOM 2847 C C . ALA A 1 364 ? 34.666 1.536 7.086 1.00 13.32 364 ALA A C 1
ATOM 2848 O O . ALA A 1 364 ? 35.410 0.575 7.286 1.00 11.82 364 ALA A O 1
ATOM 2850 N N . LEU A 1 365 ? 34.018 1.720 5.939 1.00 12.24 365 LEU A N 1
ATOM 2851 C CA . LEU A 1 365 ? 34.133 0.758 4.855 1.00 14.08 365 LEU A CA 1
ATOM 2852 C C . LEU A 1 365 ? 35.536 0.730 4.261 1.00 13.53 365 LEU A C 1
ATOM 2853 O O . LEU A 1 365 ? 36.056 -0.340 3.930 1.00 14.87 365 LEU A O 1
ATOM 2858 N N . ARG A 1 366 ? 36.164 1.894 4.143 1.00 13.89 366 ARG A N 1
ATOM 2859 C CA . ARG A 1 366 ? 37.515 1.945 3.592 1.00 15.46 366 ARG A CA 1
ATOM 2860 C C . ARG A 1 366 ? 38.470 1.160 4.491 1.00 16.20 366 ARG A C 1
ATOM 2861 O O . ARG A 1 366 ? 39.271 0.346 4.014 1.00 17.29 366 ARG A O 1
ATOM 2869 N N . ALA A 1 367 ? 38.366 1.391 5.796 1.00 15.89 367 ALA A N 1
ATOM 2870 C CA . ALA A 1 367 ? 39.227 0.726 6.770 1.00 15.84 367 ALA A CA 1
ATOM 2871 C C . ALA A 1 367 ? 38.993 -0.782 6.846 1.00 15.35 367 ALA A C 1
ATOM 2872 O O . ALA A 1 367 ? 39.944 -1.565 6.846 1.00 18.06 367 ALA A O 1
ATOM 2874 N N . LEU A 1 368 ? 37.728 -1.186 6.909 1.00 17.50 368 LEU A N 1
ATOM 2875 C CA . LEU A 1 368 ? 37.373 -2.600 6.992 1.00 17.83 368 LEU A CA 1
ATOM 2876 C C . LEU A 1 368 ? 37.866 -3.423 5.805 1.00 18.44 368 LEU A C 1
ATOM 2877 O O . LEU A 1 368 ? 38.529 -4.447 5.980 1.00 18.03 368 LEU A O 1
ATOM 2882 N N . PH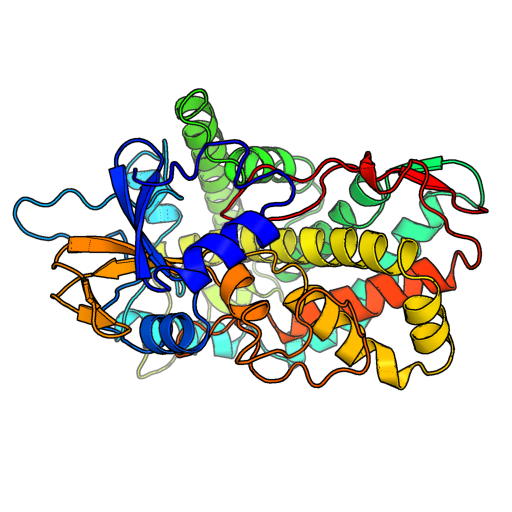E A 1 369 ? 37.532 -2.984 4.597 1.00 18.02 369 PHE A N 1
ATOM 2883 C CA . PHE A 1 369 ? 37.937 -3.716 3.409 1.00 19.41 369 PHE A CA 1
ATOM 2884 C C . PHE A 1 369 ? 39.411 -3.545 3.078 1.00 20.50 369 PHE A C 1
ATOM 2885 O O . PHE A 1 369 ? 39.976 -4.329 2.316 1.00 22.86 369 PHE A O 1
ATOM 2893 N N . GLY A 1 370 ? 40.035 -2.529 3.659 1.00 19.67 370 GLY A N 1
ATOM 2894 C CA . GLY A 1 370 ? 41.449 -2.310 3.424 1.00 19.72 370 GLY A CA 1
ATOM 2895 C C . GLY A 1 370 ? 42.280 -3.186 4.348 1.00 20.04 370 GLY A C 1
ATOM 2896 O O . GLY A 1 370 ? 43.358 -3.657 3.978 1.00 21.38 370 GLY A O 1
ATOM 2897 N N . ARG A 1 371 ? 41.771 -3.417 5.555 1.00 18.88 371 ARG A N 1
ATOM 2898 C CA . ARG A 1 371 ? 42.466 -4.236 6.544 1.00 19.12 371 ARG A CA 1
ATOM 2899 C C . ARG A 1 371 ? 42.283 -5.725 6.266 1.00 20.34 371 ARG A C 1
ATOM 2900 O O . ARG A 1 371 ? 43.139 -6.541 6.619 1.00 19.43 371 ARG A O 1
ATOM 2908 N N . PHE A 1 372 ? 41.166 -6.076 5.636 1.00 20.03 372 PHE A N 1
ATOM 2909 C CA . PHE A 1 372 ? 40.870 -7.471 5.330 1.00 19.82 372 PHE A CA 1
ATOM 2910 C C . PHE A 1 372 ? 40.536 -7.658 3.856 1.00 22.33 372 PHE A C 1
ATOM 2911 O O . PHE A 1 372 ? 39.371 -7.658 3.462 1.00 21.30 372 PHE A O 1
ATOM 2919 N N . PRO A 1 373 ? 41.573 -7.825 3.020 1.00 24.75 373 PRO A N 1
ATOM 2920 C CA . PRO A 1 373 ? 41.440 -8.013 1.573 1.00 26.73 373 PRO A CA 1
ATOM 2921 C C . PRO A 1 373 ? 40.735 -9.303 1.157 1.00 26.61 373 PRO A C 1
ATOM 2922 O O . PRO A 1 373 ? 40.243 -9.412 0.034 1.00 30.97 373 PRO A O 1
ATOM 2926 N N . ALA A 1 374 ? 40.677 -10.273 2.062 1.00 25.85 374 ALA A N 1
ATOM 2927 C CA . ALA A 1 374 ? 40.034 -11.550 1.763 1.00 25.94 374 ALA A CA 1
ATOM 2928 C C . ALA A 1 374 ? 38.709 -11.722 2.500 1.00 24.00 374 ALA A C 1
ATOM 2929 O O . ALA A 1 374 ? 38.156 -12.823 2.551 1.00 24.45 374 ALA A O 1
ATOM 2931 N N . LEU A 1 375 ? 38.198 -10.633 3.065 1.00 22.16 375 LEU A N 1
ATOM 2932 C CA . LEU A 1 375 ? 36.938 -10.681 3.796 1.00 19.24 375 LEU A CA 1
ATOM 2933 C C . LEU A 1 375 ? 35.831 -11.290 2.945 1.00 21.62 375 LEU A C 1
ATOM 2934 O O . LEU A 1 375 ? 35.659 -10.928 1.778 1.00 20.09 375 LEU A O 1
ATOM 2939 N N . SER A 1 376 ? 35.083 -12.216 3.534 1.00 18.70 376 SER A N 1
ATOM 2940 C CA . SER A 1 376 ? 33.975 -12.858 2.840 1.00 21.29 376 SER A CA 1
ATOM 2941 C C . SER A 1 376 ? 32.840 -13.071 3.832 1.00 22.10 376 SER A C 1
ATOM 2942 O O . SER A 1 376 ? 33.057 -13.025 5.043 1.00 22.84 376 SER A O 1
ATOM 2945 N N . LEU A 1 377 ? 31.630 -13.289 3.323 1.00 22.23 377 LEU A N 1
ATOM 2946 C CA . LEU A 1 377 ? 30.485 -13.526 4.195 1.00 23.93 377 LEU A CA 1
ATOM 2947 C C . LEU A 1 377 ? 30.651 -14.869 4.887 1.00 24.77 377 LEU A C 1
ATOM 2948 O O . LEU A 1 377 ? 31.113 -15.834 4.277 1.00 24.54 377 LEU A O 1
ATOM 2953 N N . GLY A 1 378 ? 30.272 -14.924 6.159 1.00 21.76 378 GLY A N 1
ATOM 2954 C CA . GLY A 1 378 ? 30.389 -16.155 6.919 1.00 25.46 378 GLY A CA 1
ATOM 2955 C C . GLY A 1 378 ? 29.189 -17.070 6.763 1.00 26.00 378 GLY A C 1
ATOM 2956 O O . GLY A 1 378 ? 29.149 -18.156 7.343 1.00 25.95 378 GLY A O 1
ATOM 2957 N N . ILE A 1 379 ? 28.205 -16.623 5.988 1.00 25.33 379 ILE A N 1
ATOM 2958 C CA . ILE A 1 379 ? 26.994 -17.396 5.732 1.00 25.39 379 ILE A CA 1
ATOM 2959 C C . ILE A 1 379 ? 26.513 -17.082 4.320 1.00 25.71 379 ILE A C 1
ATOM 2960 O O . ILE A 1 379 ? 27.021 -16.162 3.680 1.00 25.43 379 ILE A O 1
ATOM 2965 N N . ASP A 1 380 ? 25.544 -17.850 3.832 1.00 26.74 380 ASP A N 1
ATOM 2966 C CA . ASP A 1 380 ? 25.003 -17.619 2.500 1.00 29.87 380 ASP A CA 1
ATOM 2967 C C . ASP A 1 380 ? 24.258 -16.296 2.510 1.00 28.11 380 ASP A C 1
ATOM 2968 O O . ASP A 1 380 ? 23.594 -15.960 3.489 1.00 26.68 380 ASP A O 1
ATOM 2973 N N . ALA A 1 381 ? 24.379 -15.546 1.421 1.00 29.54 381 ALA A N 1
ATOM 2974 C CA . ALA A 1 381 ? 23.721 -14.252 1.305 1.00 29.72 381 ALA A CA 1
ATOM 2975 C C . ALA A 1 381 ? 22.237 -14.358 1.628 1.00 29.91 381 ALA A C 1
ATOM 2976 O O . ALA A 1 381 ? 21.671 -13.486 2.291 1.00 29.95 381 ALA A O 1
ATOM 2978 N N . ASP A 1 382 ? 21.610 -15.432 1.161 1.00 29.45 382 ASP A N 1
ATOM 2979 C CA . ASP A 1 382 ? 20.186 -15.644 1.389 1.00 31.08 382 ASP A CA 1
ATOM 2980 C C . ASP A 1 382 ? 19.826 -15.954 2.835 1.00 29.25 382 ASP A C 1
ATOM 2981 O O . ASP A 1 382 ? 18.653 -15.945 3.198 1.00 29.36 382 ASP A O 1
ATOM 2986 N N . ASP A 1 383 ? 20.826 -16.227 3.665 1.00 28.17 383 ASP A N 1
ATOM 2987 C CA . ASP A 1 383 ? 20.552 -16.542 5.060 1.00 27.34 383 ASP A CA 1
ATOM 2988 C C . ASP A 1 383 ? 20.743 -15.366 6.009 1.00 23.25 383 ASP A C 1
ATOM 2989 O O . ASP A 1 383 ? 20.585 -15.511 7.220 1.00 22.82 383 ASP A O 1
ATOM 2994 N N . VAL A 1 384 ? 21.079 -14.202 5.462 1.00 21.84 384 VAL A N 1
ATOM 2995 C CA . VAL A 1 384 ? 21.250 -13.018 6.295 1.00 22.29 384 VAL A CA 1
ATOM 2996 C C . VAL A 1 384 ? 19.882 -12.650 6.858 1.00 23.86 384 VAL A C 1
ATOM 2997 O O . VAL A 1 384 ? 18.863 -12.761 6.169 1.00 25.09 384 VAL A O 1
ATOM 3001 N N . VAL A 1 385 ? 19.860 -12.226 8.114 1.00 22.56 385 VAL A N 1
ATOM 3002 C CA . VAL A 1 385 ? 18.616 -11.855 8.768 1.00 24.58 385 VAL A CA 1
ATOM 3003 C C . VAL A 1 385 ? 18.441 -10.344 8.786 1.00 23.89 385 VAL A C 1
ATOM 3004 O O . VAL A 1 385 ? 19.239 -9.625 9.394 1.00 21.17 385 VAL A O 1
ATOM 3008 N N . TRP A 1 386 ? 17.395 -9.868 8.115 1.00 21.16 386 TRP A N 1
ATOM 3009 C CA . TRP A 1 386 ? 17.120 -8.441 8.062 1.00 20.24 386 TRP A CA 1
ATOM 3010 C C . TRP A 1 386 ? 16.216 -8.021 9.207 1.00 20.93 386 TRP A C 1
ATOM 3011 O O . TRP A 1 386 ? 15.249 -8.712 9.543 1.00 18.35 386 TRP A O 1
ATOM 3022 N N . ARG A 1 387 ? 16.543 -6.885 9.811 1.00 18.59 387 ARG A N 1
ATOM 3023 C CA . ARG A 1 387 ? 15.760 -6.367 10.917 1.00 18.32 387 ARG A CA 1
ATOM 3024 C C . ARG A 1 387 ? 14.333 -6.117 10.455 1.00 18.33 387 ARG A C 1
ATOM 3025 O O . ARG A 1 387 ? 14.104 -5.498 9.417 1.00 17.52 387 ARG A O 1
ATOM 3033 N N . ARG A 1 388 ? 13.377 -6.618 11.226 1.00 18.17 388 ARG A N 1
ATOM 3034 C CA . ARG A 1 388 ? 11.969 -6.461 10.896 1.00 19.07 388 ARG A CA 1
ATOM 3035 C C . ARG A 1 388 ? 11.504 -5.081 11.345 1.00 17.23 388 ARG A C 1
ATOM 3036 O O . ARG A 1 388 ? 10.852 -4.947 12.378 1.00 18.05 388 ARG A O 1
ATOM 3044 N N . SER A 1 389 ? 11.837 -4.055 10.563 1.00 17.71 389 SER A N 1
ATOM 3045 C CA . SER A 1 389 ? 11.456 -2.694 10.917 1.00 14.10 389 SER A CA 1
ATOM 3046 C C . SER A 1 389 ? 11.272 -1.761 9.723 1.00 15.22 389 SER A C 1
ATOM 3047 O O . SER A 1 389 ? 12.139 -1.672 8.854 1.00 16.38 389 SER A O 1
ATOM 3050 N N . LEU A 1 390 ? 10.137 -1.069 9.690 1.00 14.55 390 LEU A N 1
ATOM 3051 C CA . LEU A 1 390 ? 9.864 -0.111 8.623 1.00 14.72 390 LEU A CA 1
ATOM 3052 C C . LEU A 1 390 ? 10.327 1.275 9.075 1.00 15.19 390 LEU A C 1
ATOM 3053 O O . LEU A 1 390 ? 10.256 2.250 8.319 1.00 14.65 390 LEU A O 1
ATOM 3058 N N . LEU A 1 391 ? 10.800 1.347 10.317 1.00 14.22 391 LEU A N 1
ATOM 3059 C CA . LEU A 1 391 ? 11.303 2.595 10.893 1.00 11.52 391 LEU A CA 1
ATOM 3060 C C . LEU A 1 391 ? 12.787 2.744 10.565 1.00 13.40 391 LEU A C 1
ATOM 3061 O O . LEU A 1 391 ? 13.237 3.800 10.119 1.00 12.13 391 LEU A O 1
ATOM 3066 N N . LEU A 1 392 ? 13.550 1.682 10.785 1.00 11.79 392 LEU A N 1
ATOM 3067 C CA . LEU A 1 392 ? 14.971 1.727 10.477 1.00 12.55 392 LEU A CA 1
ATOM 3068 C C . LEU A 1 392 ? 15.463 0.342 10.077 1.00 12.60 392 LEU A C 1
ATOM 3069 O O . LEU A 1 392 ? 15.686 -0.512 10.926 1.00 11.83 392 LEU A O 1
ATOM 3074 N N . ARG A 1 393 ? 15.608 0.127 8.775 1.00 12.63 393 ARG A N 1
ATOM 3075 C CA . ARG A 1 393 ? 16.078 -1.150 8.253 1.00 12.10 393 ARG A CA 1
ATOM 3076 C C . ARG A 1 393 ? 17.571 -1.295 8.543 1.00 13.85 393 ARG A C 1
ATOM 3077 O O . ARG A 1 393 ? 18.314 -0.311 8.543 1.00 14.05 393 ARG A O 1
ATOM 3085 N N . GLY A 1 394 ? 18.005 -2.524 8.802 1.00 14.67 394 GLY A N 1
ATOM 3086 C CA . GLY A 1 394 ? 19.411 -2.767 9.076 1.00 14.24 394 GLY A CA 1
ATOM 3087 C C . GLY A 1 394 ? 19.688 -4.238 9.324 1.00 17.13 394 GLY A C 1
ATOM 3088 O O . GLY A 1 394 ? 18.811 -5.075 9.131 1.00 16.38 394 GLY A O 1
ATOM 3089 N N . ILE A 1 395 ? 20.913 -4.549 9.744 1.00 17.28 395 ILE A N 1
ATOM 3090 C CA . ILE A 1 395 ? 21.321 -5.920 10.043 1.00 17.22 395 ILE A CA 1
ATOM 3091 C C . ILE A 1 395 ? 21.923 -5.929 11.451 1.00 16.50 395 ILE A C 1
ATOM 3092 O O . ILE A 1 395 ? 22.865 -5.189 11.739 1.00 18.92 395 ILE A O 1
ATOM 3097 N N . ASP A 1 396 ? 21.377 -6.764 12.326 1.00 17.77 396 ASP A N 1
ATOM 3098 C CA . ASP A 1 396 ? 21.843 -6.829 13.707 1.00 18.82 396 ASP A CA 1
ATOM 3099 C C . ASP A 1 396 ? 22.923 -7.867 14.001 1.00 17.68 396 ASP A C 1
ATOM 3100 O O . ASP A 1 396 ? 23.545 -7.831 15.062 1.00 17.55 396 ASP A O 1
ATOM 3105 N N . HIS A 1 397 ? 23.146 -8.781 13.064 1.00 17.20 397 HIS A N 1
ATOM 3106 C CA . HIS A 1 397 ? 24.158 -9.824 13.220 1.00 15.12 397 HIS A CA 1
ATOM 3107 C C . HIS A 1 397 ? 24.635 -10.217 11.827 1.00 15.16 397 HIS A C 1
ATOM 3108 O O . HIS A 1 397 ? 23.830 -10.594 10.979 1.00 18.08 397 HIS A O 1
ATOM 3115 N N . LEU A 1 398 ? 25.940 -10.126 11.591 1.00 15.89 398 LEU A N 1
ATOM 3116 C CA . LEU A 1 398 ? 26.486 -10.457 10.279 1.00 16.03 398 LEU A CA 1
ATOM 3117 C C . LEU A 1 398 ? 27.841 -11.154 10.360 1.00 16.42 398 LEU A C 1
ATOM 3118 O O . LEU A 1 398 ? 28.880 -10.503 10.488 1.00 14.66 398 LEU A O 1
ATOM 3123 N N . PRO A 1 399 ? 27.846 -12.492 10.284 1.00 17.14 399 PRO A N 1
ATOM 3124 C CA . PRO A 1 399 ? 29.091 -13.266 10.347 1.00 16.22 399 PRO A CA 1
ATOM 3125 C C . PRO A 1 399 ? 29.939 -13.042 9.097 1.00 17.39 399 PRO A C 1
ATOM 3126 O O . PRO A 1 399 ? 29.428 -13.104 7.976 1.00 17.04 399 PRO A O 1
ATOM 3130 N N . VAL A 1 400 ? 31.225 -12.780 9.300 1.00 15.65 400 VAL A N 1
ATOM 3131 C CA . VAL A 1 400 ? 32.156 -12.574 8.201 1.00 17.32 400 VAL A CA 1
ATOM 3132 C C . VAL A 1 400 ? 33.441 -13.331 8.492 1.00 19.94 400 VAL A C 1
ATOM 3133 O O . VAL A 1 400 ? 33.825 -13.496 9.652 1.00 19.87 400 VAL A O 1
ATOM 3137 N N . ARG A 1 401 ? 34.090 -13.808 7.436 1.00 19.82 401 ARG A N 1
ATOM 3138 C CA . ARG A 1 401 ? 35.349 -14.525 7.568 1.00 21.69 401 ARG A CA 1
ATOM 3139 C C . ARG A 1 401 ? 36.458 -13.530 7.254 1.00 20.29 401 ARG A C 1
ATOM 3140 O O . ARG A 1 401 ? 36.606 -13.084 6.117 1.00 21.17 401 ARG A O 1
ATOM 3148 N N . LEU A 1 402 ? 37.225 -13.179 8.281 1.00 18.36 402 LEU A N 1
ATOM 3149 C CA . LEU A 1 402 ? 38.304 -12.215 8.154 1.00 20.15 402 LEU A CA 1
ATOM 3150 C C . LEU A 1 402 ? 39.327 -12.545 7.077 1.00 21.45 402 LEU A C 1
ATOM 3151 O O . LEU A 1 402 ? 39.816 -11.648 6.390 1.00 21.32 402 LEU A O 1
ATOM 3156 N N . ASP A 1 403 ? 39.652 -13.825 6.927 1.00 23.86 403 ASP A N 1
ATOM 3157 C CA . ASP A 1 403 ? 40.626 -14.233 5.921 1.00 28.07 403 ASP A CA 1
ATOM 3158 C C . ASP A 1 403 ? 40.010 -15.115 4.839 1.00 30.60 403 ASP A C 1
ATOM 3159 O O . ASP A 1 403 ? 40.687 -15.961 4.255 1.00 31.09 403 ASP A O 1
ATOM 3164 N N . GLY A 1 404 ? 38.725 -14.907 4.571 1.00 33.71 404 GLY A N 1
ATOM 3165 C CA . GLY A 1 404 ? 38.046 -15.688 3.554 1.00 37.38 404 GLY A CA 1
ATOM 3166 C C . GLY A 1 404 ? 37.823 -17.130 3.964 1.00 39.65 404 GLY A C 1
ATOM 3167 O O . GLY A 1 404 ? 38.164 -17.487 5.112 1.00 42.21 404 GLY A O 1
#

Foldseek 3Di:
DAAECQDCCCVPVVLVVLVVCCVVPQWAWHHYPHDIFIEHQAQQLLQVLLADCLFAQAQPDDDPPDRRDDLLCQLADVVLVLLQALALRRDGPPSNVLRVVQLDVQLDLVLLVVCLVVLLVVLVVLVVPPDQWDKDWCLVSHLQVSQLVSLCQQLVNDPVLGVPLVVLLLLSQDRDNVCSNVNNVSSVVLLVSLVVSLVVCVVPPDPHSLSSLVVTADPPSGHADPSHSSNNSSCCNSVSRQQLSQLQQLLVLVCQVCVVQVVVCVVPVVLLLLLSLLSCLLAQFQQWRKTFNCQFDDGPNRTRHHGHIYIYGLNSNSQNCVVPPVSNDRHSPDDSPSRASQHHHSNRHPCVSNSSSSNSSNVCSLCVSQVQKHWPDDSSPFRWDSGNRGIGGNTTMITSHD

Solvent-accessible surface area: 17312 Å² total; per-residue (Å²): 185,82,31,65,1,65,43,87,56,2,23,90,90,16,14,164,22,1,18,101,27,22,142,121,28,39,4,22,57,1,84,12,27,61,38,108,2,45,1,1,0,1,10,75,34,0,90,47,0,9,62,29,92,96,4,3,5,14,3,56,86,194,35,124,95,41,152,26,110,19,6,23,41,36,34,23,56,125,72,1,46,52,71,14,0,28,4,20,46,11,3,18,55,114,57,6,75,62,0,61,122,0,0,48,81,47,25,42,95,153,28,4,74,64,21,74,87,76,0,80,92,2,2,39,73,37,1,87,125,11,42,114,58,35,77,20,30,0,6,98,80,0,0,53,29,0,0,18,65,0,4,0,49,7,1,15,2,59,125,166,74,35,80,84,2,10,150,30,2,53,46,11,14,49,23,41,59,149,100,24,129,64,2,5,99,8,0,106,79,2,4,72,24,0,66,82,1,8,104,50,28,109,90,118,101,39,144,20,0,0,5,18,1,38,180,7,106,36,158,136,23,32,118,18,54,66,101,18,2,12,0,0,0,1,45,22,1,20,60,19,0,10,37,8,5,0,3,0,1,1,0,0,29,2,3,24,38,51,90,113,14,20,58,69,14,104,203,64,104,92,20,18,54,47,0,0,18,0,1,8,0,27,10,0,2,33,0,12,39,26,26,4,0,25,92,108,0,115,8,49,69,44,57,1,59,83,78,12,10,1,4,0,0,3,0,0,0,0,19,4,70,152,68,3,92,92,13,91,121,3,27,2,88,30,98,8,201,37,20,0,8,18,20,46,40,62,39,74,46,40,17,81,50,8,16,35,4,0,0,34,1,0,3,115,24,0,9,59,97,12,100,52,16,36,28,18,61,102,38,140,85,14,113,50,16,102,2,5,56,16,0,0,2,77,103,0,16,0,100,2,77,60

Secondary structure (DSSP, 8-state):
---BTTSGGGTSSHHHHHHHHHHH-SEEEEEETTEEEEEE-SHHHHHHHHH-TTEE--TT---TT-----GGGTT--HHHHHHHSSSGGG--TTHHHHHHHHHHTTS-HHHHHHTHHHHHHHHHHHHHTS-SSSEEEHIIIIITHHHHHHHHHHTT--GGGTTTHHHHHHHHH---GGGHHHHHHHHHHHHHHHHHHHHHHHHS--SSHHHHHHH-EETTTEE--HHHHHHHHHHHHHHHHHHHHHHHHHHHHHHHH-HHHHHHHHH-GGGHHHHHHHHHHHT-SS--EEEEESS-EEETTEEEPTT-EEEE-HHHHTT-TTTSSSTTS--TTS--TT--TT-SSTT--TTHHHHHHHHHHHHHHHHHH-TT-EESS-GGGPPPP--SSS---S--EEETT-

InterPro domains:
  IPR001128 Cytochrome P450 [PF00067] (175-372)
  IPR002397 Cytochrome P450, B-class [PR00359] (93-104)
  IPR002397 Cytochrome P450, B-class [PR00359] (139-155)
  IPR002397 Cytochrome P450, B-class [PR00359] (156-171)
  IPR002397 Cytochrome P450, B-class [PR00359] (194-216)
  IPR002397 Cytochrome P450, B-class [PR00359] (276-287)
  IPR002397 Cytochrome P450, B-class [PR00359] (293-320)
  IPR002397 Cytochrome P450, B-class [PR00359] (321-336)
  IPR002397 Cytochrome P450, B-class [PR00359] (342-351)
  IPR002397 Cytochrome P450, B-class [PR00359] (351-362)
  IPR017972 Cytochrome P450, conserved site [PS00086] (344-353)
  IPR036396 Cytochrome P450 superfamily [G3DSA:1.10.630.10] (1-404)
  IPR036396 Cytochrome P450 superfamily [SSF48264] (12-402)

Nearest PDB structures (foldseek):
  1z8o-assembly1_A  TM=1.002E+00  e=7.429E-67  Saccharopolyspora erythraea
  1z8p-assembly1_A  TM=1.002E+00  e=1.079E-65  Saccharopolyspora erythraea
  1z8q-assembly1_A  TM=1.000E+00  e=5.975E-64  Saccharopolyspora erythraea
  1oxa-assembly1_A  TM=1.001E+00  e=1.255E-62  Saccharopolyspora erythraea
  4yzr-assembly1_A  TM=9.285E-01  e=5.510E-29  Bacillus subtilis subsp. subtilis str. 168

GO terms:
  GO:0005506 iron ion binding (F, IDA)
  GO:0004497 monooxygenase activity (F, IDA)
  GO:1901115 erythromycin biosynthetic process (P, IDA)
  GO:0020037 heme binding (F, IDA)

CATH classification: 1.10.630.10

Radius of gyration: 20.68 Å; Cα contacts (8 Å, |Δi|>4): 671; chains: 1; bounding box: 56×55×50 Å

Sequence (402 aa):
TVPDLESDSFHVDWYRTYAELRETAPVTPVRFLGQDAWLVTGYDEAKAALSDLRLSSDPKKKYPGVEVEFPAYLGFPEDVRNYFATNMGTSDPPTHTRLRKLVSQEFTVRRVEAMRPRVEQITAELLDEVGDSGVVDIVDRFAHPLPIKVICELLGVDEKYRGEFGRWSSEILVMDPERAEQRGQAAREVVNFILDLVERRRTEPGDDLLSALIRVQDDDDGRLSADELTSIALVLLLAGFEASVSLIGIGTYLLLTHPDQLALVRRDPSALPNAVEEILRYIAPPETTTRFAAEEVEIGGVAIPQYSTVLVANGAANRDPKQFPDPHRFDVTRDTRGHLSFGQGIHFCMGRPLAKLEGEVALRALFGRFPALSLGIDADDVVWRRSLLLRGIDHLPVRLDG

Organism: Saccharopolyspora erythraea (strain ATCC 11635 / DSM 40517 / JCM 4748 / NBRC 13426 / NCIMB 8594 / NRRL 2338) (NCBI:txid405948)

B-factor: mean 20.43, std 9.2, range [7.43, 59.35]